Protein AF-A0A5V4YZ71-F1 (afdb_monomer_lite)

Foldseek 3Di:
DDDPVLLVLLPVLLVVLVVLLCVVVVLCPDPVNVVVCVVLCVLAVVLLVVLVVLLNVLSVLLSVLSNLLSVVLCLLVVLPQPDDRQLLRSLSVPLNPPDDPPSVVSLVVSVVSNVVSLVVSLVSLVVSLVVLQVSLQVQLVQLVVQLVVLVVVVVVPVVDDDDDDDPVVVVVVVVVVVVSVVRNVSSVSSSVSSNCSSNVSSVSSVVSSVSSVVSSVSSVVSSLVSLVVVLVVVVVVCVVPPDVPVNVVVVVSSVVVVVVVVVVVVVVVVVVVVVVVVVVVVVVVSVVVVVVVVVVVVVVVVVVVVVVVVVVVVVVVVVVVVVVVVVVVVVVVVVVVVVVVVVVVVVVVVVVVVVVVVVVVVVVVVVVVVVVD

Radius of gyration: 45.61 Å; chains: 1; bounding box: 82×39×176 Å

Structure (mmCIF, N/CA/C/O backbone):
data_AF-A0A5V4YZ71-F1
#
_entry.id   AF-A0A5V4YZ71-F1
#
loop_
_atom_site.group_PDB
_atom_site.id
_atom_site.type_symbol
_atom_site.label_atom_id
_atom_site.label_alt_id
_atom_site.label_comp_id
_atom_site.label_asym_id
_atom_site.label_entity_id
_atom_site.label_seq_id
_atom_site.pdbx_PDB_ins_code
_atom_site.Cartn_x
_atom_site.Cartn_y
_atom_site.Cartn_z
_atom_site.occupancy
_atom_site.B_iso_or_equiv
_atom_site.auth_seq_id
_atom_site.auth_comp_id
_atom_site.auth_asym_id
_atom_site.auth_atom_id
_atom_site.pdbx_PDB_model_num
ATOM 1 N N . MET A 1 1 ? -28.187 9.056 27.698 1.00 33.62 1 MET A N 1
ATOM 2 C CA . MET A 1 1 ? -28.704 9.532 26.392 1.00 33.62 1 MET A CA 1
ATOM 3 C C . MET A 1 1 ? -27.516 9.938 25.525 1.00 33.62 1 MET A C 1
ATOM 5 O O . MET A 1 1 ? -26.887 10.951 25.795 1.00 33.62 1 MET A O 1
ATOM 9 N N . ILE A 1 2 ? -27.112 9.098 24.568 1.00 42.34 2 ILE A N 1
ATOM 10 C CA . ILE A 1 2 ? -25.899 9.341 23.769 1.00 42.34 2 ILE A CA 1
ATOM 11 C C . ILE A 1 2 ? -26.164 10.487 22.785 1.00 42.34 2 ILE A C 1
ATOM 13 O O . ILE A 1 2 ? -27.081 10.408 21.970 1.00 42.34 2 ILE A O 1
ATOM 17 N N . SER A 1 3 ? -25.356 11.548 22.881 1.00 49.75 3 SER A N 1
ATOM 18 C CA . SER A 1 3 ? -25.439 12.742 22.032 1.00 49.75 3 SER A CA 1
ATOM 19 C C . SER A 1 3 ? -25.442 12.378 20.540 1.00 49.75 3 SER A C 1
ATOM 21 O O . SER A 1 3 ? -24.665 11.529 20.099 1.00 49.75 3 SER A O 1
ATOM 23 N N . ILE A 1 4 ? -26.285 13.053 19.751 1.00 51.22 4 ILE A N 1
ATOM 24 C CA . ILE A 1 4 ? -26.421 12.926 18.283 1.00 51.22 4 ILE A CA 1
ATOM 25 C C . ILE A 1 4 ? -25.054 12.943 17.572 1.00 51.22 4 ILE A C 1
ATOM 27 O O . ILE A 1 4 ? -24.835 12.204 16.610 1.00 51.22 4 ILE A O 1
ATOM 31 N N . LYS A 1 5 ? -24.091 13.695 18.123 1.00 51.25 5 LYS A N 1
ATOM 32 C CA . LYS A 1 5 ? -22.700 13.785 17.654 1.00 51.25 5 LYS A CA 1
ATOM 33 C C . LYS A 1 5 ? -21.992 12.422 17.608 1.00 51.25 5 LYS A C 1
ATOM 35 O O . LYS A 1 5 ? -21.207 12.150 16.701 1.00 51.25 5 LYS A O 1
ATOM 40 N N . ASN A 1 6 ? -22.314 11.531 18.548 1.00 58.66 6 ASN A N 1
ATOM 41 C CA . ASN A 1 6 ? -21.704 10.212 18.650 1.00 58.66 6 ASN A CA 1
ATOM 42 C C . ASN A 1 6 ? -22.242 9.255 17.573 1.00 58.66 6 ASN A C 1
ATOM 44 O O . ASN A 1 6 ? -21.453 8.501 17.009 1.00 58.66 6 ASN A O 1
ATOM 48 N N . LYS A 1 7 ? -23.542 9.305 17.239 1.00 60.56 7 LYS A N 1
ATOM 49 C CA . LYS A 1 7 ? -24.128 8.506 16.142 1.00 60.56 7 LYS A CA 1
ATOM 50 C C . LYS A 1 7 ? -23.598 8.943 14.775 1.00 60.56 7 LYS A C 1
ATOM 52 O O . LYS A 1 7 ? -23.301 8.095 13.941 1.00 60.56 7 LYS A O 1
ATOM 57 N N . PHE A 1 8 ? -23.399 10.247 14.582 1.00 60.31 8 PHE A N 1
ATOM 58 C CA . PHE A 1 8 ? -22.854 10.801 13.341 1.00 60.31 8 PHE A CA 1
ATOM 59 C C . PHE A 1 8 ? -21.409 10.324 13.083 1.00 60.31 8 PHE A C 1
ATOM 61 O O . PHE A 1 8 ? -21.074 9.882 11.987 1.00 60.31 8 PHE A O 1
ATOM 68 N N . SER A 1 9 ? -20.570 10.295 14.126 1.00 62.22 9 SER A N 1
ATOM 69 C CA . SER A 1 9 ? -19.189 9.795 14.040 1.00 62.22 9 SER A CA 1
ATOM 70 C C . SER A 1 9 ? -19.086 8.291 13.714 1.00 62.22 9 SER A C 1
ATOM 72 O O . SER A 1 9 ? -18.129 7.893 13.052 1.00 62.22 9 SER A O 1
ATOM 74 N N . ILE A 1 10 ? -20.071 7.464 14.107 1.00 68.44 10 ILE A N 1
ATOM 75 C CA . ILE A 1 10 ? -20.109 6.020 13.772 1.00 68.44 10 ILE A CA 1
ATOM 76 C C . ILE A 1 10 ? -20.216 5.802 12.260 1.00 68.44 10 ILE A C 1
ATOM 78 O O . ILE A 1 10 ? -19.618 4.865 11.738 1.00 68.44 10 ILE A O 1
ATOM 82 N N . LEU A 1 11 ? -20.968 6.659 11.563 1.00 70.31 11 LEU A N 1
ATOM 83 C CA . LEU A 1 11 ? -21.233 6.510 10.133 1.00 70.31 11 LEU A CA 1
ATOM 84 C C . LEU A 1 11 ? -20.189 7.230 9.262 1.00 70.31 11 LEU A C 1
ATOM 86 O O . LEU A 1 11 ? -19.851 6.746 8.188 1.00 70.31 11 LEU A O 1
ATOM 90 N N . ILE A 1 12 ? -19.641 8.360 9.722 1.00 79.50 12 ILE A N 1
ATOM 91 C CA . ILE A 1 12 ? -18.704 9.172 8.924 1.00 79.50 12 ILE A CA 1
ATOM 92 C C . ILE A 1 12 ? -17.371 8.465 8.680 1.00 79.50 12 ILE A C 1
ATOM 94 O O . ILE A 1 12 ? -16.878 8.479 7.558 1.00 79.50 12 ILE A O 1
ATOM 98 N N . ILE A 1 13 ? -16.766 7.866 9.708 1.00 78.75 13 ILE A N 1
ATOM 99 C CA . ILE A 1 13 ? -15.423 7.272 9.598 1.00 78.75 13 ILE A CA 1
ATOM 100 C C . ILE A 1 13 ? -15.365 6.132 8.558 1.00 78.75 13 ILE A C 1
ATOM 102 O O . ILE A 1 13 ? -14.438 6.145 7.745 1.00 78.75 13 ILE A O 1
ATOM 106 N N . PRO A 1 14 ? -16.322 5.178 8.494 1.00 81.69 14 PRO A N 1
ATOM 107 C CA . PRO A 1 14 ? -16.314 4.165 7.437 1.00 81.69 14 PRO A CA 1
ATOM 108 C C . PRO A 1 14 ? -16.549 4.758 6.043 1.00 81.69 14 PRO A C 1
ATOM 110 O O . PRO A 1 14 ? -15.906 4.313 5.096 1.00 81.69 14 PRO A O 1
ATOM 113 N N . ILE A 1 15 ? -17.399 5.784 5.907 1.00 84.25 15 ILE A N 1
ATOM 114 C CA . ILE A 1 15 ? -17.610 6.478 4.624 1.00 84.25 15 ILE A CA 1
ATOM 115 C C . ILE A 1 15 ? -16.318 7.170 4.178 1.00 84.25 15 ILE A C 1
ATOM 117 O O . ILE A 1 15 ? -15.890 7.000 3.042 1.00 84.25 15 ILE A O 1
ATOM 121 N N . LEU A 1 16 ? -15.653 7.895 5.079 1.00 84.62 16 LEU A N 1
ATOM 122 C CA . LEU A 1 16 ? -14.387 8.562 4.791 1.00 84.62 16 LEU A CA 1
ATOM 123 C C . LEU A 1 16 ? -13.300 7.550 4.404 1.00 84.62 16 LEU A C 1
ATOM 125 O O . LEU A 1 16 ? -12.576 7.764 3.437 1.00 84.62 16 LEU A O 1
ATOM 129 N N . SER A 1 17 ? -13.220 6.414 5.105 1.00 82.31 17 SER A N 1
ATOM 130 C CA . SER A 1 17 ? -12.295 5.335 4.746 1.00 82.31 17 SER A CA 1
ATOM 131 C C . SER A 1 17 ? -12.590 4.742 3.369 1.00 82.31 17 SER A C 1
ATOM 133 O O . SER A 1 17 ? -11.649 4.430 2.642 1.00 82.31 17 SER A O 1
ATOM 135 N N . LEU A 1 18 ? -13.867 4.574 3.009 1.00 87.56 18 LEU A N 1
ATOM 136 C CA . LEU A 1 18 ? -14.274 4.097 1.687 1.00 87.56 18 LEU A CA 1
ATOM 137 C C . LEU A 1 18 ? -13.855 5.092 0.600 1.00 87.56 18 LEU A C 1
ATOM 139 O O . LEU A 1 18 ? -13.288 4.690 -0.412 1.00 87.56 18 LEU A O 1
ATOM 143 N N . VAL A 1 19 ? -14.087 6.387 0.830 1.00 87.81 19 VAL A N 1
ATOM 144 C CA . VAL A 1 19 ? -13.678 7.455 -0.091 1.00 87.81 19 VAL A CA 1
ATOM 145 C C . VAL A 1 19 ? -12.168 7.412 -0.302 1.00 87.81 19 VAL A C 1
ATOM 147 O O . VAL A 1 19 ? -11.730 7.364 -1.446 1.00 87.81 19 VAL A O 1
ATOM 150 N N . VAL A 1 20 ? -11.375 7.332 0.773 1.00 86.88 20 VAL A N 1
ATOM 151 C CA . VAL A 1 20 ? -9.907 7.244 0.679 1.00 86.88 20 VAL A CA 1
ATOM 152 C C . VAL A 1 20 ? -9.454 5.983 -0.070 1.00 86.88 20 VAL A C 1
ATOM 154 O O . VAL A 1 20 ? -8.518 6.052 -0.862 1.00 86.88 20 VAL A O 1
ATOM 157 N N . ALA A 1 21 ? -10.112 4.838 0.143 1.00 85.75 21 ALA A N 1
ATOM 158 C CA . ALA A 1 21 ? -9.824 3.597 -0.585 1.00 85.75 21 ALA A CA 1
ATOM 159 C C . ALA A 1 21 ? -10.143 3.683 -2.087 1.00 85.75 21 ALA A C 1
ATOM 161 O O . ALA A 1 21 ? -9.492 3.029 -2.899 1.00 85.75 21 ALA A O 1
ATOM 162 N N . LEU A 1 22 ? -11.137 4.491 -2.462 1.00 88.88 22 LEU A N 1
ATOM 163 C CA . LEU A 1 22 ? -11.585 4.657 -3.843 1.00 88.88 22 LEU A CA 1
ATOM 164 C C . LEU A 1 22 ? -10.879 5.790 -4.592 1.00 88.88 22 LEU A C 1
ATOM 166 O O . LEU A 1 22 ? -11.107 5.918 -5.794 1.00 88.88 22 LEU A O 1
ATOM 170 N N . ILE A 1 23 ? -9.999 6.568 -3.947 1.00 88.12 23 ILE A N 1
ATOM 171 C CA . ILE A 1 23 ? -9.243 7.648 -4.604 1.00 88.12 23 ILE A CA 1
ATOM 172 C C . ILE A 1 23 ? -8.581 7.164 -5.911 1.00 88.12 23 ILE A C 1
ATOM 174 O O . ILE A 1 23 ? -8.825 7.785 -6.948 1.00 88.12 23 ILE A O 1
ATOM 178 N N . PRO A 1 24 ? -7.821 6.046 -5.945 1.00 84.88 24 PRO A N 1
ATOM 179 C CA . PRO A 1 24 ? -7.191 5.587 -7.187 1.00 84.88 24 PRO A CA 1
ATOM 180 C C . PRO A 1 24 ? -8.203 5.227 -8.282 1.00 84.88 24 PRO A C 1
ATOM 182 O O . PRO A 1 24 ? -7.972 5.506 -9.457 1.00 84.88 24 PRO A O 1
ATOM 185 N N . ALA A 1 25 ? -9.346 4.648 -7.902 1.00 83.44 25 ALA A N 1
ATOM 186 C CA . ALA A 1 25 ? -10.415 4.318 -8.839 1.00 83.44 25 ALA A CA 1
ATOM 187 C C . ALA A 1 25 ? -11.080 5.585 -9.400 1.00 83.44 25 ALA A C 1
ATOM 189 O O . ALA A 1 25 ? -11.307 5.667 -10.604 1.00 83.44 25 ALA A O 1
ATOM 190 N N . MET A 1 26 ? -11.321 6.601 -8.563 1.00 84.06 26 MET A N 1
ATOM 191 C CA . MET A 1 26 ? -11.873 7.897 -8.982 1.00 84.06 26 MET A CA 1
ATOM 192 C C . MET A 1 26 ? -10.987 8.596 -10.017 1.00 84.06 26 MET A C 1
ATOM 194 O O . MET A 1 26 ? -11.493 9.107 -11.015 1.00 84.06 26 MET A O 1
ATOM 198 N N . PHE A 1 27 ? -9.664 8.561 -9.833 1.00 83.25 27 PHE A N 1
ATOM 199 C CA . PHE A 1 27 ? -8.714 9.100 -10.810 1.00 83.25 27 PHE A CA 1
ATOM 200 C C . PHE A 1 27 ? -8.787 8.395 -12.173 1.00 83.25 27 PHE A C 1
ATOM 202 O O . PHE A 1 27 ? -8.568 9.029 -13.205 1.00 83.25 27 PHE A O 1
ATOM 209 N N . LEU A 1 28 ? -9.155 7.112 -12.192 1.00 80.62 28 LEU A N 1
ATOM 210 C CA . LEU A 1 28 ? -9.287 6.307 -13.408 1.00 80.62 28 LEU A CA 1
ATOM 211 C C . LEU A 1 28 ? -10.565 6.627 -14.208 1.00 80.62 28 LEU A C 1
ATOM 213 O O . LEU A 1 28 ? -10.592 6.432 -15.425 1.00 80.62 28 LEU A O 1
ATOM 217 N N . PHE A 1 29 ? -11.602 7.149 -13.542 1.00 80.88 29 PHE A N 1
ATOM 218 C CA . PHE A 1 29 ? -12.844 7.604 -14.179 1.00 80.88 29 PHE A CA 1
ATOM 219 C C . PHE A 1 29 ? -12.711 8.969 -14.869 1.00 80.88 29 PHE A C 1
ATOM 221 O O . PHE A 1 29 ? -13.518 9.282 -15.744 1.00 80.88 29 PHE A O 1
ATOM 228 N N . SER A 1 30 ? -11.698 9.774 -14.529 1.00 84.56 30 SER A N 1
ATOM 229 C CA . SER A 1 30 ? -11.478 11.072 -15.174 1.00 84.56 30 SER A CA 1
ATOM 230 C C . SER A 1 30 ? -10.916 10.894 -16.598 1.00 84.56 30 SER A C 1
ATOM 232 O O . SER A 1 30 ? -9.812 10.359 -16.751 1.00 84.56 30 SER A O 1
ATOM 234 N N . PRO A 1 31 ? -11.615 11.353 -17.657 1.00 79.06 31 PRO A N 1
ATOM 235 C CA . PRO A 1 31 ? -11.216 11.116 -19.049 1.00 79.06 31 PRO A CA 1
ATOM 236 C C . PRO A 1 31 ? -9.859 11.741 -19.405 1.00 79.06 31 PRO A C 1
ATOM 238 O O . PRO A 1 31 ? -9.119 11.171 -20.204 1.00 79.06 31 PRO A O 1
ATOM 241 N N . TYR A 1 32 ? -9.496 12.858 -18.768 1.00 80.12 32 TYR A N 1
ATOM 242 C CA . TYR A 1 32 ? -8.218 13.541 -18.990 1.00 80.12 32 TYR A CA 1
ATOM 243 C C . TYR A 1 32 ? -7.025 12.786 -18.389 1.00 80.12 32 TYR A C 1
ATOM 245 O O . TYR A 1 32 ? -5.960 12.725 -18.999 1.00 80.12 32 TYR A O 1
ATOM 253 N N . LEU A 1 33 ? -7.192 12.181 -17.206 1.00 79.94 33 LEU A N 1
ATOM 254 C CA . LEU A 1 33 ? -6.103 11.481 -16.515 1.00 79.94 33 LEU A CA 1
ATOM 255 C C . LEU A 1 33 ? -5.979 10.020 -16.940 1.00 79.94 33 LEU A C 1
ATOM 257 O O . LEU A 1 33 ? -4.887 9.455 -16.875 1.00 79.94 33 LEU A O 1
ATOM 261 N N . ARG A 1 34 ? -7.064 9.414 -17.433 1.00 81.31 34 ARG A N 1
ATOM 262 C CA . ARG A 1 34 ? -7.089 8.014 -17.861 1.00 81.31 34 ARG A CA 1
ATOM 263 C C . ARG A 1 34 ? -5.982 7.695 -18.868 1.00 81.31 34 ARG A C 1
ATOM 265 O O . ARG A 1 34 ? -5.271 6.709 -18.690 1.00 81.31 34 ARG A O 1
ATOM 272 N N . GLY A 1 35 ? -5.805 8.530 -19.894 1.00 81.44 35 GLY A N 1
ATOM 273 C CA . GLY A 1 35 ? -4.785 8.313 -20.928 1.00 81.44 35 GLY A CA 1
ATOM 274 C C . GLY A 1 35 ? -3.362 8.279 -20.364 1.00 81.44 35 GLY A C 1
ATOM 275 O O . GLY A 1 35 ? -2.590 7.376 -20.690 1.00 81.44 35 GLY A O 1
ATOM 276 N N . TYR A 1 36 ? -3.050 9.212 -19.462 1.00 82.69 36 TYR A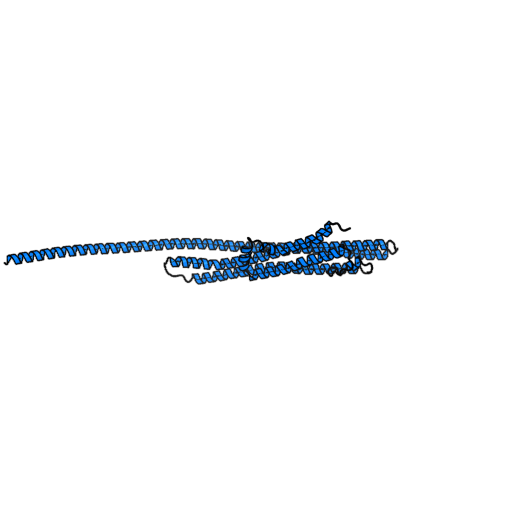 N 1
ATOM 277 C CA . TYR A 1 36 ? -1.756 9.282 -18.785 1.00 82.69 36 TYR A CA 1
ATOM 278 C C . TYR A 1 36 ? -1.540 8.090 -17.841 1.00 82.69 36 TYR A C 1
ATOM 280 O O . TYR A 1 36 ? -0.512 7.427 -17.901 1.00 82.69 36 TYR A O 1
ATOM 288 N N . ILE A 1 37 ? -2.536 7.736 -17.023 1.00 83.31 37 ILE A N 1
ATOM 289 C CA . ILE A 1 37 ? -2.431 6.608 -16.083 1.00 83.31 37 ILE A CA 1
ATOM 290 C C . ILE A 1 37 ? -2.178 5.293 -16.830 1.00 83.31 37 ILE A C 1
ATOM 292 O O . ILE A 1 37 ? -1.320 4.518 -16.411 1.00 83.31 37 ILE A O 1
ATOM 296 N N . PHE A 1 38 ? -2.871 5.040 -17.946 1.00 84.50 38 PHE A N 1
ATOM 297 C CA . PHE A 1 38 ? -2.677 3.812 -18.722 1.00 84.50 38 PHE A CA 1
ATOM 298 C C . PHE A 1 38 ? -1.321 3.758 -19.437 1.00 84.50 38 PHE A C 1
ATOM 300 O O . PHE A 1 38 ? -0.710 2.687 -19.481 1.00 84.50 38 PHE A O 1
ATOM 307 N N . SER A 1 39 ? -0.827 4.874 -19.986 1.00 80.94 39 SER A N 1
ATOM 308 C CA . SER A 1 39 ? 0.495 4.906 -20.630 1.00 80.94 39 SER A CA 1
ATOM 309 C C . SER A 1 39 ? 1.616 4.691 -19.609 1.00 80.94 39 SER A C 1
ATOM 311 O O . SER A 1 39 ? 2.505 3.865 -19.824 1.00 80.94 39 SER A O 1
ATOM 313 N N . THR A 1 40 ? 1.507 5.342 -18.453 1.00 81.75 40 THR A N 1
ATOM 314 C CA . THR A 1 40 ? 2.399 5.200 -17.303 1.00 81.75 40 THR A CA 1
ATOM 315 C C . THR A 1 40 ? 2.342 3.790 -16.702 1.00 81.75 40 THR A C 1
ATOM 317 O O . THR A 1 40 ? 3.382 3.175 -16.467 1.00 81.75 40 THR A O 1
ATOM 320 N N . TYR A 1 41 ? 1.150 3.213 -16.525 1.00 86.25 41 TYR A N 1
ATOM 321 C CA . TYR A 1 41 ? 0.978 1.852 -16.008 1.00 86.25 41 TYR A CA 1
ATOM 322 C C . TYR A 1 41 ? 1.671 0.813 -16.897 1.00 86.25 41 TYR A C 1
ATOM 324 O O . TYR A 1 41 ? 2.378 -0.059 -16.388 1.00 86.25 41 TYR A O 1
ATOM 332 N N . ARG A 1 42 ? 1.533 0.946 -18.225 1.00 84.69 42 ARG A N 1
ATOM 333 C CA . ARG A 1 42 ? 2.162 0.047 -19.205 1.00 84.69 42 ARG A CA 1
ATOM 334 C C . ARG A 1 42 ? 3.687 0.104 -19.198 1.00 84.69 42 ARG A C 1
ATOM 336 O O . ARG A 1 42 ? 4.301 -0.876 -19.613 1.00 84.69 42 ARG A O 1
ATOM 343 N N . ALA A 1 43 ? 4.298 1.197 -18.734 1.00 80.38 43 ALA A N 1
ATOM 344 C CA . ALA A 1 43 ? 5.751 1.281 -18.626 1.00 80.38 43 ALA A CA 1
ATOM 345 C C . ALA A 1 43 ? 6.293 0.197 -17.677 1.00 80.38 43 ALA A C 1
ATOM 347 O O . ALA A 1 43 ? 7.207 -0.529 -18.053 1.00 80.38 43 ALA A O 1
ATOM 348 N N . SER A 1 44 ? 5.672 0.030 -16.502 1.00 83.00 44 SER A N 1
ATOM 349 C CA . SER A 1 44 ? 6.100 -0.897 -15.442 1.00 83.00 44 SER A CA 1
ATOM 350 C C . SER A 1 44 ? 4.955 -1.805 -14.969 1.00 83.00 44 SER A C 1
ATOM 352 O O . SER A 1 44 ? 4.591 -1.836 -13.793 1.00 83.00 44 SER A O 1
ATOM 354 N N . ALA A 1 45 ? 4.341 -2.542 -15.901 1.00 87.31 45 ALA A N 1
ATOM 355 C CA . ALA A 1 45 ? 3.098 -3.276 -15.640 1.00 87.31 45 ALA A CA 1
ATOM 356 C C . ALA A 1 45 ? 3.206 -4.277 -14.473 1.00 87.31 45 ALA A C 1
ATOM 358 O O . ALA A 1 45 ? 2.294 -4.368 -13.654 1.00 87.31 45 ALA A O 1
ATOM 359 N N . ILE A 1 46 ? 4.327 -4.997 -14.358 1.00 90.12 46 ILE A N 1
ATOM 360 C CA . ILE A 1 46 ? 4.529 -6.029 -13.326 1.00 90.12 46 ILE A CA 1
ATOM 361 C C . ILE A 1 46 ? 4.558 -5.399 -11.927 1.00 90.12 46 ILE A C 1
ATOM 363 O O . ILE A 1 46 ? 3.780 -5.788 -11.055 1.00 90.12 46 ILE A O 1
ATOM 367 N N . PHE A 1 47 ? 5.403 -4.384 -11.728 1.00 91.12 47 PHE A N 1
ATOM 368 C CA . PHE A 1 47 ? 5.534 -3.691 -10.445 1.00 91.12 47 PHE A CA 1
ATOM 369 C C . PHE A 1 47 ? 4.254 -2.956 -10.063 1.00 91.12 47 PHE A C 1
ATOM 371 O O . PHE A 1 47 ? 3.770 -3.109 -8.944 1.00 91.12 47 PHE A O 1
ATOM 378 N N . ASN A 1 48 ? 3.661 -2.223 -11.006 1.00 91.44 48 ASN A N 1
ATOM 379 C CA . ASN A 1 48 ? 2.448 -1.453 -10.750 1.00 91.44 48 ASN A CA 1
ATOM 380 C C . ASN A 1 48 ? 1.265 -2.364 -10.379 1.00 91.44 48 ASN A C 1
ATOM 382 O O . ASN A 1 48 ? 0.486 -2.023 -9.493 1.00 91.44 48 ASN A O 1
ATOM 386 N N . THR A 1 49 ? 1.152 -3.549 -10.992 1.00 92.25 49 THR A N 1
ATOM 387 C CA . THR A 1 49 ? 0.114 -4.538 -10.639 1.00 92.25 49 THR A CA 1
ATOM 388 C C . THR A 1 49 ? 0.345 -5.144 -9.262 1.00 92.25 49 THR A C 1
ATOM 390 O O . THR A 1 49 ? -0.601 -5.277 -8.483 1.00 92.25 49 THR A O 1
ATOM 393 N N . ALA A 1 50 ? 1.594 -5.488 -8.937 1.00 94.12 50 ALA A N 1
ATOM 394 C CA . ALA A 1 50 ? 1.944 -6.005 -7.618 1.00 94.12 50 ALA A CA 1
ATOM 395 C C . ALA A 1 50 ? 1.621 -4.977 -6.521 1.00 94.12 50 ALA A C 1
ATOM 397 O O . ALA A 1 50 ? 0.936 -5.304 -5.552 1.00 94.12 50 ALA A O 1
ATOM 398 N N . ILE A 1 51 ? 2.026 -3.718 -6.720 1.00 94.12 51 ILE A N 1
ATOM 399 C CA . ILE A 1 51 ? 1.734 -2.606 -5.806 1.00 94.12 51 ILE A CA 1
ATOM 400 C C . ILE A 1 51 ? 0.221 -2.410 -5.652 1.00 94.12 51 ILE A C 1
ATOM 402 O O . ILE A 1 51 ? -0.270 -2.329 -4.528 1.00 94.12 51 ILE A O 1
ATOM 406 N N . LEU A 1 52 ? -0.538 -2.399 -6.754 1.00 93.19 52 LEU A N 1
ATOM 407 C CA . LEU A 1 52 ? -1.993 -2.224 -6.718 1.00 93.19 52 LEU A CA 1
ATOM 408 C C . LEU A 1 52 ? -2.708 -3.373 -5.987 1.00 93.19 52 LEU A C 1
ATOM 410 O O . LEU A 1 52 ? -3.694 -3.147 -5.282 1.00 93.19 52 LEU A O 1
ATOM 414 N N . THR A 1 53 ? -2.204 -4.600 -6.119 1.00 94.56 53 THR A N 1
ATOM 415 C CA . THR A 1 53 ? -2.745 -5.774 -5.420 1.00 94.56 53 THR A CA 1
ATOM 416 C C . THR A 1 53 ? -2.517 -5.660 -3.914 1.00 94.56 53 THR A C 1
ATOM 418 O O . THR A 1 53 ? -3.458 -5.809 -3.134 1.00 94.56 53 THR A O 1
ATOM 421 N N . ILE A 1 54 ? -1.292 -5.317 -3.500 1.00 96.06 54 ILE A N 1
ATOM 422 C CA . ILE A 1 54 ? -0.940 -5.094 -2.089 1.00 96.06 54 ILE A CA 1
ATOM 423 C C . ILE A 1 54 ? -1.775 -3.949 -1.502 1.00 96.06 54 ILE A C 1
ATOM 425 O O . ILE A 1 54 ? -2.336 -4.089 -0.413 1.00 96.06 54 ILE A O 1
ATOM 429 N N . TYR A 1 55 ? -1.913 -2.847 -2.243 1.00 95.75 55 TYR A N 1
ATOM 430 C CA . TYR A 1 55 ? -2.767 -1.722 -1.869 1.00 95.75 55 TYR A CA 1
ATOM 431 C C . TYR A 1 55 ? -4.211 -2.166 -1.629 1.00 95.75 55 TYR A C 1
ATOM 433 O O . TYR A 1 55 ? -4.783 -1.860 -0.586 1.00 95.75 55 TYR A O 1
ATOM 441 N N . SER A 1 56 ? -4.786 -2.926 -2.563 1.00 94.75 56 SER A N 1
ATOM 442 C CA . SER A 1 56 ? -6.178 -3.381 -2.483 1.00 94.75 56 SER A CA 1
ATOM 443 C C . SER A 1 56 ? -6.420 -4.267 -1.259 1.00 94.75 56 SER A C 1
ATOM 445 O O . SER A 1 56 ? -7.428 -4.104 -0.572 1.00 94.75 56 SER A O 1
ATOM 447 N N . ILE A 1 57 ? -5.472 -5.153 -0.933 1.00 95.62 57 ILE A N 1
ATOM 448 C CA . ILE A 1 57 ? -5.527 -5.997 0.269 1.00 95.62 57 ILE A CA 1
ATOM 449 C C . ILE A 1 57 ? -5.487 -5.131 1.534 1.00 95.62 57 ILE A C 1
ATOM 451 O O . ILE A 1 57 ? -6.353 -5.270 2.400 1.00 95.62 57 ILE A O 1
ATOM 455 N N . GLY A 1 58 ? -4.521 -4.213 1.637 1.00 93.44 58 GLY A N 1
ATOM 456 C CA . GLY A 1 58 ? -4.400 -3.316 2.788 1.00 93.44 58 GLY A CA 1
ATOM 457 C C . GLY A 1 58 ? -5.634 -2.426 2.969 1.00 93.44 58 GLY A C 1
ATOM 458 O O . GLY A 1 58 ? -6.151 -2.294 4.082 1.00 93.44 58 GLY A O 1
ATOM 459 N N . ALA A 1 59 ? -6.159 -1.891 1.866 1.00 94.19 59 ALA A N 1
ATOM 460 C CA . ALA A 1 59 ? -7.333 -1.033 1.861 1.00 94.19 59 ALA A CA 1
ATOM 461 C C . ALA A 1 59 ? -8.598 -1.779 2.284 1.00 94.19 59 ALA A C 1
ATOM 463 O O . ALA A 1 59 ? -9.370 -1.280 3.107 1.00 94.19 59 ALA A O 1
ATOM 464 N N . PHE A 1 60 ? -8.776 -3.004 1.788 1.00 94.38 60 PHE A N 1
ATOM 465 C CA . PHE A 1 60 ? -9.874 -3.868 2.197 1.00 94.38 60 PHE A CA 1
ATOM 466 C C . PHE A 1 60 ? -9.814 -4.192 3.694 1.00 94.38 60 PHE A C 1
ATOM 468 O O . PHE A 1 60 ? -10.815 -4.046 4.397 1.00 94.38 60 PHE A O 1
ATOM 475 N N . VAL A 1 61 ? -8.640 -4.578 4.207 1.00 92.12 61 VAL A N 1
ATOM 476 C CA . VAL A 1 61 ? -8.452 -4.879 5.635 1.00 92.12 61 VAL A CA 1
ATOM 477 C C . VAL A 1 61 ? -8.754 -3.657 6.502 1.00 92.12 61 VAL A C 1
ATOM 479 O O . VAL A 1 61 ? -9.432 -3.799 7.523 1.00 92.12 61 VAL A O 1
ATOM 482 N N . SER A 1 62 ? -8.293 -2.467 6.110 1.00 89.44 62 SER A N 1
ATOM 483 C CA . SER A 1 62 ? -8.562 -1.233 6.852 1.00 89.44 62 SER A CA 1
ATOM 484 C C . SER A 1 62 ? -10.050 -0.885 6.877 1.00 89.44 62 SER A C 1
ATOM 486 O O . SER A 1 62 ? -10.626 -0.699 7.953 1.00 89.44 62 SER A O 1
ATOM 488 N N . PHE A 1 63 ? -10.699 -0.888 5.710 1.00 91.81 63 PHE A N 1
ATOM 489 C CA . PHE A 1 63 ? -12.128 -0.610 5.595 1.00 91.81 63 PHE A CA 1
ATOM 490 C C . PHE A 1 63 ? -12.965 -1.601 6.413 1.00 91.81 63 PHE A C 1
ATOM 492 O O . PHE A 1 63 ? -13.799 -1.191 7.223 1.00 91.81 63 PHE A O 1
ATOM 499 N N . TYR A 1 64 ? -12.700 -2.903 6.260 1.00 90.81 64 TYR A N 1
ATOM 500 C CA . TYR A 1 64 ? -13.389 -3.947 7.014 1.00 90.81 64 TYR A CA 1
ATOM 501 C C . TYR A 1 64 ? -13.238 -3.755 8.531 1.00 90.81 64 TYR A C 1
ATOM 503 O O . TYR A 1 64 ? -14.229 -3.822 9.257 1.00 90.81 64 TYR A O 1
ATOM 511 N N . SER A 1 65 ? -12.027 -3.447 9.012 1.00 88.62 65 SER A N 1
ATOM 512 C CA . SER A 1 65 ? -11.771 -3.221 10.442 1.00 88.62 65 SER A CA 1
ATOM 513 C C . SER A 1 65 ? -12.579 -2.037 10.985 1.00 88.62 65 SER A C 1
ATOM 515 O O . SER A 1 65 ? -13.162 -2.130 12.064 1.00 88.62 65 SER A O 1
ATOM 517 N N . ILE A 1 66 ? -12.669 -0.933 10.235 1.00 88.19 66 ILE A N 1
ATOM 518 C CA . ILE A 1 66 ? -13.438 0.254 10.641 1.00 88.19 66 ILE A CA 1
ATOM 519 C C . ILE A 1 66 ? -14.939 -0.057 10.702 1.00 88.19 66 ILE A C 1
ATOM 521 O O . ILE A 1 66 ? -15.607 0.324 11.665 1.00 88.19 66 ILE A O 1
ATOM 525 N N . VAL A 1 67 ? -15.475 -0.774 9.709 1.00 88.38 67 VAL A N 1
ATOM 526 C CA . VAL A 1 67 ? -16.887 -1.190 9.695 1.00 88.38 67 VAL A CA 1
ATOM 527 C C . VAL A 1 67 ? -17.192 -2.133 10.859 1.00 88.38 67 VAL A C 1
ATOM 529 O O . VAL A 1 67 ? -18.213 -1.968 11.528 1.00 88.38 67 VAL A O 1
ATOM 532 N N . GLU A 1 68 ? -16.314 -3.097 11.140 1.00 87.56 68 GLU A N 1
ATOM 533 C CA . GLU A 1 68 ? -16.470 -4.032 12.258 1.00 87.56 68 GLU A CA 1
ATOM 534 C C . GLU A 1 68 ? -16.512 -3.296 13.607 1.00 87.56 68 GLU A C 1
ATOM 536 O O . GLU A 1 68 ? -17.400 -3.546 14.426 1.00 87.56 68 GLU A O 1
ATOM 541 N N . VAL A 1 69 ? -15.623 -2.318 13.804 1.00 85.56 69 VAL A N 1
ATOM 542 C CA . VAL A 1 69 ? -15.618 -1.455 14.992 1.00 85.56 69 VAL A CA 1
ATOM 543 C C . VAL A 1 69 ? -16.889 -0.603 15.083 1.00 85.56 69 VAL A C 1
ATOM 545 O O . VAL A 1 69 ? -17.499 -0.516 16.152 1.00 85.56 69 VAL A O 1
ATOM 548 N N . GLY A 1 70 ? -17.328 -0.007 13.970 1.00 85.19 70 GLY A N 1
ATOM 549 C CA . GLY A 1 70 ? -18.570 0.766 13.909 1.00 85.19 70 GLY A CA 1
ATOM 550 C C . GLY A 1 70 ? -19.792 -0.071 14.294 1.00 85.19 70 GLY A C 1
ATOM 551 O O . GLY A 1 70 ? -20.624 0.375 15.086 1.00 85.19 70 GLY A O 1
ATOM 552 N N . ARG A 1 71 ? -19.863 -1.321 13.814 1.00 83.19 71 ARG A N 1
ATOM 553 C CA . ARG A 1 71 ? -20.913 -2.284 14.183 1.00 83.19 71 ARG A CA 1
ATOM 554 C C . ARG A 1 71 ? -20.868 -2.645 15.663 1.00 83.19 71 ARG A C 1
ATOM 556 O O . ARG A 1 71 ? -21.913 -2.619 16.309 1.00 83.19 71 ARG A O 1
ATOM 563 N N . ALA A 1 72 ? -19.689 -2.952 16.205 1.00 83.69 72 ALA A N 1
ATOM 564 C CA . ALA A 1 72 ? -19.530 -3.274 17.623 1.00 83.69 72 ALA A CA 1
ATOM 565 C C . ALA A 1 72 ? -20.017 -2.122 18.511 1.00 83.69 72 ALA A C 1
ATOM 567 O O . ALA A 1 72 ? -20.826 -2.318 19.417 1.00 83.69 72 ALA A O 1
ATOM 568 N N . ARG A 1 73 ? -19.603 -0.894 18.188 1.00 81.12 73 ARG A N 1
ATOM 569 C CA . ARG A 1 73 ? -20.015 0.304 18.919 1.00 81.12 73 ARG A CA 1
ATOM 570 C C . ARG A 1 73 ? -21.511 0.597 18.779 1.00 81.12 73 ARG A C 1
ATOM 572 O O . ARG A 1 73 ? -22.129 1.050 19.739 1.00 81.12 73 ARG A O 1
ATOM 579 N N . PHE A 1 74 ? -22.105 0.336 17.616 1.00 81.44 74 PHE A N 1
ATOM 580 C CA . PHE A 1 74 ? -23.549 0.468 17.428 1.00 81.44 74 PHE A CA 1
ATOM 581 C C . PHE A 1 74 ? -24.333 -0.523 18.297 1.00 81.44 74 PHE A C 1
ATOM 583 O O . PHE A 1 74 ? -25.313 -0.126 18.916 1.00 81.44 74 PHE A O 1
ATOM 590 N N . ILE A 1 75 ? -23.894 -1.783 18.384 1.00 80.69 75 ILE A N 1
ATOM 591 C CA . ILE A 1 75 ? -24.537 -2.802 19.231 1.00 80.69 75 ILE A CA 1
ATOM 592 C C . ILE A 1 75 ? -24.489 -2.383 20.706 1.00 80.69 75 ILE A C 1
ATOM 594 O O . ILE A 1 75 ? -25.522 -2.405 21.372 1.00 80.69 75 ILE A O 1
ATOM 598 N N . LEU A 1 76 ? -23.329 -1.910 21.181 1.00 76.62 76 LEU A N 1
ATOM 599 C CA . LEU A 1 76 ? -23.186 -1.333 22.523 1.00 76.62 76 LEU A CA 1
ATOM 600 C C . LEU A 1 76 ? -24.117 -0.132 22.722 1.00 76.62 76 LEU A C 1
ATOM 602 O O . LEU A 1 76 ? -24.868 -0.082 23.680 1.00 76.62 76 LEU A O 1
ATOM 606 N N . SER A 1 77 ? -24.118 0.833 21.802 1.00 73.31 77 SER A N 1
ATOM 607 C CA . SER A 1 77 ? -24.913 2.056 21.955 1.00 73.31 77 SER A CA 1
ATOM 608 C C . SER A 1 77 ? -26.425 1.826 21.879 1.00 73.31 77 SER A C 1
ATOM 610 O O . SER A 1 77 ? -27.172 2.660 22.394 1.00 73.31 77 SER A O 1
ATOM 612 N N . SER A 1 78 ? -26.878 0.786 21.179 1.00 72.50 78 SER A N 1
ATOM 613 C CA . SER A 1 78 ? -28.301 0.508 20.957 1.00 72.50 78 SER A CA 1
ATOM 614 C C . SER A 1 78 ? -28.933 -0.310 22.087 1.00 72.50 78 SER A C 1
ATOM 616 O O . SER A 1 78 ? -30.149 -0.463 22.088 1.00 72.50 78 SER A O 1
ATOM 618 N N . GLY A 1 79 ? -28.148 -0.816 23.044 1.00 65.81 79 GLY A N 1
ATOM 619 C CA . GLY A 1 79 ? -28.677 -1.616 24.151 1.00 65.81 79 GLY A CA 1
ATOM 620 C C . GLY A 1 79 ? -29.155 -3.009 23.755 1.00 65.81 79 GLY A C 1
ATOM 621 O O . GLY A 1 79 ? -29.943 -3.619 24.467 1.00 65.81 79 GLY A O 1
ATOM 622 N N . ASP A 1 80 ? -28.709 -3.502 22.601 1.00 65.38 80 ASP A N 1
ATOM 623 C CA . ASP A 1 80 ? -29.188 -4.755 22.029 1.00 65.38 80 ASP A CA 1
ATOM 624 C C . ASP A 1 80 ? -28.328 -5.917 22.539 1.00 65.38 80 ASP A C 1
ATOM 626 O O . ASP A 1 80 ? -27.205 -6.134 22.072 1.00 65.38 80 ASP A O 1
ATOM 630 N N . GLY A 1 81 ? -28.837 -6.624 23.550 1.00 61.44 81 GLY A N 1
ATOM 631 C CA . GLY A 1 81 ? -28.160 -7.753 24.186 1.00 61.44 81 GLY A CA 1
ATOM 632 C C . GLY A 1 81 ? -28.144 -9.034 23.346 1.00 61.44 81 GLY A C 1
ATOM 633 O O . GLY A 1 81 ? -27.295 -9.885 23.575 1.00 61.44 81 GLY A O 1
ATOM 634 N N . ASP A 1 82 ? -29.019 -9.192 22.353 1.00 63.50 82 ASP A N 1
ATOM 635 C CA . ASP A 1 82 ? -29.162 -10.477 21.650 1.00 63.50 82 ASP A CA 1
ATOM 636 C C . ASP A 1 82 ? -28.162 -10.633 20.488 1.00 63.50 82 ASP A C 1
ATOM 638 O O . ASP A 1 82 ? -27.704 -11.728 20.145 1.00 63.50 82 ASP A O 1
ATOM 642 N N . LYS A 1 83 ? -27.713 -9.511 19.914 1.00 71.19 83 LYS A N 1
ATOM 643 C CA . LYS A 1 83 ? -26.783 -9.528 18.778 1.00 71.19 83 LYS A CA 1
ATOM 644 C C . LYS A 1 83 ? -25.407 -10.077 19.147 1.00 71.19 83 LYS A C 1
ATOM 646 O O . LYS A 1 83 ? -24.704 -9.531 19.990 1.00 71.19 83 LYS A O 1
ATOM 651 N N . ASN A 1 84 ? -24.952 -11.097 18.424 1.00 68.19 84 ASN A N 1
ATOM 652 C CA . ASN A 1 84 ? -23.591 -11.602 18.585 1.00 68.19 84 ASN A CA 1
ATOM 653 C C . ASN A 1 84 ? -22.570 -10.636 17.964 1.00 68.19 84 ASN A C 1
ATOM 655 O O . ASN A 1 84 ? -22.692 -10.228 16.805 1.00 68.19 84 ASN A O 1
ATOM 659 N N . CYS A 1 85 ? -21.526 -10.301 18.718 1.00 68.94 85 CYS A N 1
ATOM 660 C CA . CYS A 1 85 ? -20.421 -9.482 18.241 1.00 68.94 85 CYS A CA 1
ATOM 661 C C . CYS A 1 85 ? -19.088 -10.061 18.724 1.00 68.94 85 CYS A C 1
ATOM 663 O O . CYS A 1 85 ? -18.727 -9.985 19.900 1.00 68.94 85 CYS A O 1
ATOM 665 N N . ARG A 1 86 ? -18.341 -10.632 17.772 1.00 69.94 86 ARG A N 1
ATOM 666 C CA . ARG A 1 86 ? -17.075 -11.336 18.013 1.00 69.94 86 ARG A CA 1
ATOM 667 C C . ARG A 1 86 ? -15.975 -10.413 18.549 1.00 69.94 86 ARG A C 1
ATOM 669 O O . ARG A 1 86 ? -15.176 -10.845 19.372 1.00 69.94 86 ARG A O 1
ATOM 676 N N . LEU A 1 87 ? -15.976 -9.142 18.139 1.00 74.06 87 LEU A N 1
ATOM 677 C CA . LEU A 1 87 ? -14.962 -8.160 18.537 1.00 74.06 87 LEU A CA 1
ATOM 678 C C . LEU A 1 87 ? -14.997 -7.839 20.041 1.00 74.06 87 LEU A C 1
ATOM 680 O O . LEU A 1 87 ? -13.958 -7.623 20.650 1.00 74.06 87 LEU A O 1
ATOM 684 N N . ILE A 1 88 ? -16.189 -7.846 20.639 1.00 70.50 88 ILE A N 1
ATOM 685 C CA . ILE A 1 88 ? -16.422 -7.558 22.064 1.00 70.50 88 ILE A CA 1
ATOM 686 C C . ILE A 1 88 ? -16.722 -8.828 22.869 1.00 70.50 88 ILE A C 1
ATOM 688 O O . ILE A 1 88 ? -17.216 -8.727 23.981 1.00 70.50 88 ILE A O 1
ATOM 692 N N . SER A 1 89 ? -16.505 -10.025 22.309 1.00 72.19 89 SER A N 1
ATOM 693 C CA . SER A 1 89 ? -16.811 -11.304 22.972 1.00 72.19 89 SER A CA 1
ATOM 694 C C . SER A 1 89 ? -18.239 -11.388 23.553 1.00 72.19 89 SER A C 1
ATOM 696 O O . SER A 1 89 ? -18.455 -11.968 24.615 1.00 72.19 89 SER A O 1
ATOM 698 N N . ASN A 1 90 ? -19.222 -10.789 22.868 1.00 67.94 90 ASN A N 1
ATOM 699 C CA . ASN A 1 90 ? -20.614 -10.663 23.327 1.00 67.94 90 ASN A CA 1
ATOM 700 C C . ASN A 1 90 ? -20.798 -9.923 24.671 1.00 67.94 90 ASN A C 1
ATOM 702 O O . ASN A 1 90 ? -21.751 -10.189 25.402 1.00 67.94 90 ASN A O 1
ATOM 706 N N . LEU A 1 91 ? -19.923 -8.961 24.996 1.00 67.31 91 LEU A N 1
ATOM 707 C CA . LEU A 1 91 ? -20.033 -8.130 26.203 1.00 67.31 91 LEU A CA 1
ATOM 708 C C . LEU A 1 91 ? -21.388 -7.407 26.318 1.00 67.31 91 LEU A C 1
ATOM 710 O O . LEU A 1 91 ? -21.856 -7.141 27.419 1.00 67.31 91 LEU A O 1
ATOM 714 N N . ASN A 1 92 ? -22.056 -7.135 25.195 1.00 70.62 92 ASN A N 1
ATOM 715 C CA . ASN A 1 92 ? -23.412 -6.587 25.175 1.00 70.62 92 ASN A CA 1
ATOM 716 C C . ASN A 1 92 ? -24.420 -7.447 25.961 1.00 70.62 92 ASN A C 1
ATOM 718 O O . ASN A 1 92 ? -25.296 -6.885 26.610 1.00 70.62 92 ASN A O 1
ATOM 722 N N . LYS A 1 93 ? -24.267 -8.778 25.985 1.00 69.38 93 LYS A N 1
ATOM 723 C CA . LYS A 1 93 ? -25.110 -9.666 26.803 1.00 69.38 93 LYS A CA 1
ATOM 724 C C . LYS A 1 93 ? -24.969 -9.344 28.287 1.00 69.38 93 LYS A C 1
ATOM 726 O O . LYS A 1 93 ? -25.967 -9.222 28.974 1.00 69.38 93 LYS A O 1
ATOM 731 N N . VAL A 1 94 ? -23.762 -9.091 28.775 1.00 66.88 94 VAL A N 1
ATOM 732 C CA . VAL A 1 94 ? -23.508 -8.787 30.196 1.00 66.88 94 VAL A CA 1
ATOM 733 C C . VAL A 1 94 ? -24.120 -7.458 30.627 1.00 66.88 94 VAL A C 1
ATOM 735 O O . VAL A 1 94 ? -24.631 -7.330 31.732 1.00 66.88 94 VAL A O 1
ATOM 738 N N . PHE A 1 95 ? -24.051 -6.452 29.758 1.00 63.12 95 PHE A N 1
ATOM 739 C CA . PHE A 1 95 ? -24.549 -5.115 30.072 1.00 63.12 95 PHE A CA 1
ATOM 740 C C . PHE A 1 95 ? -26.071 -4.994 30.010 1.00 63.12 95 PHE A C 1
ATOM 742 O O . PHE A 1 95 ? -26.636 -4.151 30.708 1.00 63.12 95 PHE A O 1
ATOM 749 N N . TYR A 1 96 ? -26.716 -5.797 29.160 1.00 67.62 96 TYR A N 1
ATOM 750 C CA . TYR A 1 96 ? -28.138 -5.650 28.841 1.00 67.62 96 TYR A CA 1
ATOM 751 C C . TYR A 1 96 ? -29.004 -6.854 29.238 1.00 67.62 96 TYR A C 1
ATOM 753 O O . TYR A 1 96 ? -30.213 -6.688 29.363 1.00 67.62 96 TYR A O 1
ATOM 761 N N . SER A 1 97 ? -28.426 -8.033 29.496 1.00 60.97 97 SER A N 1
ATOM 762 C CA . SER A 1 97 ? -29.117 -9.165 30.132 1.00 60.97 97 SER A CA 1
ATOM 763 C C . SER A 1 97 ? -28.613 -9.324 31.568 1.00 60.97 97 SER A C 1
ATOM 765 O O . SER A 1 97 ? -27.411 -9.386 31.814 1.00 60.97 97 SER A O 1
ATOM 767 N N . ALA A 1 98 ? -29.540 -9.316 32.524 1.00 53.16 98 ALA A N 1
ATOM 768 C CA . ALA A 1 98 ? -29.306 -9.091 33.953 1.00 53.16 98 ALA A CA 1
ATOM 769 C C . ALA A 1 98 ? -28.585 -10.233 34.706 1.00 53.16 98 ALA A C 1
ATOM 771 O O . ALA A 1 98 ? -28.612 -10.269 35.932 1.00 53.16 98 ALA A O 1
ATOM 772 N N . GLU A 1 99 ? -27.950 -11.175 34.009 1.00 53.06 99 GLU A N 1
ATOM 773 C CA . GLU A 1 99 ? -27.703 -12.511 34.556 1.00 53.06 99 GLU A CA 1
ATOM 774 C C . GLU A 1 99 ? -26.280 -13.011 34.278 1.00 53.06 99 GLU A C 1
ATOM 776 O O . GLU A 1 99 ? -26.073 -14.050 33.662 1.00 53.06 99 GLU A O 1
ATOM 781 N N . TYR A 1 100 ? -25.265 -12.262 34.732 1.00 53.28 100 TYR A N 1
ATOM 782 C CA . TYR A 1 100 ? -23.872 -12.729 34.697 1.00 53.28 100 TYR A CA 1
ATOM 783 C C . TYR A 1 100 ? -23.062 -12.285 35.934 1.00 53.28 100 TYR A C 1
ATOM 785 O O . TYR A 1 100 ? -22.618 -11.138 35.997 1.00 53.28 100 TYR A O 1
ATOM 793 N N . PRO A 1 101 ? -22.757 -13.192 36.888 1.00 54.50 101 PRO A N 1
ATOM 794 C CA . PRO A 1 101 ? -22.009 -12.870 38.114 1.00 54.50 101 PRO A CA 1
ATOM 795 C C . PRO A 1 101 ? -20.524 -12.501 37.892 1.00 54.50 101 PRO A C 1
ATOM 797 O O . PRO A 1 101 ? -19.850 -12.079 38.825 1.00 54.50 101 PRO A O 1
ATOM 800 N N . ASN A 1 102 ? -20.004 -12.617 36.661 1.00 61.78 102 ASN A N 1
ATOM 801 C CA . ASN A 1 102 ? -18.580 -12.466 36.322 1.00 61.78 102 ASN A CA 1
ATOM 802 C C . ASN A 1 102 ? -18.280 -11.337 35.313 1.00 61.78 102 ASN A C 1
ATOM 804 O O . ASN A 1 102 ? -17.334 -11.429 34.523 1.00 61.78 102 ASN A O 1
ATOM 808 N N . ALA A 1 103 ? -19.043 -10.242 35.347 1.00 62.44 103 ALA A N 1
ATOM 809 C CA . ALA A 1 103 ? -18.908 -9.125 34.408 1.00 62.44 103 ALA A CA 1
ATOM 810 C C . ALA A 1 103 ? -17.487 -8.539 34.288 1.00 62.44 103 ALA A C 1
ATOM 812 O O . ALA A 1 103 ? -17.052 -8.218 33.185 1.00 62.44 103 ALA A O 1
ATOM 813 N N . GLY A 1 104 ? -16.720 -8.466 35.385 1.00 61.97 104 GLY A N 1
ATOM 814 C CA . GLY A 1 104 ? -15.339 -7.963 35.355 1.00 61.97 104 GLY A CA 1
ATOM 815 C C . GLY A 1 104 ? -14.396 -8.805 34.484 1.00 61.97 104 GLY A C 1
ATOM 816 O O . GLY A 1 104 ? -13.592 -8.259 33.730 1.00 61.97 104 GLY A O 1
ATOM 817 N N . SER A 1 105 ? -14.537 -10.136 34.521 1.00 64.38 105 SER A N 1
ATOM 818 C CA . SER A 1 105 ? -13.750 -11.040 33.665 1.00 64.38 105 SER A CA 1
ATOM 819 C C . SER A 1 105 ? -14.116 -10.897 32.183 1.00 64.38 105 SER A C 1
ATOM 821 O O . SER A 1 105 ? -13.244 -10.944 31.318 1.00 64.38 105 SER A O 1
ATOM 823 N N . LEU A 1 106 ? -15.393 -10.627 31.892 1.00 67.56 106 LEU A N 1
ATOM 824 C CA . LEU A 1 106 ? -15.893 -10.458 30.531 1.00 67.56 106 LEU A CA 1
ATOM 825 C C . LEU A 1 106 ? -15.459 -9.113 29.937 1.00 67.56 106 LEU A C 1
ATOM 827 O O . LEU A 1 106 ? -15.024 -9.084 28.788 1.00 67.56 106 LEU A O 1
ATOM 831 N N . ILE A 1 107 ? -15.465 -8.029 30.723 1.00 68.50 107 ILE A N 1
ATOM 832 C CA . ILE A 1 107 ? -14.916 -6.721 30.317 1.00 68.50 107 ILE A CA 1
ATOM 833 C C . ILE A 1 107 ? -13.428 -6.852 29.966 1.00 68.50 107 ILE A C 1
ATOM 835 O O . ILE A 1 107 ? -13.010 -6.380 28.907 1.00 68.50 107 ILE A O 1
ATOM 839 N N . SER A 1 108 ? -12.648 -7.540 30.808 1.00 67.00 108 SER A N 1
ATOM 840 C CA . SER A 1 108 ? -11.228 -7.801 30.540 1.00 67.00 108 SER A CA 1
ATOM 841 C C . SER A 1 108 ? -11.038 -8.602 29.244 1.00 67.00 108 SER A C 1
ATOM 843 O O . SER A 1 108 ? -10.303 -8.174 28.355 1.00 67.00 108 SER A O 1
ATOM 845 N N . SER A 1 109 ? -11.800 -9.688 29.065 1.00 70.88 109 SER A N 1
ATOM 846 C CA . SER A 1 109 ? -11.732 -10.524 27.857 1.00 70.88 109 SER A CA 1
ATOM 847 C C . SER A 1 109 ? -12.137 -9.786 26.571 1.00 70.88 109 SER A C 1
ATOM 849 O O . SER A 1 109 ? -11.532 -9.982 25.516 1.00 70.88 109 SER A O 1
ATOM 851 N N . ALA A 1 110 ? -13.127 -8.890 26.642 1.00 71.69 110 ALA A N 1
ATOM 852 C CA . ALA A 1 110 ? -13.556 -8.071 25.514 1.00 71.69 110 ALA A CA 1
ATOM 853 C C . ALA A 1 110 ? -12.485 -7.041 25.136 1.00 71.69 110 ALA A C 1
ATOM 855 O O . ALA A 1 110 ? -12.215 -6.833 23.952 1.00 71.69 110 ALA A O 1
ATOM 856 N N . ASN A 1 111 ? -11.846 -6.430 26.136 1.00 68.38 111 ASN A N 1
ATOM 857 C CA . ASN A 1 111 ? -10.754 -5.486 25.934 1.00 68.38 111 ASN A CA 1
ATOM 858 C C . ASN A 1 111 ? -9.520 -6.177 25.331 1.00 68.38 111 ASN A C 1
ATOM 860 O O . ASN A 1 111 ? -8.938 -5.670 24.372 1.00 68.38 111 ASN A O 1
ATOM 864 N N . GLU A 1 112 ? -9.168 -7.364 25.828 1.00 73.19 112 GLU A N 1
ATOM 865 C CA . GLU A 1 112 ? -8.079 -8.183 25.292 1.00 73.19 112 GLU A CA 1
ATOM 866 C C . GLU A 1 112 ? -8.356 -8.628 23.847 1.00 73.19 112 GLU A C 1
ATOM 868 O O . GLU A 1 112 ? -7.506 -8.456 22.971 1.00 73.19 112 GLU A O 1
ATOM 873 N N . SER A 1 113 ? -9.566 -9.117 23.553 1.00 76.44 113 SER A N 1
ATOM 874 C CA . SER A 1 113 ? -9.980 -9.506 22.196 1.00 76.44 113 SER A CA 1
ATOM 875 C C . SER A 1 113 ? -9.931 -8.328 21.213 1.00 76.44 113 SER A C 1
ATOM 877 O O . SER A 1 113 ? -9.371 -8.441 20.111 1.00 76.44 113 SER A O 1
ATOM 879 N N . ALA A 1 114 ? -10.448 -7.163 21.621 1.00 74.50 114 ALA A N 1
ATOM 880 C CA . ALA A 1 114 ? -10.402 -5.941 20.824 1.00 74.50 114 ALA A CA 1
ATOM 881 C C . ALA A 1 114 ? -8.958 -5.463 20.598 1.00 74.50 114 ALA A C 1
ATOM 883 O O . ALA A 1 114 ? -8.608 -5.071 19.482 1.00 74.50 114 ALA A O 1
ATOM 884 N N . PHE A 1 115 ? -8.095 -5.545 21.616 1.00 73.62 115 PHE A N 1
ATOM 885 C CA . PHE A 1 115 ? -6.680 -5.179 21.522 1.00 73.62 115 PHE A CA 1
ATOM 886 C C . PHE A 1 115 ? -5.885 -6.116 20.610 1.00 73.62 115 PHE A C 1
ATOM 888 O O . PHE A 1 115 ? -5.132 -5.651 19.747 1.00 73.62 115 PHE A O 1
ATOM 895 N N . LYS A 1 116 ? -6.087 -7.430 20.745 1.00 74.12 116 LYS A N 1
ATOM 896 C CA . LYS A 1 116 ? -5.478 -8.443 19.877 1.00 74.12 116 LYS A CA 1
ATOM 897 C C . LYS A 1 116 ? -5.880 -8.218 18.423 1.00 74.12 116 LYS A C 1
ATOM 899 O O . LYS A 1 116 ? -5.016 -8.169 17.547 1.00 74.12 116 LYS A O 1
ATOM 904 N N . THR A 1 117 ? -7.171 -7.992 18.177 1.00 75.94 117 THR A N 1
ATOM 905 C CA . THR A 1 117 ? -7.686 -7.720 16.830 1.00 75.94 117 THR A CA 1
ATOM 906 C C . THR A 1 117 ? -7.125 -6.412 16.270 1.00 75.94 117 THR A C 1
ATOM 908 O O . THR A 1 117 ? -6.628 -6.416 15.145 1.00 75.94 117 THR A O 1
ATOM 911 N N . LYS A 1 118 ? -7.115 -5.316 17.050 1.00 80.12 118 LYS A N 1
ATOM 912 C CA . LYS A 1 118 ? -6.481 -4.042 16.658 1.00 80.12 118 LYS A CA 1
ATOM 913 C C . LYS A 1 118 ? -5.038 -4.269 16.230 1.00 80.12 118 LYS A C 1
ATOM 915 O O . LYS A 1 118 ? -4.668 -3.884 15.128 1.00 80.12 118 LYS A O 1
ATOM 920 N N . THR A 1 119 ? -4.237 -4.900 17.085 1.00 74.19 119 THR A N 1
ATOM 921 C CA . THR A 1 119 ? -2.804 -5.108 16.844 1.00 74.19 119 THR A CA 1
ATOM 922 C C . THR A 1 119 ? -2.568 -5.936 15.585 1.00 74.19 119 THR A C 1
ATOM 924 O O . THR A 1 119 ? -1.766 -5.545 14.739 1.00 74.19 119 THR A O 1
ATOM 927 N N . GLN A 1 120 ? -3.315 -7.029 15.407 1.00 79.25 120 GLN A N 1
ATOM 928 C CA . GLN A 1 120 ? -3.210 -7.885 14.226 1.00 79.25 120 GLN A CA 1
ATOM 929 C C . GLN A 1 120 ? -3.576 -7.137 12.935 1.00 79.25 120 GLN A C 1
ATOM 931 O O . GLN A 1 120 ? -2.825 -7.188 11.963 1.00 79.25 120 GLN A O 1
ATOM 936 N N . ARG A 1 121 ? -4.709 -6.422 12.912 1.00 82.69 121 ARG A N 1
ATOM 937 C CA . ARG A 1 121 ? -5.170 -5.685 11.723 1.00 82.69 121 ARG A CA 1
ATOM 938 C C . ARG A 1 121 ? -4.220 -4.553 11.358 1.00 82.69 121 ARG A C 1
ATOM 940 O O . ARG A 1 121 ? -3.892 -4.390 10.188 1.00 82.69 121 ARG A O 1
ATOM 947 N N . LEU A 1 122 ? -3.748 -3.806 12.353 1.00 78.56 122 LEU A N 1
ATOM 948 C CA . LEU A 1 122 ? -2.825 -2.700 12.129 1.00 78.56 122 LEU A CA 1
ATOM 949 C C . LEU A 1 122 ? -1.468 -3.194 11.636 1.00 78.56 122 LEU A C 1
ATOM 951 O O . LEU A 1 122 ? -0.931 -2.608 10.704 1.00 78.56 122 LEU A O 1
ATOM 955 N N . SER A 1 123 ? -0.951 -4.284 12.212 1.00 81.25 123 SER A N 1
ATOM 956 C CA . SER A 1 123 ? 0.283 -4.924 11.747 1.00 81.25 123 SER A CA 1
ATOM 957 C C . SER A 1 123 ? 0.188 -5.297 10.265 1.00 81.25 123 SER A C 1
ATOM 959 O O . SER A 1 123 ? 1.057 -4.915 9.490 1.00 81.25 123 SER A O 1
ATOM 961 N N . LEU A 1 124 ? -0.922 -5.913 9.833 1.00 80.50 124 LEU A N 1
ATOM 962 C CA . LEU A 1 124 ? -1.146 -6.247 8.421 1.00 80.50 124 LEU A CA 1
ATOM 963 C C . LEU A 1 124 ? -1.166 -5.015 7.504 1.00 80.50 124 LEU A C 1
ATOM 965 O O . LEU A 1 124 ? -0.583 -5.058 6.420 1.00 80.50 124 LEU A O 1
ATOM 969 N N . ILE A 1 125 ? -1.813 -3.921 7.922 1.00 84.75 125 ILE A N 1
ATOM 970 C CA . ILE A 1 125 ? -1.843 -2.677 7.134 1.00 84.75 125 ILE A CA 1
ATOM 971 C C . ILE A 1 125 ? -0.429 -2.085 7.023 1.00 84.75 125 ILE A C 1
ATOM 973 O O . ILE A 1 125 ? -0.011 -1.731 5.922 1.00 84.75 125 ILE A O 1
ATOM 977 N N . HIS A 1 126 ? 0.336 -2.055 8.123 1.00 85.69 126 HIS A N 1
ATOM 978 C CA . HIS A 1 126 ? 1.740 -1.613 8.128 1.00 85.69 126 HIS A CA 1
ATOM 979 C C . HIS A 1 126 ? 2.624 -2.482 7.237 1.00 85.69 126 HIS A C 1
ATOM 981 O O . HIS A 1 126 ? 3.433 -1.959 6.475 1.00 85.69 126 HIS A O 1
ATOM 987 N N . THR A 1 127 ? 2.442 -3.803 7.263 1.00 87.69 127 THR A N 1
ATOM 988 C CA . THR A 1 127 ? 3.143 -4.699 6.338 1.00 87.69 127 THR A CA 1
ATOM 989 C C . THR A 1 127 ? 2.815 -4.342 4.890 1.00 87.69 127 THR A C 1
ATOM 991 O O . THR A 1 127 ? 3.734 -4.191 4.096 1.00 87.69 127 THR A O 1
ATOM 994 N N . CYS A 1 128 ? 1.545 -4.101 4.544 1.00 90.81 128 CYS A N 1
ATOM 995 C CA . CYS A 1 128 ? 1.168 -3.693 3.185 1.00 90.81 128 CYS A CA 1
ATOM 996 C C . CYS A 1 128 ? 1.808 -2.354 2.775 1.00 90.81 128 CYS A C 1
ATOM 998 O O . CYS A 1 128 ? 2.293 -2.232 1.650 1.00 90.81 128 CYS A O 1
ATOM 1000 N N . MET A 1 129 ? 1.863 -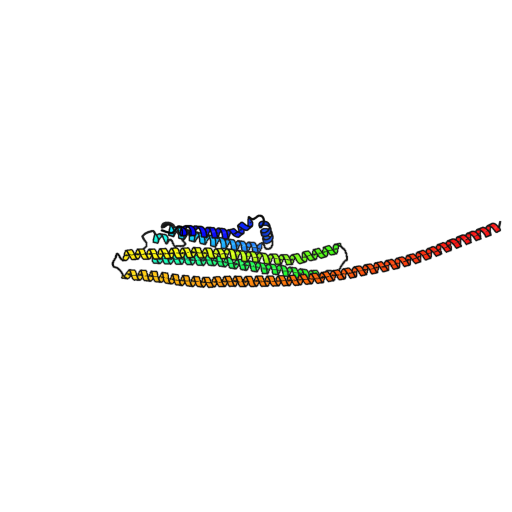1.371 3.681 1.00 89.38 129 MET A N 1
ATOM 1001 C CA . MET A 1 129 ? 2.546 -0.087 3.452 1.00 89.38 129 MET A CA 1
ATOM 1002 C C . MET A 1 129 ? 4.035 -0.283 3.142 1.00 89.38 129 MET A C 1
ATOM 1004 O O . MET A 1 129 ? 4.545 0.219 2.134 1.00 89.38 129 MET A O 1
ATOM 1008 N N . ASN A 1 130 ? 4.724 -1.051 3.987 1.00 86.50 130 ASN A N 1
ATOM 1009 C CA . ASN A 1 130 ? 6.158 -1.292 3.864 1.00 86.50 130 ASN A CA 1
ATOM 1010 C C . ASN A 1 130 ? 6.477 -2.115 2.613 1.00 86.50 130 ASN A C 1
ATOM 1012 O O . ASN A 1 130 ? 7.380 -1.762 1.856 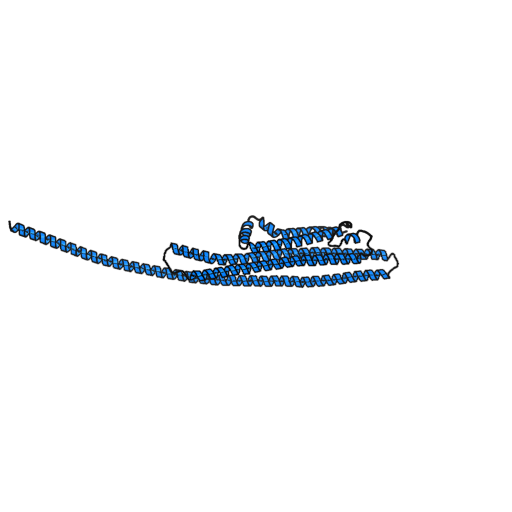1.00 86.50 130 ASN A O 1
ATOM 1016 N N . THR A 1 131 ? 5.703 -3.166 2.336 1.00 89.88 131 THR A N 1
ATOM 1017 C CA . THR A 1 131 ? 5.873 -3.988 1.133 1.00 89.88 131 THR A CA 1
ATOM 1018 C C . THR A 1 131 ? 5.591 -3.187 -0.137 1.00 89.88 131 THR A C 1
ATOM 1020 O O . THR A 1 131 ? 6.346 -3.309 -1.095 1.00 89.88 131 THR A O 1
ATOM 1023 N N . SER A 1 132 ? 4.574 -2.318 -0.150 1.00 91.50 132 SER A N 1
ATOM 1024 C CA . SER A 1 132 ? 4.301 -1.419 -1.282 1.00 91.50 132 SER A CA 1
ATOM 1025 C C . SER A 1 132 ? 5.486 -0.491 -1.573 1.00 91.50 132 SER A C 1
ATOM 1027 O O . SER A 1 132 ? 5.899 -0.342 -2.723 1.00 91.50 132 SER A O 1
ATOM 1029 N N . THR A 1 133 ? 6.075 0.083 -0.523 1.00 90.44 133 THR A N 1
ATOM 1030 C CA . THR A 1 133 ? 7.261 0.947 -0.628 1.00 90.44 133 THR A CA 1
ATOM 1031 C C . THR A 1 133 ? 8.472 0.167 -1.142 1.00 90.44 133 THR A C 1
ATOM 1033 O O . THR A 1 133 ? 9.152 0.602 -2.072 1.00 90.44 133 THR A O 1
ATOM 1036 N N . MET A 1 134 ? 8.714 -1.024 -0.587 1.00 92.06 134 MET A N 1
ATOM 1037 C CA . MET A 1 134 ? 9.807 -1.899 -1.010 1.00 92.06 134 MET A CA 1
ATOM 1038 C C . MET A 1 134 ? 9.653 -2.344 -2.467 1.00 92.06 134 MET A C 1
ATOM 1040 O O . MET A 1 134 ? 10.639 -2.402 -3.196 1.00 92.06 134 MET A O 1
ATOM 1044 N N . MET A 1 135 ? 8.424 -2.599 -2.919 1.00 92.06 135 MET A N 1
ATOM 1045 C CA . MET A 1 135 ? 8.160 -2.969 -4.307 1.00 92.06 135 MET A CA 1
ATOM 1046 C C . MET A 1 135 ? 8.394 -1.799 -5.274 1.00 92.06 135 MET A C 1
ATOM 1048 O O . MET A 1 135 ? 8.896 -2.014 -6.376 1.00 92.06 135 MET A O 1
ATOM 1052 N N . GLY A 1 136 ? 8.114 -0.561 -4.848 1.00 91.75 136 GLY A N 1
ATOM 1053 C CA . GLY A 1 136 ? 8.485 0.645 -5.596 1.00 91.75 136 GLY A CA 1
ATOM 1054 C C . GLY A 1 136 ? 10.001 0.790 -5.753 1.00 91.75 136 GLY A C 1
ATOM 1055 O O . GLY A 1 136 ? 10.490 0.993 -6.864 1.00 91.75 136 GLY A O 1
ATOM 1056 N N . LEU A 1 137 ? 10.753 0.582 -4.666 1.00 91.81 137 LEU A N 1
ATOM 1057 C CA . LEU A 1 137 ? 12.220 0.565 -4.689 1.00 91.81 137 LEU A CA 1
ATOM 1058 C C . LEU A 1 137 ? 12.780 -0.545 -5.597 1.00 91.81 137 LEU A C 1
ATOM 1060 O O . LEU A 1 137 ? 13.733 -0.311 -6.339 1.00 91.81 137 LEU A O 1
ATOM 1064 N N . LEU A 1 138 ? 12.187 -1.743 -5.566 1.00 91.25 138 LEU A N 1
ATOM 1065 C CA . LEU A 1 138 ? 12.586 -2.860 -6.431 1.00 91.25 138 LEU A CA 1
ATOM 1066 C C . LEU A 1 138 ? 12.375 -2.507 -7.910 1.00 91.25 138 LEU A C 1
ATOM 1068 O O . LEU A 1 138 ? 13.230 -2.801 -8.745 1.00 91.25 138 LEU A O 1
ATOM 1072 N N . GLY A 1 139 ? 11.292 -1.792 -8.224 1.00 89.75 139 GLY A N 1
ATOM 1073 C CA . GLY A 1 139 ? 11.061 -1.228 -9.552 1.00 89.75 139 GLY A CA 1
ATOM 1074 C C . GLY A 1 139 ? 12.135 -0.220 -9.973 1.00 89.75 139 GLY A C 1
ATOM 1075 O O . GLY A 1 139 ? 12.566 -0.238 -11.126 1.00 89.75 139 GLY A O 1
ATOM 1076 N N . THR A 1 140 ? 12.630 0.609 -9.048 1.00 90.81 140 THR A N 1
ATOM 1077 C CA . THR A 1 140 ? 13.761 1.516 -9.305 1.00 90.81 140 THR A CA 1
ATOM 1078 C C . THR A 1 140 ? 15.046 0.752 -9.617 1.00 90.81 140 THR A C 1
ATOM 1080 O O . THR A 1 140 ? 15.693 1.039 -10.622 1.00 90.81 140 THR A O 1
ATOM 1083 N N . PHE A 1 141 ? 15.385 -0.262 -8.818 1.00 92.44 141 PHE A N 1
ATOM 1084 C CA . PHE A 1 141 ? 16.551 -1.117 -9.066 1.00 92.44 141 PHE A CA 1
ATOM 1085 C C . PHE A 1 141 ? 16.474 -1.820 -10.429 1.00 92.44 141 PHE A C 1
ATOM 1087 O O . PHE A 1 141 ? 17.447 -1.850 -11.189 1.00 92.44 141 PHE A O 1
ATOM 1094 N N . PHE A 1 142 ? 15.292 -2.336 -10.767 1.00 90.25 142 PHE A N 1
ATOM 1095 C CA . PHE A 1 142 ? 15.045 -2.960 -12.059 1.00 90.25 142 PHE A CA 1
ATOM 1096 C C . PHE A 1 142 ? 15.193 -1.964 -13.217 1.00 90.25 142 PHE A C 1
ATOM 1098 O O . PHE A 1 142 ? 15.883 -2.255 -14.191 1.00 90.25 142 PHE A O 1
ATOM 1105 N N . GLY A 1 143 ? 14.593 -0.775 -13.116 1.00 89.31 143 GLY A N 1
ATOM 1106 C CA . GLY A 1 143 ? 14.695 0.244 -14.162 1.00 89.31 143 GLY A CA 1
ATOM 1107 C C . GLY A 1 143 ? 16.129 0.736 -14.372 1.00 89.31 143 GLY A C 1
ATOM 1108 O O . GLY A 1 143 ? 16.562 0.847 -15.516 1.00 89.31 143 GLY A O 1
ATOM 1109 N N . LEU A 1 144 ? 16.901 0.918 -13.294 1.00 91.19 144 LEU A N 1
ATOM 1110 C CA . LEU A 1 144 ? 18.334 1.225 -13.382 1.00 91.19 144 LEU A CA 1
ATOM 1111 C C . LEU A 1 144 ? 19.118 0.103 -14.070 1.00 91.19 144 LEU A C 1
ATOM 1113 O O . LEU A 1 144 ? 19.959 0.383 -14.918 1.00 91.19 144 LEU A O 1
ATOM 1117 N N . SER A 1 145 ? 18.806 -1.159 -13.770 1.00 88.88 145 SER A N 1
ATOM 1118 C CA . SER A 1 145 ? 19.443 -2.310 -14.419 1.00 88.88 145 SER A CA 1
ATOM 1119 C C . SER A 1 145 ? 19.158 -2.348 -15.927 1.00 88.88 145 SER A C 1
ATOM 1121 O O . SER A 1 145 ? 20.063 -2.608 -16.718 1.00 88.88 145 SER A O 1
ATOM 1123 N N . VAL A 1 146 ? 17.932 -2.015 -16.352 1.00 87.44 146 VAL A N 1
ATOM 1124 C CA . VAL A 1 146 ? 17.578 -1.867 -17.777 1.00 87.44 146 VAL A CA 1
ATOM 1125 C C . VAL A 1 146 ? 18.364 -0.727 -18.429 1.00 87.44 146 VAL A C 1
ATOM 1127 O O . VAL A 1 146 ? 18.852 -0.882 -19.551 1.00 87.44 146 VAL A O 1
ATOM 1130 N N . THR A 1 147 ? 18.517 0.402 -17.736 1.00 89.12 147 THR A N 1
ATOM 1131 C CA . THR A 1 147 ? 19.313 1.540 -18.215 1.00 89.12 147 THR A CA 1
ATOM 1132 C C . THR A 1 147 ? 20.778 1.148 -18.408 1.00 89.12 147 THR A C 1
ATOM 1134 O O . THR A 1 147 ? 21.319 1.369 -19.488 1.00 89.12 147 THR A O 1
ATOM 1137 N N . VAL A 1 148 ? 21.400 0.505 -17.415 1.00 88.69 148 VAL A N 1
ATOM 1138 C CA . VAL A 1 148 ? 22.803 0.059 -17.479 1.00 88.69 148 VAL A CA 1
ATOM 1139 C C . VAL A 1 148 ? 23.009 -0.957 -18.601 1.00 88.69 148 VAL A C 1
ATOM 1141 O O . VAL A 1 148 ? 23.914 -0.790 -19.414 1.00 88.69 148 VAL A O 1
ATOM 1144 N N . ALA A 1 149 ? 22.136 -1.964 -18.706 1.00 85.94 149 ALA A N 1
ATOM 1145 C CA . ALA A 1 149 ? 22.206 -2.952 -19.781 1.00 85.94 149 ALA A CA 1
ATOM 1146 C C . ALA A 1 149 ? 22.103 -2.298 -21.167 1.00 85.94 149 ALA A C 1
ATOM 1148 O O . ALA A 1 149 ? 22.811 -2.683 -22.095 1.00 85.94 149 ALA A O 1
ATOM 1149 N N . SER A 1 150 ? 21.253 -1.275 -21.300 1.00 84.88 150 SER A N 1
ATOM 1150 C CA . SER A 1 150 ? 21.120 -0.528 -22.550 1.00 84.88 150 SER A CA 1
ATOM 1151 C C . SER A 1 150 ? 22.404 0.227 -22.887 1.00 84.88 150 SER A C 1
ATOM 1153 O O . SER A 1 150 ? 22.851 0.142 -24.024 1.00 84.88 150 SER A O 1
ATOM 1155 N N . VAL A 1 151 ? 23.026 0.903 -21.914 1.00 84.19 151 VAL A N 1
ATOM 1156 C CA . VAL A 1 151 ? 24.289 1.641 -22.105 1.00 84.19 151 VAL A CA 1
ATOM 1157 C C . VAL A 1 151 ? 25.426 0.716 -22.546 1.00 84.19 151 VAL A C 1
ATOM 1159 O O . VAL A 1 151 ? 26.148 1.068 -23.473 1.00 84.19 151 VAL A O 1
ATOM 1162 N N . VAL A 1 152 ? 25.550 -0.483 -21.968 1.00 83.31 152 VAL A N 1
ATOM 1163 C CA . VAL A 1 152 ? 26.555 -1.477 -22.400 1.00 83.31 152 VAL A CA 1
ATOM 1164 C C . VAL A 1 152 ? 26.373 -1.840 -23.878 1.00 83.31 152 VAL A C 1
ATOM 1166 O O . VAL A 1 152 ? 27.328 -1.789 -24.646 1.00 83.31 152 VAL A O 1
ATOM 1169 N N . VAL A 1 153 ? 25.131 -2.087 -24.314 1.00 81.12 153 VAL A N 1
ATOM 1170 C CA . VAL A 1 153 ? 24.822 -2.367 -25.730 1.00 81.12 153 VAL A CA 1
ATOM 1171 C C . VAL A 1 153 ? 25.161 -1.181 -26.645 1.00 81.12 153 VAL A C 1
ATOM 1173 O O . VAL A 1 153 ? 25.502 -1.393 -27.810 1.00 81.12 153 VAL A O 1
ATOM 1176 N N . LEU A 1 154 ? 25.060 0.062 -26.159 1.00 77.25 154 LEU A N 1
ATOM 1177 C CA . LEU A 1 154 ? 25.470 1.241 -26.933 1.00 77.25 154 LEU A CA 1
ATOM 1178 C C . LEU A 1 154 ? 26.983 1.305 -27.106 1.00 77.25 154 LEU A C 1
ATOM 1180 O O . LEU A 1 154 ? 27.449 1.568 -28.213 1.00 77.25 154 LEU A O 1
ATOM 1184 N N . LEU A 1 155 ? 27.733 1.040 -26.034 1.00 72.31 155 LEU A N 1
ATOM 1185 C CA . LEU A 1 155 ? 29.193 1.026 -26.062 1.00 72.31 155 LEU A CA 1
ATOM 1186 C C . LEU A 1 155 ? 29.706 -0.046 -27.032 1.00 72.31 155 LEU A C 1
ATOM 1188 O O . LEU A 1 155 ? 30.512 0.273 -27.904 1.00 72.31 155 LEU A O 1
ATOM 1192 N N . ASP A 1 156 ? 29.143 -1.257 -26.986 1.00 71.19 156 ASP A N 1
ATOM 1193 C CA . ASP A 1 156 ? 29.505 -2.349 -27.900 1.00 71.19 156 ASP A CA 1
ATOM 1194 C C . ASP A 1 156 ? 29.228 -2.006 -29.376 1.00 71.19 156 ASP A C 1
ATOM 1196 O O . ASP A 1 156 ? 29.996 -2.372 -30.267 1.00 71.19 156 ASP A O 1
ATOM 1200 N N . LYS A 1 157 ? 28.141 -1.274 -29.660 1.00 64.69 157 LYS A N 1
ATOM 1201 C CA . LYS A 1 157 ? 27.762 -0.880 -31.029 1.00 64.69 157 LYS A CA 1
ATOM 1202 C C . LYS A 1 157 ? 28.527 0.332 -31.553 1.00 64.69 157 LYS A C 1
ATOM 1204 O O . LYS A 1 157 ? 28.712 0.444 -32.761 1.00 64.69 157 LYS A O 1
ATOM 1209 N N . SER A 1 158 ? 28.987 1.218 -30.673 1.00 56.84 158 SER A N 1
ATOM 1210 C CA . SER A 1 158 ? 29.775 2.400 -31.048 1.00 56.84 158 SER A CA 1
ATOM 1211 C C . SER A 1 158 ? 31.169 2.062 -31.604 1.00 56.84 158 SER A C 1
ATOM 1213 O O . SER A 1 158 ? 31.782 2.902 -32.257 1.00 56.84 158 SER A O 1
ATOM 1215 N N . GLY A 1 159 ? 31.639 0.819 -31.427 1.00 51.72 159 GLY A N 1
ATOM 1216 C CA . GLY A 1 159 ? 32.881 0.308 -32.019 1.00 51.72 159 GLY A CA 1
ATOM 1217 C C . GLY A 1 159 ? 32.802 -0.069 -33.508 1.00 51.72 159 GLY A C 1
ATOM 1218 O O . GLY A 1 159 ? 33.840 -0.326 -34.114 1.00 51.72 159 GLY A O 1
ATOM 1219 N N . LEU A 1 160 ? 31.610 -0.090 -34.125 1.00 49.44 160 LEU A N 1
ATOM 1220 C CA . LEU A 1 160 ? 31.412 -0.417 -35.546 1.00 49.44 160 LEU A CA 1
ATOM 1221 C C . LEU A 1 160 ? 30.758 0.766 -36.283 1.00 49.44 160 LEU A C 1
ATOM 1223 O O . LEU A 1 160 ? 29.537 0.889 -36.327 1.00 49.44 160 LEU A O 1
ATOM 1227 N N . GLY A 1 161 ? 31.565 1.645 -36.881 1.00 46.38 161 GLY A N 1
ATOM 1228 C CA . GLY A 1 161 ? 31.046 2.819 -37.594 1.00 46.38 161 GLY A CA 1
ATOM 1229 C C . GLY A 1 161 ? 32.048 3.504 -38.518 1.00 46.38 161 GLY A C 1
ATOM 1230 O O . GLY A 1 161 ? 32.098 4.728 -38.566 1.00 46.38 161 GLY A O 1
ATOM 1231 N N . GLY A 1 162 ? 32.871 2.728 -39.226 1.00 49.34 162 GLY A N 1
ATOM 1232 C CA . GLY A 1 162 ? 33.605 3.214 -40.391 1.00 49.34 162 GLY A CA 1
ATOM 1233 C C . GLY A 1 162 ? 32.759 3.046 -41.654 1.00 49.34 162 GLY A C 1
ATOM 1234 O O . GLY A 1 162 ? 32.480 1.916 -42.043 1.00 49.34 162 GLY A O 1
ATOM 1235 N N . GLY A 1 163 ? 32.386 4.157 -42.295 1.00 46.00 163 GLY A N 1
ATOM 1236 C CA . GLY A 1 163 ? 31.877 4.180 -43.670 1.00 46.00 163 GLY A CA 1
ATOM 1237 C C . GLY A 1 163 ? 30.809 5.246 -43.933 1.00 46.00 163 GLY A C 1
ATOM 1238 O O . GLY A 1 163 ? 29.732 5.178 -43.358 1.00 46.00 163 GLY A O 1
ATOM 1239 N N . GLY A 1 164 ? 31.062 6.159 -44.880 1.00 45.56 164 GLY A N 1
ATOM 1240 C CA . GLY A 1 164 ? 30.276 5.994 -46.108 1.00 45.56 164 GLY A CA 1
ATOM 1241 C C . GLY A 1 164 ? 29.614 7.163 -46.834 1.00 45.56 164 GLY A C 1
ATOM 1242 O O . GLY A 1 164 ? 29.270 6.944 -47.981 1.00 45.56 164 GLY A O 1
ATOM 1243 N N . GLY A 1 165 ? 29.484 8.376 -46.292 1.00 50.69 165 GLY A N 1
ATOM 1244 C CA . GLY A 1 165 ? 29.146 9.579 -47.077 1.00 50.69 165 GLY A CA 1
ATOM 1245 C C . GLY A 1 165 ? 27.895 9.557 -47.982 1.00 50.69 165 GLY A C 1
ATOM 1246 O O . GLY A 1 165 ? 28.010 9.930 -49.147 1.00 50.69 165 GLY A O 1
ATOM 1247 N N . ASN A 1 166 ? 26.697 9.262 -47.460 1.00 52.72 166 ASN A N 1
ATOM 1248 C CA . ASN A 1 166 ? 25.423 9.574 -48.140 1.00 52.72 166 ASN A CA 1
ATOM 1249 C C . ASN A 1 166 ? 24.425 10.334 -47.239 1.00 52.72 166 ASN A C 1
ATOM 1251 O O . ASN A 1 166 ? 24.320 10.080 -46.043 1.00 52.72 166 ASN A O 1
ATOM 1255 N N . SER A 1 167 ? 23.602 11.228 -47.802 1.00 54.78 167 SER A N 1
ATOM 1256 C CA . SER A 1 167 ? 22.541 11.960 -47.071 1.00 54.78 167 SER A CA 1
ATOM 1257 C C . SER A 1 167 ? 21.521 11.030 -46.387 1.00 54.78 167 SER A C 1
ATOM 1259 O O . SER A 1 167 ? 20.935 11.396 -45.369 1.00 54.78 167 SER A O 1
ATOM 1261 N N . SER A 1 168 ? 21.337 9.821 -46.935 1.00 57.84 168 SER A N 1
ATOM 1262 C CA . SER A 1 168 ? 20.537 8.735 -46.345 1.00 57.84 168 SER A CA 1
ATOM 1263 C C . SER A 1 168 ? 21.179 8.165 -45.073 1.00 57.84 168 SER A C 1
ATOM 1265 O O . SER A 1 168 ? 20.476 7.876 -44.111 1.00 57.84 168 SER A O 1
ATOM 1267 N N . GLU A 1 169 ? 22.511 8.085 -45.015 1.00 63.50 169 GLU A N 1
ATOM 1268 C CA . GLU A 1 169 ? 23.243 7.543 -43.863 1.00 63.50 169 GLU A CA 1
ATOM 1269 C C . GLU A 1 169 ? 23.220 8.491 -42.661 1.00 63.50 169 GLU A C 1
ATOM 1271 O O . GLU A 1 169 ? 23.224 8.035 -41.525 1.00 63.50 169 GLU A O 1
ATOM 1276 N N . ILE A 1 170 ? 23.139 9.811 -42.868 1.00 61.41 170 ILE A N 1
ATOM 1277 C CA . ILE A 1 170 ? 23.017 10.772 -41.755 1.00 61.41 170 ILE A CA 1
ATOM 1278 C C . ILE A 1 170 ? 21.667 10.603 -41.044 1.00 61.41 170 ILE A C 1
ATOM 1280 O O . ILE A 1 170 ? 21.609 10.658 -39.814 1.00 61.41 170 ILE A O 1
ATOM 1284 N N . LEU A 1 171 ? 20.585 10.370 -41.797 1.00 68.50 171 LEU A N 1
ATOM 1285 C CA . LEU A 1 171 ? 19.278 10.048 -41.218 1.00 68.50 171 LEU A CA 1
ATOM 1286 C C . LEU A 1 171 ? 19.318 8.704 -40.487 1.00 68.50 171 LEU A C 1
ATOM 1288 O O . LEU A 1 171 ? 18.812 8.625 -39.369 1.00 68.50 171 LEU A O 1
ATOM 1292 N N . ASP A 1 172 ? 19.977 7.690 -41.049 1.00 69.38 172 ASP A N 1
ATOM 1293 C CA . ASP A 1 172 ? 20.136 6.387 -40.393 1.00 69.38 172 ASP A CA 1
ATOM 1294 C C . ASP A 1 172 ? 20.968 6.474 -39.108 1.00 69.38 172 ASP A C 1
ATOM 1296 O O . ASP A 1 172 ? 20.594 5.884 -38.094 1.00 69.38 172 ASP A O 1
ATOM 1300 N N . VAL A 1 173 ? 22.035 7.279 -39.093 1.00 67.62 173 VAL A N 1
ATOM 1301 C CA . VAL A 1 173 ? 22.842 7.564 -37.896 1.00 67.62 173 VAL A CA 1
ATOM 1302 C C . VAL A 1 173 ? 22.007 8.283 -36.834 1.00 67.62 173 VAL A C 1
ATOM 1304 O O . VAL A 1 173 ? 22.016 7.872 -35.673 1.00 67.62 173 VAL A O 1
ATOM 1307 N N . ILE A 1 174 ? 21.226 9.305 -37.205 1.00 68.88 174 ILE A N 1
ATOM 1308 C CA . ILE A 1 174 ? 20.328 10.010 -36.272 1.00 68.88 174 ILE A CA 1
ATOM 1309 C C . ILE A 1 174 ? 19.258 9.059 -35.719 1.00 68.88 174 ILE A C 1
ATOM 1311 O O . ILE A 1 174 ? 19.010 9.049 -34.512 1.00 68.88 174 ILE A O 1
ATOM 1315 N N . VAL A 1 175 ? 18.645 8.224 -36.561 1.00 75.81 175 VAL A N 1
ATOM 1316 C CA . VAL A 1 175 ? 17.659 7.217 -36.138 1.00 75.81 175 VAL A CA 1
ATOM 1317 C C . VAL A 1 175 ? 18.294 6.192 -35.196 1.00 75.81 175 VAL A C 1
ATOM 1319 O O . VAL A 1 175 ? 17.665 5.806 -34.205 1.00 75.81 175 VAL A O 1
ATOM 1322 N N . ASN A 1 176 ? 19.543 5.790 -35.443 1.00 71.62 176 ASN A N 1
ATOM 1323 C CA . ASN A 1 176 ? 20.279 4.891 -34.559 1.00 71.62 176 ASN A CA 1
ATOM 1324 C C . ASN A 1 176 ? 20.588 5.537 -33.207 1.00 71.62 176 ASN A C 1
ATOM 1326 O O . ASN A 1 176 ? 20.393 4.887 -32.182 1.00 71.62 176 ASN A O 1
ATOM 1330 N N . ILE A 1 177 ? 20.999 6.808 -33.172 1.00 74.19 177 ILE A N 1
ATOM 1331 C CA . ILE A 1 177 ? 21.228 7.558 -31.926 1.00 74.19 177 ILE A CA 1
ATOM 1332 C C . ILE A 1 177 ? 19.916 7.716 -31.145 1.00 74.19 177 ILE A C 1
ATOM 1334 O O . ILE A 1 177 ? 19.870 7.452 -29.944 1.00 74.19 177 ILE A O 1
ATOM 1338 N N . MET A 1 178 ? 18.817 8.061 -31.821 1.00 74.44 178 MET A N 1
ATOM 1339 C CA . MET A 1 178 ? 17.497 8.201 -31.195 1.00 74.44 178 MET A CA 1
ATOM 1340 C C . MET A 1 178 ? 16.993 6.874 -30.611 1.00 74.44 178 MET A C 1
ATOM 1342 O O . MET A 1 178 ? 16.519 6.837 -29.473 1.00 74.44 178 MET A O 1
ATOM 1346 N N . LYS A 1 179 ? 17.135 5.760 -31.344 1.00 74.00 179 LYS A N 1
ATOM 1347 C CA . LYS A 1 179 ? 16.836 4.415 -30.819 1.00 74.00 179 LYS A CA 1
ATOM 1348 C C . LYS A 1 179 ? 17.734 4.052 -29.639 1.00 74.00 179 LYS A C 1
ATOM 1350 O O . LYS A 1 179 ? 17.251 3.467 -28.671 1.00 74.00 179 LYS A O 1
ATOM 1355 N N . SER A 1 180 ? 19.008 4.418 -29.722 1.00 73.31 180 SER A N 1
ATOM 1356 C CA . SER A 1 180 ? 20.015 4.143 -28.701 1.00 73.31 180 SER A CA 1
ATOM 1357 C C . SER A 1 180 ? 19.710 4.855 -27.385 1.00 73.31 180 SER A C 1
ATOM 1359 O O . SER A 1 180 ? 19.774 4.239 -26.327 1.00 73.31 180 SER A O 1
ATOM 1361 N N . LEU A 1 181 ? 19.269 6.113 -27.440 1.00 79.94 181 LEU A N 1
ATOM 1362 C CA . LEU A 1 181 ? 18.914 6.896 -26.255 1.00 79.94 181 LEU A CA 1
ATOM 1363 C C . LEU A 1 181 ? 17.525 6.541 -25.690 1.00 79.94 181 LEU A C 1
ATOM 1365 O O . LEU A 1 181 ? 17.269 6.696 -24.495 1.00 79.94 181 LEU A O 1
ATOM 1369 N N . SER A 1 182 ? 16.624 6.018 -26.527 1.00 83.25 182 SER A N 1
ATOM 1370 C CA . SER A 1 182 ? 15.264 5.647 -26.118 1.00 83.25 182 SER A CA 1
ATOM 1371 C C . SER A 1 182 ? 15.231 4.523 -25.072 1.00 83.25 182 SER A C 1
ATOM 1373 O O . SER A 1 182 ? 14.396 4.552 -24.163 1.00 83.25 182 SER A O 1
ATOM 1375 N N . ALA A 1 183 ? 16.141 3.547 -25.154 1.00 82.12 183 ALA A N 1
ATOM 1376 C CA . ALA A 1 183 ? 16.164 2.410 -24.231 1.00 82.12 183 ALA A CA 1
ATOM 1377 C C . ALA A 1 183 ? 16.564 2.798 -22.782 1.00 82.12 183 ALA A C 1
ATOM 1379 O O . ALA A 1 183 ? 15.800 2.473 -21.866 1.00 82.12 183 ALA A O 1
ATOM 1380 N N . PRO A 1 184 ? 17.647 3.569 -22.544 1.00 84.31 184 PRO A N 1
ATOM 1381 C CA . PRO A 1 184 ? 17.950 4.166 -21.238 1.00 84.31 184 PRO A CA 1
ATOM 1382 C C . PRO A 1 184 ? 16.808 5.025 -20.671 1.00 84.31 184 PRO A C 1
ATOM 1384 O O . PRO A 1 184 ? 16.436 4.886 -19.504 1.00 84.31 184 PRO A O 1
ATOM 1387 N N . LEU A 1 185 ? 16.187 5.868 -21.507 1.00 86.50 185 LEU A N 1
ATOM 1388 C CA . LEU A 1 185 ? 15.055 6.710 -21.095 1.00 86.50 185 LEU A CA 1
ATOM 1389 C C . LEU A 1 185 ? 13.836 5.878 -20.672 1.00 86.50 185 LEU A C 1
ATOM 1391 O O . LEU A 1 185 ? 13.119 6.238 -19.735 1.00 86.50 185 LEU A O 1
ATOM 1395 N N . ARG A 1 186 ? 13.613 4.729 -21.319 1.00 86.12 186 ARG A N 1
ATOM 1396 C CA . ARG A 1 186 ? 12.570 3.781 -20.918 1.00 86.12 186 ARG A CA 1
ATOM 1397 C C . ARG A 1 186 ? 12.873 3.150 -19.558 1.00 86.12 186 ARG A C 1
ATOM 1399 O O . ARG A 1 186 ? 11.959 3.071 -18.740 1.00 86.12 186 ARG A O 1
ATOM 1406 N N . GLY A 1 187 ? 14.115 2.728 -19.306 1.00 85.19 187 GLY A N 1
ATOM 1407 C CA . GLY A 1 187 ? 14.541 2.195 -18.003 1.00 85.19 187 GLY A CA 1
ATOM 1408 C C . GLY A 1 187 ? 14.311 3.195 -16.866 1.00 85.19 187 GLY A C 1
ATOM 1409 O O . GLY A 1 187 ? 13.729 2.852 -15.834 1.00 85.19 187 GLY A O 1
ATOM 1410 N N . MET A 1 188 ? 14.634 4.468 -17.109 1.00 89.12 188 MET A N 1
ATOM 1411 C CA . MET A 1 188 ? 14.354 5.566 -16.181 1.00 89.12 188 MET A CA 1
ATOM 1412 C C . MET A 1 188 ? 12.851 5.749 -15.916 1.00 89.12 188 MET A C 1
ATOM 1414 O O . MET A 1 188 ? 12.440 5.847 -14.760 1.00 89.12 188 MET A O 1
ATOM 1418 N N . ASN A 1 189 ? 12.012 5.745 -16.959 1.00 87.69 189 ASN A N 1
ATOM 1419 C CA . ASN A 1 189 ? 10.560 5.873 -16.795 1.00 87.69 189 ASN A CA 1
ATOM 1420 C C . ASN A 1 189 ? 9.973 4.712 -15.965 1.00 87.69 189 ASN A C 1
ATOM 1422 O O . ASN A 1 189 ? 9.152 4.934 -15.079 1.00 87.69 189 ASN A O 1
ATOM 1426 N N . ILE A 1 190 ? 10.436 3.476 -16.188 1.00 87.38 190 ILE A N 1
ATOM 1427 C CA . ILE A 1 190 ? 10.039 2.299 -15.392 1.00 87.38 190 ILE A CA 1
ATOM 1428 C C . ILE A 1 190 ? 10.350 2.511 -13.906 1.00 87.38 190 ILE A C 1
ATOM 1430 O O . ILE A 1 190 ? 9.478 2.297 -13.058 1.00 87.38 190 ILE A O 1
ATOM 1434 N N . ALA A 1 191 ? 11.578 2.945 -13.609 1.00 89.25 191 ALA A N 1
ATOM 1435 C CA . ALA A 1 191 ? 12.059 3.183 -12.253 1.00 89.25 191 ALA A CA 1
ATOM 1436 C C . ALA A 1 191 ? 11.265 4.278 -11.529 1.00 89.25 191 ALA A C 1
ATOM 1438 O O . ALA A 1 191 ? 10.859 4.096 -10.378 1.00 89.25 191 ALA A O 1
ATOM 1439 N N . PHE A 1 192 ? 11.040 5.402 -12.209 1.00 89.38 192 PHE A N 1
ATOM 1440 C CA . PHE A 1 192 ? 10.346 6.563 -11.661 1.00 89.38 192 PHE A CA 1
ATOM 1441 C C . PHE A 1 192 ? 8.882 6.251 -11.343 1.00 89.38 192 PHE A C 1
ATOM 1443 O O . PHE A 1 192 ? 8.398 6.504 -10.239 1.00 89.38 192 PHE A O 1
ATOM 1450 N N . VAL A 1 193 ? 8.183 5.632 -12.294 1.00 90.44 193 VAL A N 1
ATOM 1451 C CA . VAL A 1 193 ? 6.760 5.321 -12.163 1.00 90.44 193 VAL A CA 1
ATOM 1452 C C . VAL A 1 193 ? 6.505 4.306 -11.055 1.00 90.44 193 VAL A C 1
ATOM 1454 O O . VAL A 1 193 ? 5.603 4.514 -10.243 1.00 90.44 193 VAL A O 1
ATOM 1457 N N . ALA A 1 194 ? 7.304 3.238 -10.982 1.00 89.31 194 ALA A N 1
ATOM 1458 C CA . ALA A 1 194 ? 7.157 2.234 -9.930 1.00 89.31 194 ALA A CA 1
ATOM 1459 C C . ALA A 1 194 ? 7.337 2.845 -8.528 1.00 89.31 194 ALA A C 1
ATOM 1461 O O . ALA A 1 194 ? 6.594 2.505 -7.605 1.00 89.31 194 ALA A O 1
ATOM 1462 N N . SER A 1 195 ? 8.270 3.793 -8.380 1.00 92.06 195 SER A N 1
ATOM 1463 C CA . SER A 1 195 ? 8.501 4.503 -7.118 1.00 92.06 195 SER A CA 1
ATOM 1464 C C . SER A 1 195 ? 7.303 5.366 -6.709 1.00 92.06 195 SER A C 1
ATOM 1466 O O . SER A 1 195 ? 6.822 5.251 -5.579 1.00 92.06 195 SER A O 1
ATOM 1468 N N . ILE A 1 196 ? 6.736 6.146 -7.642 1.00 91.94 196 ILE A N 1
ATOM 1469 C CA . ILE A 1 196 ? 5.525 6.945 -7.382 1.00 91.94 196 ILE A CA 1
ATOM 1470 C C . ILE A 1 196 ? 4.368 6.052 -6.932 1.00 91.94 196 ILE A C 1
ATOM 1472 O O . ILE A 1 196 ? 3.722 6.359 -5.931 1.00 91.94 196 ILE A O 1
ATOM 1476 N N . TYR A 1 197 ? 4.117 4.936 -7.623 1.00 91.06 197 TYR A N 1
ATOM 1477 C CA . TYR A 1 197 ? 3.055 4.003 -7.234 1.00 91.06 197 TYR A CA 1
ATOM 1478 C C . TYR A 1 197 ? 3.276 3.452 -5.821 1.00 91.06 197 TYR A C 1
ATOM 1480 O O . TYR A 1 197 ? 2.336 3.416 -5.024 1.00 91.06 197 TYR A O 1
ATOM 1488 N N . GLY A 1 198 ? 4.512 3.064 -5.492 1.00 91.25 198 GLY A N 1
ATOM 1489 C CA . GLY A 1 198 ? 4.867 2.528 -4.178 1.00 91.25 198 GLY A CA 1
ATOM 1490 C C . GLY A 1 198 ? 4.615 3.526 -3.047 1.00 91.25 198 GLY A C 1
ATOM 1491 O O . GLY A 1 198 ? 3.952 3.178 -2.065 1.00 91.25 198 GLY A O 1
ATOM 1492 N N . VAL A 1 199 ? 5.083 4.767 -3.216 1.00 92.19 199 VAL A N 1
ATOM 1493 C CA . VAL A 1 199 ? 4.948 5.853 -2.230 1.00 92.19 199 VAL A CA 1
ATOM 1494 C C . VAL A 1 199 ? 3.497 6.312 -2.092 1.00 92.19 199 VAL A C 1
ATOM 1496 O O . VAL A 1 199 ? 2.993 6.409 -0.975 1.00 92.19 199 VAL A O 1
ATOM 1499 N N . VAL A 1 200 ? 2.789 6.548 -3.201 1.00 92.25 200 VAL A N 1
ATOM 1500 C CA . VAL A 1 200 ? 1.383 6.989 -3.169 1.00 92.25 200 VAL A CA 1
ATOM 1501 C C . VAL A 1 200 ? 0.502 5.944 -2.483 1.00 92.25 200 VAL A C 1
ATOM 1503 O O . VAL A 1 200 ? -0.315 6.292 -1.630 1.00 92.25 200 VAL A O 1
ATOM 1506 N N . SER A 1 201 ? 0.699 4.661 -2.791 1.00 91.44 201 SER A N 1
ATOM 1507 C CA . SER A 1 201 ? 0.005 3.558 -2.117 1.00 91.44 201 SER A CA 1
ATOM 1508 C C . SER A 1 201 ? 0.285 3.541 -0.607 1.00 91.44 201 SER A C 1
ATOM 1510 O O . SER A 1 201 ? -0.652 3.450 0.192 1.00 91.44 201 SER A O 1
ATOM 1512 N N . ALA A 1 202 ? 1.548 3.708 -0.196 1.00 90.94 202 ALA A N 1
ATOM 1513 C CA . ALA A 1 202 ? 1.924 3.757 1.216 1.00 90.94 202 ALA A CA 1
ATOM 1514 C C . ALA A 1 202 ? 1.288 4.950 1.951 1.00 90.94 202 ALA A C 1
ATOM 1516 O O . ALA A 1 202 ? 0.790 4.780 3.063 1.00 90.94 202 ALA A O 1
ATOM 1517 N N . ILE A 1 203 ? 1.229 6.129 1.324 1.00 91.00 203 ILE A N 1
ATOM 1518 C CA . ILE A 1 203 ? 0.570 7.318 1.886 1.00 91.00 203 ILE A CA 1
ATOM 1519 C C . ILE A 1 203 ? -0.931 7.070 2.069 1.00 91.00 203 ILE A C 1
ATOM 1521 O O . ILE A 1 203 ? -1.469 7.327 3.148 1.00 91.00 203 ILE A O 1
ATOM 1525 N N . LEU A 1 204 ? -1.613 6.538 1.050 1.00 91.50 204 LEU A N 1
ATOM 1526 C CA . LEU A 1 204 ? -3.050 6.255 1.120 1.00 91.50 204 LEU A CA 1
ATOM 1527 C C . LEU A 1 204 ? -3.378 5.238 2.226 1.00 91.50 204 LEU A C 1
ATOM 1529 O O . LEU A 1 204 ? -4.298 5.459 3.017 1.00 91.50 204 LEU A O 1
ATOM 1533 N N . LEU A 1 205 ? -2.601 4.156 2.329 1.00 88.06 205 LEU A N 1
ATOM 1534 C CA . LEU A 1 205 ? -2.718 3.187 3.425 1.00 88.06 205 LEU A CA 1
ATOM 1535 C C . LEU A 1 205 ? -2.363 3.805 4.790 1.00 88.06 205 LEU A C 1
ATOM 1537 O O . LEU A 1 205 ? -2.985 3.471 5.801 1.00 88.06 205 LEU A O 1
ATOM 1541 N N . GLY A 1 206 ? -1.419 4.747 4.837 1.00 84.44 206 GLY A N 1
ATOM 1542 C CA . GLY A 1 206 ? -1.069 5.502 6.041 1.00 84.44 206 GLY A CA 1
ATOM 1543 C C . GLY A 1 206 ? -2.235 6.344 6.561 1.00 84.44 206 GLY A C 1
ATOM 1544 O O . GLY A 1 206 ? -2.584 6.262 7.741 1.00 84.44 206 GLY A O 1
ATOM 1545 N N . VAL A 1 207 ? -2.918 7.076 5.677 1.00 85.44 207 VAL A N 1
ATOM 1546 C CA . VAL A 1 207 ? -4.136 7.828 6.028 1.00 85.44 207 VAL A CA 1
ATOM 1547 C C . VAL A 1 207 ? -5.216 6.886 6.565 1.00 85.44 207 VAL A C 1
ATOM 1549 O O . VAL A 1 207 ? -5.813 7.144 7.613 1.00 85.44 207 VAL A O 1
ATOM 1552 N N . GLN A 1 208 ? -5.435 5.748 5.907 1.00 86.31 208 GLN A N 1
ATOM 1553 C CA . GLN A 1 208 ? -6.392 4.747 6.378 1.00 86.31 208 GLN A CA 1
ATOM 1554 C C . GLN A 1 208 ? -5.999 4.132 7.729 1.00 86.31 208 GLN A C 1
ATOM 1556 O O . GLN A 1 208 ? -6.871 3.855 8.552 1.00 86.31 208 GLN A O 1
ATOM 1561 N N . THR A 1 209 ? -4.704 3.962 7.997 1.00 82.69 209 THR A N 1
ATOM 1562 C CA . THR A 1 209 ? -4.196 3.492 9.294 1.00 82.69 209 THR A CA 1
ATOM 1563 C C . THR A 1 209 ? -4.582 4.450 10.416 1.00 82.69 209 THR A C 1
ATOM 1565 O O . THR A 1 209 ? -5.003 4.004 11.485 1.00 82.69 209 THR A O 1
ATOM 1568 N N . ILE A 1 210 ? -4.489 5.762 10.181 1.00 80.81 210 ILE A N 1
ATOM 1569 C CA . ILE A 1 210 ? -4.913 6.785 11.147 1.00 80.81 210 ILE A CA 1
ATOM 1570 C C . ILE A 1 210 ? -6.419 6.665 11.422 1.00 80.81 210 ILE A C 1
ATOM 1572 O O . ILE A 1 210 ? -6.833 6.652 12.584 1.00 80.81 210 ILE A O 1
ATOM 1576 N N . MET A 1 211 ? -7.235 6.499 10.377 1.00 80.12 211 MET A N 1
ATOM 1577 C CA . MET A 1 211 ? -8.687 6.312 10.519 1.00 80.12 211 MET A CA 1
ATOM 1578 C C . MET A 1 211 ? -9.029 5.039 11.303 1.00 80.12 211 MET A C 1
ATOM 1580 O O . MET A 1 211 ? -9.863 5.069 12.209 1.00 80.12 211 MET A O 1
ATOM 1584 N N . CYS A 1 212 ? -8.331 3.938 11.021 1.00 79.38 212 CYS A N 1
ATOM 1585 C CA . CYS A 1 212 ? -8.485 2.667 11.722 1.00 79.38 212 CYS A CA 1
ATOM 1586 C C . CYS A 1 212 ? -8.120 2.790 13.212 1.00 79.38 212 CYS A C 1
ATOM 1588 O O . CYS A 1 212 ? -8.894 2.383 14.081 1.00 79.38 212 CYS A O 1
ATOM 1590 N N . ARG A 1 213 ? -6.992 3.443 13.534 1.00 77.38 213 ARG A N 1
ATOM 1591 C CA . ARG A 1 213 ? -6.598 3.751 14.924 1.00 77.38 213 ARG A CA 1
ATOM 1592 C C . ARG A 1 213 ? -7.664 4.567 15.648 1.00 77.38 213 ARG A C 1
ATOM 1594 O O . ARG A 1 213 ? -8.023 4.223 16.772 1.00 77.38 213 ARG A O 1
ATOM 1601 N N . SER A 1 214 ? -8.176 5.613 15.002 1.00 77.81 214 SER A N 1
ATOM 1602 C CA . SER A 1 214 ? -9.227 6.471 15.555 1.00 77.81 214 SER A CA 1
ATOM 1603 C C . SER A 1 214 ? -10.499 5.676 15.873 1.00 77.81 214 SER A C 1
ATOM 1605 O O . SER A 1 214 ? -11.029 5.776 16.983 1.00 77.81 214 SER A O 1
ATOM 1607 N N . ALA A 1 215 ? -10.932 4.802 14.957 1.00 77.38 215 ALA A N 1
ATOM 1608 C CA . ALA A 1 215 ? -12.085 3.930 15.167 1.00 77.38 215 ALA A CA 1
ATOM 1609 C C . ALA A 1 21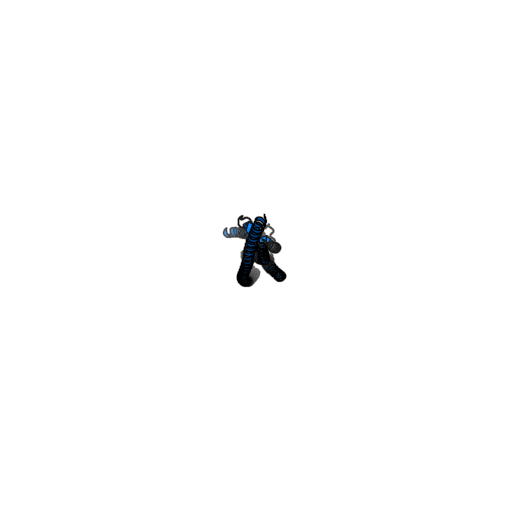5 ? -11.893 3.015 16.388 1.00 77.38 215 ALA A C 1
ATOM 1611 O O . ALA A 1 215 ? -12.740 3.000 17.284 1.00 77.38 215 ALA A O 1
ATOM 1612 N N . TYR A 1 216 ? -10.765 2.302 16.478 1.00 78.00 216 TYR A N 1
ATOM 1613 C CA . TYR A 1 216 ? -10.489 1.441 17.631 1.00 78.00 216 TYR A CA 1
ATOM 1614 C C . TYR A 1 216 ? -10.395 2.221 18.945 1.00 78.00 216 TYR A C 1
ATOM 1616 O O . TYR A 1 216 ? -10.914 1.762 19.958 1.00 78.00 216 TYR A O 1
ATOM 1624 N N . ASN A 1 217 ? -9.772 3.401 18.951 1.00 75.69 217 ASN A N 1
ATOM 1625 C CA . ASN A 1 217 ? -9.709 4.237 20.150 1.00 75.69 217 ASN A CA 1
ATOM 1626 C C . ASN A 1 217 ? -11.118 4.649 20.604 1.00 75.69 217 ASN A C 1
ATOM 1628 O O . ASN A 1 217 ? -11.426 4.554 21.789 1.00 75.69 217 ASN A O 1
ATOM 1632 N N . SER A 1 218 ? -12.007 5.004 19.669 1.00 75.31 218 SER A N 1
ATOM 1633 C CA . SER A 1 218 ? -13.424 5.262 19.966 1.00 75.31 218 SER A CA 1
ATOM 1634 C C . SER A 1 218 ? -14.123 4.053 20.605 1.00 75.31 218 SER A C 1
ATOM 1636 O O . SER A 1 218 ? -14.905 4.229 21.541 1.00 75.31 218 SER A O 1
ATOM 1638 N N . LEU A 1 219 ? -13.822 2.830 20.157 1.00 77.19 219 LEU A N 1
ATOM 1639 C CA . LEU A 1 219 ? -14.345 1.608 20.775 1.00 77.19 219 LEU A CA 1
ATOM 1640 C C . LEU A 1 219 ? -13.820 1.407 22.198 1.00 77.19 219 LEU A C 1
ATOM 1642 O O . LEU A 1 219 ? -14.619 1.133 23.087 1.00 77.19 219 LEU A O 1
ATOM 1646 N N . PHE A 1 220 ? -12.516 1.577 22.435 1.00 72.69 220 PHE A N 1
ATOM 1647 C CA . PHE A 1 220 ? -11.945 1.463 23.782 1.00 72.69 220 PHE A CA 1
ATOM 1648 C C . PHE A 1 220 ? -12.532 2.493 24.743 1.00 72.69 220 PHE A C 1
ATOM 1650 O O . PHE A 1 220 ? -12.848 2.152 25.880 1.00 72.69 220 PHE A O 1
ATOM 1657 N N . TYR A 1 221 ? -12.760 3.726 24.282 1.00 73.06 221 TYR A N 1
ATOM 1658 C CA . TYR A 1 221 ? -13.470 4.726 25.075 1.00 73.06 221 TYR A CA 1
ATOM 1659 C C . TYR A 1 221 ? -14.897 4.284 25.413 1.00 73.06 221 TYR A C 1
ATOM 1661 O O . TYR A 1 221 ? -15.313 4.435 26.557 1.00 73.06 221 TYR A O 1
ATOM 1669 N N . CYS A 1 222 ? -15.623 3.698 24.456 1.00 76.31 222 CYS A N 1
ATOM 1670 C CA . CYS A 1 222 ? -16.967 3.168 24.691 1.00 76.31 222 CYS A CA 1
ATOM 1671 C C . CYS A 1 222 ? -16.967 2.008 25.701 1.00 76.31 222 CYS A C 1
ATOM 1673 O O . CYS A 1 222 ? -17.809 1.980 26.593 1.00 76.31 222 CYS A O 1
ATOM 1675 N N . LEU A 1 223 ? -16.017 1.074 25.584 1.00 72.94 223 LEU A N 1
ATOM 1676 C CA . LEU A 1 223 ? -15.858 -0.041 26.522 1.00 72.94 223 LEU A CA 1
ATOM 1677 C C . LEU A 1 223 ? -15.543 0.458 27.935 1.00 72.94 223 LEU A C 1
ATOM 1679 O O . LEU A 1 223 ? -16.138 -0.018 28.899 1.00 72.94 223 LEU A O 1
ATOM 1683 N N . ARG A 1 224 ? -14.647 1.445 28.051 1.00 71.94 224 ARG A N 1
ATOM 1684 C CA . ARG A 1 224 ? -14.290 2.074 29.324 1.00 71.94 224 ARG A CA 1
ATOM 1685 C C . ARG A 1 224 ? -15.489 2.765 29.966 1.00 71.94 224 ARG A C 1
ATOM 1687 O O . ARG A 1 224 ? -15.761 2.521 31.136 1.00 71.94 224 ARG A O 1
ATOM 1694 N N . GLU A 1 225 ? -16.213 3.584 29.209 1.00 74.94 225 GLU A N 1
ATOM 1695 C CA . GLU A 1 225 ? -17.396 4.292 29.712 1.00 74.94 225 GLU A CA 1
ATOM 1696 C C . GLU A 1 225 ? -18.425 3.309 30.274 1.00 74.94 225 GLU A C 1
ATOM 1698 O O . GLU A 1 225 ? -18.862 3.433 31.415 1.00 74.94 225 GLU A O 1
ATOM 1703 N N . MET A 1 226 ? -18.725 2.257 29.509 1.00 73.44 226 MET A N 1
ATOM 1704 C CA . MET A 1 226 ? -19.631 1.208 29.955 1.00 73.44 226 MET A CA 1
ATOM 1705 C C . MET A 1 226 ? -19.095 0.494 31.201 1.00 73.44 226 MET A C 1
ATOM 1707 O O . MET A 1 226 ? -19.839 0.316 32.158 1.00 73.44 226 MET A O 1
ATOM 1711 N N . SER A 1 227 ? -17.807 0.140 31.257 1.00 70.19 227 SER A N 1
ATOM 1712 C CA . SER A 1 227 ? -17.232 -0.495 32.453 1.00 70.19 227 SER A CA 1
ATOM 1713 C C . SER A 1 227 ? -17.386 0.356 33.720 1.00 70.19 227 SER A C 1
ATOM 1715 O O . SER A 1 227 ? -17.718 -0.185 34.772 1.00 70.19 227 SER A O 1
ATOM 1717 N N . ILE A 1 228 ? -17.233 1.680 33.615 1.00 68.94 228 ILE A N 1
ATOM 1718 C CA . ILE A 1 228 ? -17.431 2.612 34.731 1.00 68.94 228 ILE A CA 1
ATOM 1719 C C . ILE A 1 228 ? -18.906 2.648 35.139 1.00 68.94 228 ILE A C 1
ATOM 1721 O O . ILE A 1 228 ? -19.215 2.571 36.326 1.00 68.94 228 ILE A O 1
ATOM 1725 N N . GLU A 1 229 ? -19.826 2.710 34.175 1.00 72.62 229 GLU A N 1
ATOM 1726 C CA . GLU A 1 229 ? -21.264 2.738 34.457 1.00 72.62 229 GLU A CA 1
ATOM 1727 C C . GLU A 1 229 ? -21.763 1.432 35.099 1.00 72.62 229 GLU A C 1
ATOM 1729 O O . GLU A 1 229 ? -22.589 1.465 36.013 1.00 72.62 229 GLU A O 1
ATOM 1734 N N . TYR A 1 230 ? -21.203 0.284 34.703 1.00 71.25 230 TYR A N 1
ATOM 1735 C CA . TYR A 1 230 ? -21.453 -0.995 35.371 1.00 71.25 230 TYR A CA 1
ATOM 1736 C C . TYR A 1 230 ? -20.980 -0.982 36.825 1.00 71.25 230 TYR A C 1
ATOM 1738 O O . TYR A 1 230 ? -21.720 -1.405 37.713 1.00 71.25 230 TYR A O 1
ATOM 1746 N N . LEU A 1 231 ? -19.764 -0.490 37.084 1.00 68.25 231 LEU A N 1
ATOM 1747 C CA . LEU A 1 231 ? -19.230 -0.393 38.444 1.00 68.25 231 LEU A CA 1
ATOM 1748 C C . LEU A 1 231 ? -20.087 0.536 39.311 1.00 68.25 231 LEU A C 1
ATOM 1750 O O . LEU A 1 231 ? -20.431 0.157 40.425 1.00 68.25 231 LEU A O 1
ATOM 1754 N N . LYS A 1 232 ? -20.504 1.691 38.777 1.00 67.25 232 LYS A N 1
ATOM 1755 C CA . LYS A 1 232 ? -21.370 2.642 39.485 1.00 67.25 232 LYS A CA 1
ATOM 1756 C C . LYS A 1 232 ? -22.733 2.037 39.849 1.00 67.25 232 LYS A C 1
ATOM 1758 O O . LYS A 1 232 ? -23.167 2.181 40.985 1.00 67.25 232 LYS A O 1
ATOM 1763 N N . ARG A 1 233 ? -23.385 1.318 38.922 1.00 66.88 233 ARG A N 1
ATOM 1764 C CA . ARG A 1 233 ? -24.656 0.619 39.210 1.00 66.88 233 ARG A CA 1
ATOM 1765 C C . ARG A 1 233 ? -24.519 -0.448 40.288 1.00 66.88 233 ARG A C 1
ATOM 1767 O O . ARG A 1 233 ? -25.430 -0.613 41.091 1.00 66.88 233 ARG A O 1
ATOM 1774 N N . ASN A 1 234 ? -23.420 -1.200 40.277 1.00 63.41 234 ASN A N 1
ATOM 1775 C CA . ASN A 1 234 ? -23.196 -2.222 41.296 1.00 63.41 234 ASN A CA 1
ATOM 1776 C C . ASN A 1 234 ? -22.897 -1.597 42.666 1.00 63.41 234 ASN A C 1
ATOM 1778 O O . ASN A 1 234 ? -23.345 -2.140 43.665 1.00 63.41 234 ASN A O 1
ATOM 1782 N N . ASP A 1 235 ? -22.206 -0.457 42.725 1.00 57.94 235 ASP A N 1
ATOM 1783 C CA . ASP A 1 235 ? -21.944 0.267 43.978 1.00 57.94 235 ASP A CA 1
ATOM 1784 C C . ASP A 1 235 ? -23.243 0.796 44.623 1.00 57.94 235 ASP A C 1
ATOM 1786 O O . ASP A 1 235 ? -23.496 0.536 45.798 1.00 57.94 235 ASP A O 1
ATOM 1790 N N . GLU A 1 236 ? -24.139 1.409 43.832 1.00 54.78 236 GLU A N 1
ATOM 1791 C CA . GLU A 1 236 ? -25.473 1.848 44.292 1.00 54.78 236 GLU A CA 1
ATOM 1792 C C . GLU A 1 236 ? -26.347 0.685 44.806 1.00 54.78 236 GLU A C 1
ATOM 1794 O O . GLU A 1 236 ? -27.117 0.861 45.749 1.00 54.78 236 GLU A O 1
ATOM 1799 N N . GLN A 1 237 ? -26.224 -0.519 44.232 1.00 51.50 237 GLN A N 1
ATOM 1800 C CA . GLN A 1 237 ? -26.932 -1.704 44.739 1.00 51.50 237 GLN A CA 1
ATOM 1801 C C . GLN A 1 237 ? -26.328 -2.278 46.029 1.00 51.50 237 GLN A C 1
ATOM 1803 O O . GLN A 1 237 ? -27.038 -2.945 46.784 1.00 51.50 237 GLN A O 1
ATOM 1808 N N . ILE A 1 238 ? -25.042 -2.038 46.300 1.00 49.25 238 ILE A N 1
ATOM 1809 C CA . ILE A 1 238 ? -24.358 -2.557 47.492 1.00 49.25 238 ILE A CA 1
ATOM 1810 C C . ILE A 1 238 ? -24.511 -1.612 48.693 1.00 49.25 238 ILE A C 1
ATOM 1812 O O . ILE A 1 238 ? -24.564 -2.095 49.821 1.00 49.25 238 ILE A O 1
ATOM 1816 N N . ASP A 1 239 ? -24.671 -0.300 48.497 1.00 47.28 239 ASP A N 1
ATOM 1817 C CA . ASP A 1 239 ? -24.923 0.637 49.612 1.00 47.28 239 ASP A CA 1
ATOM 1818 C C . ASP A 1 239 ? -26.287 0.384 50.301 1.00 47.28 239 ASP A C 1
ATOM 1820 O O . ASP A 1 239 ? -26.489 0.702 51.471 1.00 47.28 239 ASP A O 1
ATOM 1824 N N . LEU A 1 240 ? -27.204 -0.310 49.613 1.00 51.59 240 LEU A N 1
ATOM 1825 C CA . LEU A 1 240 ? -28.461 -0.823 50.174 1.00 51.59 240 LEU A CA 1
ATOM 1826 C C . LEU A 1 240 ? -28.286 -2.099 51.023 1.00 51.59 240 LEU A C 1
ATOM 1828 O O . LEU A 1 240 ? -29.204 -2.484 51.746 1.00 51.59 240 LEU A O 1
ATOM 1832 N N . ASN A 1 241 ? -27.135 -2.776 50.949 1.00 50.06 241 ASN A N 1
ATOM 1833 C CA . ASN A 1 241 ? -26.914 -4.094 51.541 1.00 50.06 241 ASN A CA 1
ATOM 1834 C C . ASN A 1 241 ? -25.575 -4.106 52.303 1.00 50.06 241 ASN A C 1
ATOM 1836 O O . ASN A 1 241 ? -24.530 -4.349 51.710 1.00 50.06 241 ASN A O 1
ATOM 1840 N N . ASN A 1 242 ? -25.610 -3.812 53.613 1.00 48.22 242 ASN A N 1
ATOM 1841 C CA . ASN A 1 242 ? -24.485 -3.636 54.561 1.00 48.22 242 ASN A CA 1
ATOM 1842 C C . ASN A 1 242 ? -23.316 -4.655 54.447 1.00 48.22 242 ASN A C 1
ATOM 1844 O O . ASN A 1 242 ? -23.107 -5.482 55.332 1.00 48.22 242 ASN A O 1
ATOM 1848 N N . ASN A 1 243 ? -22.501 -4.590 53.390 1.00 52.38 243 ASN A N 1
ATOM 1849 C CA . ASN A 1 243 ? -21.389 -5.514 53.151 1.00 52.38 243 ASN A CA 1
ATOM 1850 C C . ASN A 1 243 ? -20.187 -4.798 52.495 1.00 52.38 243 ASN A C 1
ATOM 1852 O O . ASN A 1 243 ? -19.702 -5.161 51.423 1.00 52.38 243 ASN A O 1
ATOM 1856 N N . LYS A 1 244 ? -19.670 -3.769 53.184 1.00 50.09 244 LYS A N 1
ATOM 1857 C CA . LYS A 1 244 ? -18.582 -2.869 52.732 1.00 50.09 244 LYS A CA 1
ATOM 1858 C C . LYS A 1 244 ? -17.252 -3.559 52.365 1.00 50.09 244 LYS A C 1
ATOM 1860 O O . LYS A 1 244 ? -16.443 -2.981 51.642 1.00 50.09 244 LYS A O 1
ATOM 1865 N N . VAL A 1 245 ? -17.006 -4.788 52.831 1.00 50.62 245 VAL A N 1
ATOM 1866 C CA . VAL A 1 245 ? -15.720 -5.498 52.646 1.00 50.62 245 VAL A CA 1
ATOM 1867 C C . VAL A 1 245 ? -15.543 -6.050 51.221 1.00 50.62 245 VAL A C 1
ATOM 1869 O O . VAL A 1 245 ? -14.424 -6.083 50.707 1.00 50.62 245 VAL A O 1
ATOM 1872 N N . ASN A 1 246 ? -16.625 -6.430 50.530 1.00 52.16 246 ASN A N 1
ATOM 1873 C CA . ASN A 1 246 ? -16.539 -6.903 49.139 1.00 52.16 246 ASN A CA 1
ATOM 1874 C C . ASN A 1 246 ? -16.472 -5.748 48.125 1.00 52.16 246 ASN A C 1
ATOM 1876 O O . ASN A 1 246 ? -15.797 -5.880 47.101 1.00 52.16 246 ASN A O 1
ATOM 1880 N N . THR A 1 247 ? -17.085 -4.605 48.440 1.00 44.28 247 THR A N 1
ATOM 1881 C CA . THR A 1 247 ? -17.110 -3.391 47.609 1.00 44.28 247 THR A CA 1
ATOM 1882 C C . THR A 1 247 ? -15.712 -2.832 47.375 1.00 44.28 247 THR A C 1
ATOM 1884 O O . THR A 1 247 ? -15.296 -2.658 46.231 1.00 44.28 247 THR A O 1
ATOM 1887 N N . GLY A 1 248 ? -14.919 -2.672 48.442 1.00 42.62 248 GLY A N 1
ATOM 1888 C CA . GLY A 1 248 ? -13.537 -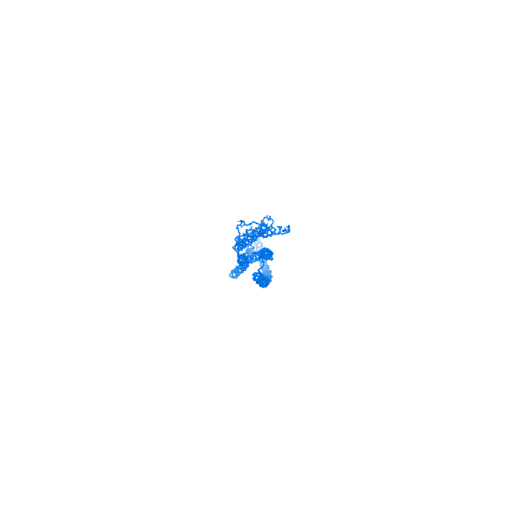2.191 48.334 1.00 42.62 248 GLY A CA 1
ATOM 1889 C C . GLY A 1 248 ? -12.652 -3.096 47.470 1.00 42.62 248 GLY A C 1
ATOM 1890 O O . GLY A 1 248 ? -11.790 -2.610 46.742 1.00 42.62 248 GLY A O 1
ATOM 1891 N N . ARG A 1 249 ? -12.907 -4.412 47.468 1.00 49.25 249 ARG A N 1
ATOM 1892 C CA . ARG A 1 249 ? -12.143 -5.384 46.671 1.00 49.25 249 ARG A CA 1
ATOM 1893 C C . ARG A 1 249 ? -12.524 -5.369 45.186 1.00 49.25 249 ARG A C 1
ATOM 1895 O O . ARG A 1 249 ? -11.652 -5.567 44.341 1.00 49.25 249 ARG A O 1
ATOM 1902 N N . ILE A 1 250 ? -13.796 -5.135 44.859 1.00 52.34 250 ILE A N 1
ATOM 1903 C CA . ILE A 1 250 ? -14.274 -5.000 43.471 1.00 52.34 250 ILE A CA 1
ATOM 1904 C C . ILE A 1 250 ? -13.814 -3.661 42.884 1.00 52.34 250 ILE A C 1
ATOM 1906 O O . ILE A 1 250 ? -13.282 -3.642 41.775 1.00 52.34 250 ILE A O 1
ATOM 1910 N N . ILE A 1 251 ? -13.918 -2.572 43.653 1.00 50.94 251 ILE A N 1
ATOM 1911 C CA . ILE A 1 251 ? -13.424 -1.244 43.266 1.00 50.94 251 ILE A CA 1
ATOM 1912 C C . ILE A 1 251 ? -11.904 -1.272 43.076 1.00 50.94 251 ILE A C 1
ATOM 1914 O O . ILE A 1 251 ? -11.423 -0.826 42.042 1.00 50.94 251 ILE A O 1
ATOM 1918 N N . ALA A 1 252 ? -11.138 -1.874 43.993 1.00 47.44 252 ALA A N 1
ATOM 1919 C CA . ALA A 1 252 ? -9.686 -1.995 43.845 1.00 47.44 252 ALA A CA 1
ATOM 1920 C C . ALA A 1 252 ? -9.279 -2.826 42.614 1.00 47.44 252 ALA A C 1
ATOM 1922 O O . ALA A 1 252 ? -8.323 -2.475 41.926 1.00 47.44 252 ALA A O 1
ATOM 1923 N N . LYS A 1 253 ? -10.018 -3.897 42.285 1.00 52.59 253 LYS A N 1
ATOM 1924 C CA . LYS A 1 253 ? -9.795 -4.665 41.045 1.00 52.59 253 LYS A CA 1
ATOM 1925 C C . LYS A 1 253 ? -10.159 -3.865 39.791 1.00 52.59 253 LYS A C 1
ATOM 1927 O O . LYS A 1 253 ? -9.419 -3.926 38.813 1.00 52.59 253 LYS A O 1
ATOM 1932 N N . GLY A 1 254 ? -11.252 -3.103 39.822 1.00 50.72 254 GLY A N 1
ATOM 1933 C CA . GLY A 1 254 ? -11.652 -2.202 38.739 1.00 50.72 254 GLY A CA 1
ATOM 1934 C C . GLY A 1 254 ? -10.617 -1.102 38.502 1.00 50.72 254 GLY A C 1
ATOM 1935 O O . GLY A 1 254 ? -10.144 -0.951 37.379 1.00 50.72 254 GLY A O 1
ATOM 1936 N N . ILE A 1 255 ? -10.193 -0.416 39.569 1.00 49.25 255 ILE A N 1
ATOM 1937 C CA . ILE A 1 255 ? -9.139 0.607 39.553 1.00 49.25 255 ILE A CA 1
ATOM 1938 C C . ILE A 1 255 ? -7.827 0.022 39.039 1.00 49.25 255 ILE A C 1
ATOM 1940 O O . ILE A 1 255 ? -7.237 0.623 38.152 1.00 49.25 255 ILE A O 1
ATOM 1944 N N . ASN A 1 256 ? -7.396 -1.154 39.507 1.00 50.44 256 ASN A N 1
ATOM 1945 C CA . ASN A 1 256 ? -6.181 -1.792 38.991 1.00 50.44 256 ASN A CA 1
ATOM 1946 C C . ASN A 1 256 ? -6.297 -2.149 37.504 1.00 50.44 256 ASN A C 1
ATOM 1948 O O . ASN A 1 256 ? -5.344 -1.933 36.763 1.00 50.44 256 ASN A O 1
ATOM 1952 N N . SER A 1 257 ? -7.464 -2.612 37.038 1.00 55.41 257 SER A N 1
ATOM 1953 C CA . SER A 1 257 ? -7.669 -2.874 35.606 1.00 55.41 257 SER A CA 1
ATOM 1954 C C . SER A 1 257 ? -7.640 -1.590 34.771 1.00 55.41 257 SER A C 1
ATOM 1956 O O . SER A 1 257 ? -7.067 -1.576 33.686 1.00 55.41 257 SER A O 1
ATOM 1958 N N . ILE A 1 258 ? -8.194 -0.489 35.292 1.00 53.34 258 ILE A N 1
ATOM 1959 C CA . ILE A 1 258 ? -8.164 0.828 34.645 1.00 53.34 258 ILE A CA 1
ATOM 1960 C C . ILE A 1 258 ? -6.735 1.380 34.649 1.00 53.34 258 ILE A C 1
ATOM 1962 O O . ILE A 1 258 ? -6.299 1.934 33.644 1.00 53.34 258 ILE A O 1
ATOM 1966 N N . LEU A 1 259 ? -5.991 1.200 35.742 1.00 49.94 259 LEU A N 1
ATOM 1967 C CA . LEU A 1 259 ? -4.599 1.622 35.871 1.00 49.94 259 LEU A CA 1
ATOM 1968 C C . LEU A 1 259 ? -3.713 0.878 34.865 1.00 49.94 259 LEU A C 1
ATOM 1970 O O . LEU A 1 259 ? -2.971 1.516 34.122 1.00 49.94 259 LEU A O 1
ATOM 1974 N N . GLU A 1 260 ? -3.853 -0.447 34.756 1.00 57.44 260 GLU A N 1
ATOM 1975 C CA . GLU A 1 260 ? -3.184 -1.235 33.714 1.00 57.44 260 GLU A CA 1
ATOM 1976 C C . GLU A 1 260 ? -3.601 -0.801 32.307 1.00 57.44 260 GLU A C 1
ATOM 1978 O O . GLU A 1 260 ? -2.770 -0.747 31.402 1.00 57.44 260 GLU A O 1
ATOM 1983 N N . GLN A 1 261 ? -4.873 -0.458 32.102 1.00 57.84 261 GLN A N 1
ATOM 1984 C CA . GLN A 1 261 ? -5.368 0.004 30.809 1.00 57.84 261 GLN A CA 1
ATOM 1985 C C . GLN A 1 261 ? -4.785 1.375 30.435 1.00 57.84 261 GLN A C 1
ATOM 1987 O O . GLN A 1 261 ? -4.442 1.578 29.273 1.00 57.84 261 GLN A O 1
ATOM 1992 N N . VAL A 1 262 ? -4.624 2.293 31.396 1.00 53.38 262 VAL A N 1
ATOM 1993 C CA . VAL A 1 262 ? -3.973 3.604 31.214 1.00 53.38 262 VAL A CA 1
ATOM 1994 C C . VAL A 1 262 ? -2.480 3.438 30.950 1.00 53.38 262 VAL A C 1
ATOM 1996 O O . VAL A 1 262 ? -1.969 4.052 30.016 1.00 53.38 262 VAL A O 1
ATOM 1999 N N . ILE A 1 263 ? -1.795 2.569 31.698 1.00 56.78 263 ILE A N 1
ATOM 2000 C CA . ILE A 1 263 ? -0.380 2.242 31.471 1.00 56.78 263 ILE A CA 1
ATOM 2001 C C . ILE A 1 263 ? -0.199 1.641 30.072 1.00 56.78 263 ILE A C 1
ATOM 2003 O O . ILE A 1 263 ? 0.670 2.075 29.320 1.00 56.78 263 ILE A O 1
ATOM 2007 N N . ASN A 1 264 ? -1.064 0.708 29.664 1.00 57.56 264 ASN A N 1
ATOM 2008 C CA . ASN A 1 264 ? -1.024 0.129 28.323 1.00 57.56 264 ASN A CA 1
ATOM 2009 C C . ASN A 1 264 ? -1.373 1.141 27.227 1.00 57.56 264 ASN A C 1
ATOM 2011 O O . ASN A 1 264 ? -0.757 1.087 26.163 1.00 57.56 264 ASN A O 1
ATOM 2015 N N . LEU A 1 265 ? -2.308 2.071 27.460 1.00 52.47 265 LEU A N 1
ATOM 2016 C CA . LEU A 1 265 ? -2.609 3.168 26.533 1.00 52.47 265 LEU A CA 1
ATOM 2017 C C . LEU A 1 265 ? -1.417 4.118 26.376 1.00 52.47 265 LEU A C 1
ATOM 2019 O O . LEU A 1 265 ? -1.100 4.484 25.247 1.00 52.47 265 LEU A O 1
ATOM 2023 N N . ASN A 1 266 ? -0.744 4.486 27.470 1.00 50.41 266 ASN A N 1
ATOM 2024 C CA . ASN A 1 266 ? 0.475 5.299 27.428 1.00 50.41 266 ASN A CA 1
ATOM 2025 C C . ASN A 1 266 ? 1.579 4.565 26.672 1.00 50.41 266 ASN A C 1
ATOM 2027 O O . ASN A 1 266 ? 2.067 5.077 25.673 1.00 50.41 266 ASN A O 1
ATOM 2031 N N . ASN A 1 267 ? 1.850 3.307 27.019 1.00 55.53 267 ASN A N 1
ATOM 2032 C CA . ASN A 1 267 ? 2.850 2.495 26.328 1.00 55.53 267 ASN A CA 1
ATOM 2033 C C . ASN A 1 267 ? 2.521 2.290 24.838 1.00 55.53 267 ASN A C 1
ATOM 2035 O O . ASN A 1 267 ? 3.426 2.238 24.006 1.00 55.53 267 ASN A O 1
ATOM 2039 N N . THR A 1 268 ? 1.237 2.176 24.461 1.00 55.72 268 THR A N 1
ATOM 2040 C CA . THR A 1 268 ? 0.845 2.134 23.040 1.00 55.72 268 THR A CA 1
ATOM 2041 C C . THR A 1 268 ? 0.919 3.490 22.360 1.00 55.72 268 THR A C 1
ATOM 2043 O O . THR A 1 268 ? 1.179 3.508 21.162 1.00 55.72 268 THR A O 1
ATOM 2046 N N . THR A 1 269 ? 0.731 4.594 23.083 1.00 51.47 269 THR A N 1
ATOM 2047 C CA . THR A 1 269 ? 0.901 5.965 22.576 1.00 51.47 269 THR A CA 1
ATOM 2048 C C . THR A 1 269 ? 2.381 6.290 22.373 1.00 51.47 269 THR A C 1
ATOM 2050 O O . THR A 1 269 ? 2.730 6.812 21.320 1.00 51.47 269 THR A O 1
ATOM 2053 N N . ASP A 1 270 ? 3.260 5.854 23.275 1.00 44.72 270 ASP A N 1
ATOM 2054 C CA . ASP A 1 270 ? 4.718 5.961 23.147 1.00 44.72 270 ASP A CA 1
ATOM 2055 C C . ASP A 1 270 ? 5.251 5.062 22.026 1.00 44.72 270 ASP A C 1
ATOM 2057 O O . ASP A 1 270 ? 6.011 5.511 21.166 1.00 44.72 270 ASP A O 1
ATOM 2061 N N . LYS A 1 271 ? 4.757 3.817 21.918 1.00 54.81 271 LYS A N 1
ATOM 2062 C CA . LYS A 1 271 ? 4.969 2.999 20.708 1.00 54.81 271 LYS A CA 1
ATOM 2063 C C . LYS A 1 271 ? 4.423 3.686 19.462 1.00 54.81 271 LYS A C 1
ATOM 2065 O O . LYS A 1 271 ? 4.975 3.500 18.383 1.00 54.81 271 LYS A O 1
ATOM 2070 N N . GLN A 1 272 ? 3.343 4.459 19.571 1.00 44.34 272 GLN A N 1
ATOM 2071 C CA . GLN A 1 272 ? 2.816 5.218 18.448 1.00 44.34 272 GLN A CA 1
ATOM 2072 C C . GLN A 1 272 ? 3.741 6.349 18.055 1.00 44.34 272 GLN A C 1
ATOM 2074 O O . GLN A 1 272 ? 3.971 6.502 16.863 1.00 44.34 272 GLN A O 1
ATOM 2079 N N . TYR A 1 273 ? 4.310 7.072 19.009 1.00 47.25 273 TYR A N 1
ATOM 2080 C CA . TYR A 1 273 ? 5.321 8.085 18.746 1.00 47.25 273 TYR A CA 1
ATOM 2081 C C . TYR A 1 273 ? 6.548 7.468 18.075 1.00 47.25 273 TYR A C 1
ATOM 2083 O O . TYR A 1 273 ? 6.976 7.969 17.042 1.00 47.25 273 TYR A O 1
ATOM 2091 N N . ASN A 1 274 ? 7.011 6.311 18.554 1.00 48.28 274 ASN A N 1
ATOM 2092 C CA . ASN A 1 274 ? 8.136 5.592 17.953 1.00 48.28 274 ASN A CA 1
ATOM 2093 C C . ASN A 1 274 ? 7.828 5.071 16.543 1.00 48.28 274 ASN A C 1
ATOM 2095 O O . ASN A 1 274 ? 8.635 5.266 15.650 1.00 48.28 274 ASN A O 1
ATOM 2099 N N . ILE A 1 275 ? 6.646 4.493 16.295 1.00 56.97 275 ILE A N 1
ATOM 2100 C CA . ILE A 1 275 ? 6.238 4.067 14.942 1.00 56.97 275 ILE A CA 1
ATOM 2101 C C . ILE A 1 275 ? 6.041 5.280 14.026 1.00 56.97 275 ILE A C 1
ATOM 2103 O O . ILE A 1 275 ? 6.327 5.207 12.840 1.00 56.97 275 ILE A O 1
ATOM 2107 N N . THR A 1 276 ? 5.533 6.402 14.539 1.00 48.03 276 THR A N 1
ATOM 2108 C CA . THR A 1 276 ? 5.363 7.621 13.732 1.00 48.03 276 THR A CA 1
ATOM 2109 C C . THR A 1 276 ? 6.720 8.255 13.433 1.00 48.03 276 THR A C 1
ATOM 2111 O O . THR A 1 276 ? 6.915 8.730 12.323 1.00 48.03 276 THR A O 1
ATOM 2114 N N . ALA A 1 277 ? 7.676 8.182 14.362 1.00 50.78 277 ALA A N 1
ATOM 2115 C CA . ALA A 1 277 ? 9.070 8.566 14.158 1.00 50.78 277 ALA A CA 1
ATOM 2116 C C . ALA A 1 277 ? 9.805 7.615 13.200 1.00 50.78 277 ALA A C 1
ATOM 2118 O O . ALA A 1 277 ? 10.624 8.070 12.416 1.00 50.78 277 ALA A O 1
ATOM 2119 N N . GLU A 1 278 ? 9.486 6.322 13.205 1.00 56.16 278 GLU A N 1
ATOM 2120 C CA . GLU A 1 278 ? 10.030 5.324 12.275 1.00 56.16 278 GLU A CA 1
ATOM 2121 C C . GLU A 1 278 ? 9.416 5.449 10.872 1.00 56.16 278 GLU A C 1
ATOM 2123 O O . GLU A 1 278 ? 10.102 5.304 9.867 1.00 56.16 278 GLU A O 1
ATOM 2128 N N . VAL A 1 279 ? 8.129 5.795 10.772 1.00 54.91 279 VAL A N 1
ATOM 2129 C CA . VAL A 1 279 ? 7.492 6.171 9.501 1.00 54.91 279 VAL A CA 1
ATOM 2130 C C . VAL A 1 279 ? 8.055 7.497 8.995 1.00 54.91 279 VAL A C 1
ATOM 2132 O O . VAL A 1 279 ? 8.298 7.619 7.800 1.00 54.91 279 VAL A O 1
ATOM 2135 N N . LEU A 1 280 ? 8.298 8.473 9.874 1.00 50.19 280 LEU A N 1
ATOM 2136 C CA . LEU A 1 280 ? 8.918 9.746 9.509 1.00 50.19 280 LEU A CA 1
ATOM 2137 C C . LEU A 1 280 ? 10.371 9.542 9.065 1.00 50.19 280 LEU A C 1
ATOM 2139 O O . LEU A 1 280 ? 10.746 10.051 8.019 1.00 50.19 280 LEU A O 1
ATOM 2143 N N . SER A 1 281 ? 11.145 8.708 9.764 1.00 55.28 281 SER A N 1
ATOM 2144 C CA . SER A 1 281 ? 12.500 8.339 9.342 1.00 55.28 281 SER A CA 1
ATOM 2145 C C . SER A 1 281 ? 12.493 7.506 8.059 1.00 55.28 281 SER A C 1
ATOM 2147 O O . SER A 1 281 ? 13.379 7.653 7.224 1.00 55.28 281 SER A O 1
ATOM 2149 N N . GLY A 1 282 ? 11.471 6.673 7.849 1.00 64.69 282 GLY A N 1
ATOM 2150 C CA . GLY A 1 282 ? 11.213 5.974 6.594 1.00 64.69 282 GLY A CA 1
ATOM 2151 C C . GLY A 1 282 ? 10.917 6.936 5.443 1.00 64.69 282 GLY A C 1
ATOM 2152 O O . GLY A 1 282 ? 11.455 6.767 4.350 1.00 64.69 282 GLY A O 1
ATOM 2153 N N . ILE A 1 283 ? 10.109 7.971 5.685 1.00 58.66 283 ILE A N 1
ATOM 2154 C CA . ILE A 1 283 ? 9.842 9.054 4.732 1.00 58.66 283 ILE A CA 1
ATOM 2155 C C . ILE A 1 283 ? 11.121 9.849 4.463 1.00 58.66 283 ILE A C 1
ATOM 2157 O O . ILE A 1 283 ? 11.422 10.077 3.298 1.00 58.66 283 ILE A O 1
ATOM 2161 N N . ASP A 1 284 ? 11.908 10.192 5.481 1.00 57.69 284 ASP A N 1
ATOM 2162 C CA . ASP A 1 284 ? 13.182 10.903 5.327 1.00 57.69 284 ASP A CA 1
ATOM 2163 C C . ASP A 1 284 ? 14.210 10.067 4.558 1.00 57.69 284 ASP A C 1
ATOM 2165 O O . ASP A 1 284 ? 14.876 10.572 3.656 1.00 57.69 284 ASP A O 1
ATOM 2169 N N . MET A 1 285 ? 14.303 8.764 4.838 1.00 63.75 285 MET A N 1
ATOM 2170 C CA . MET A 1 285 ? 15.140 7.835 4.075 1.00 63.75 285 MET A CA 1
ATOM 2171 C C . MET A 1 285 ? 14.680 7.734 2.623 1.00 63.75 285 MET A C 1
ATOM 2173 O O . MET A 1 285 ? 15.508 7.755 1.712 1.00 63.75 285 MET A O 1
ATOM 2177 N N . ASN A 1 286 ? 13.372 7.648 2.383 1.00 65.50 286 ASN A N 1
ATOM 2178 C CA . ASN A 1 286 ? 12.827 7.624 1.030 1.00 65.50 286 ASN A CA 1
ATOM 2179 C C . ASN A 1 286 ? 13.048 8.960 0.312 1.00 65.50 286 ASN A C 1
ATOM 2181 O O . ASN A 1 286 ? 13.403 8.954 -0.862 1.00 65.50 286 ASN A O 1
ATOM 2185 N N . MET A 1 287 ? 12.913 10.091 1.002 1.00 56.00 287 MET A N 1
ATOM 2186 C CA . MET A 1 287 ? 13.140 11.422 0.446 1.00 56.00 287 MET A CA 1
ATOM 2187 C C . MET A 1 287 ? 14.622 11.649 0.137 1.00 56.00 287 MET A C 1
ATOM 2189 O O . MET A 1 287 ? 14.963 12.156 -0.927 1.00 56.00 287 MET A O 1
ATOM 2193 N N . SER A 1 288 ? 15.514 11.177 1.005 1.00 66.69 288 SER A N 1
ATOM 2194 C CA . SER A 1 288 ? 16.958 11.138 0.766 1.00 66.69 288 SER A CA 1
ATOM 2195 C C . SER A 1 288 ? 17.306 10.278 -0.453 1.00 66.69 288 SER A C 1
ATOM 2197 O O . SER A 1 288 ? 18.053 10.713 -1.328 1.00 66.69 288 SER A O 1
ATOM 2199 N N . ARG A 1 289 ? 16.693 9.095 -0.591 1.00 69.88 289 ARG A N 1
ATOM 2200 C CA . ARG A 1 289 ? 16.869 8.224 -1.767 1.00 69.88 289 ARG A CA 1
ATOM 2201 C C . ARG A 1 289 ? 16.336 8.850 -3.051 1.00 69.88 289 ARG A C 1
ATOM 2203 O O . ARG A 1 289 ? 17.001 8.752 -4.078 1.00 69.88 289 ARG A O 1
ATOM 2210 N N . ILE A 1 290 ? 15.174 9.501 -3.001 1.00 64.62 290 ILE A N 1
ATOM 2211 C CA . ILE A 1 290 ? 14.609 10.241 -4.137 1.00 64.62 290 ILE A CA 1
ATOM 2212 C C . ILE A 1 290 ? 15.547 11.379 -4.531 1.00 64.62 290 ILE A C 1
ATOM 2214 O O . ILE A 1 290 ? 15.871 11.493 -5.706 1.00 64.62 290 ILE A O 1
ATOM 2218 N N . ASN A 1 291 ? 16.030 12.170 -3.572 1.00 63.38 291 ASN A N 1
ATOM 2219 C CA . ASN A 1 291 ? 16.952 13.275 -3.832 1.00 63.38 291 ASN A CA 1
ATOM 2220 C C . ASN A 1 291 ? 18.288 12.792 -4.401 1.00 63.38 291 ASN A C 1
ATOM 2222 O O . ASN A 1 291 ? 18.780 13.366 -5.368 1.00 63.38 291 ASN A O 1
ATOM 2226 N N . SER A 1 292 ? 18.850 11.713 -3.857 1.00 67.56 292 SER A N 1
ATOM 2227 C CA . SER A 1 292 ? 20.065 11.094 -4.390 1.00 67.56 292 SER A CA 1
ATOM 2228 C C . SER A 1 292 ? 19.847 10.586 -5.817 1.00 67.56 292 SER A C 1
ATOM 2230 O O . SER A 1 292 ? 20.659 10.870 -6.691 1.00 67.56 292 SER A O 1
ATOM 2232 N N . CYS A 1 293 ? 18.717 9.926 -6.086 1.00 65.81 293 CYS A N 1
ATOM 2233 C CA . CYS A 1 293 ? 18.361 9.477 -7.430 1.00 65.81 293 CYS A CA 1
ATOM 2234 C C . CYS A 1 293 ? 18.163 10.655 -8.397 1.00 65.81 293 CYS A C 1
ATOM 2236 O O . CYS A 1 293 ? 18.664 10.603 -9.517 1.00 65.81 293 CYS A O 1
ATOM 2238 N N . LEU A 1 294 ? 17.496 11.731 -7.965 1.00 55.50 294 LEU A N 1
ATOM 2239 C CA . LEU A 1 294 ? 17.330 12.952 -8.757 1.00 55.50 294 LEU A CA 1
ATOM 2240 C C . LEU A 1 294 ? 18.678 13.595 -9.082 1.00 55.50 294 LEU A C 1
ATOM 2242 O O . LEU A 1 294 ? 18.889 14.003 -10.218 1.00 55.50 294 LEU A O 1
ATOM 2246 N N . SER A 1 295 ? 19.584 13.657 -8.103 1.00 67.38 295 SER A N 1
ATOM 2247 C CA . SER A 1 295 ? 20.938 14.179 -8.296 1.00 67.38 295 SER A CA 1
ATOM 2248 C C . SER A 1 295 ? 21.697 13.339 -9.314 1.00 67.38 295 SER A C 1
ATOM 2250 O O . SER A 1 295 ? 22.203 13.886 -10.283 1.00 67.38 295 SER A O 1
ATOM 2252 N N . SER A 1 296 ? 21.692 12.011 -9.171 1.00 65.38 296 SER A N 1
ATOM 2253 C CA . SER A 1 296 ? 22.353 11.123 -10.131 1.00 65.38 296 SER A CA 1
ATOM 2254 C C . SER A 1 296 ? 21.754 11.230 -11.536 1.00 65.38 296 SER A C 1
ATOM 2256 O O . SER A 1 296 ? 22.490 11.196 -12.517 1.00 65.38 296 SER A O 1
ATOM 2258 N N . ILE A 1 297 ? 20.433 11.392 -11.659 1.00 59.03 297 ILE A N 1
ATOM 2259 C CA . ILE A 1 297 ? 19.778 11.643 -12.951 1.00 59.03 297 ILE A CA 1
ATOM 2260 C C . ILE A 1 297 ? 20.225 12.988 -13.528 1.00 59.03 297 ILE A C 1
ATOM 2262 O O . ILE A 1 297 ? 20.509 13.061 -14.721 1.00 59.03 297 ILE A O 1
ATOM 2266 N N . ASN A 1 298 ? 20.298 14.035 -12.706 1.00 57.94 298 ASN A N 1
ATOM 2267 C CA . ASN A 1 298 ? 20.734 15.361 -13.127 1.00 57.94 298 ASN A CA 1
ATOM 2268 C C . ASN A 1 298 ? 22.198 15.356 -13.591 1.00 57.94 298 ASN A C 1
ATOM 2270 O O . ASN A 1 298 ? 22.497 15.906 -14.645 1.00 57.94 298 ASN A O 1
ATOM 2274 N N . ASP A 1 299 ? 23.084 14.668 -12.871 1.00 69.12 299 ASP A N 1
ATOM 2275 C CA . ASP A 1 299 ? 24.495 14.517 -13.241 1.00 69.12 299 ASP A CA 1
ATOM 2276 C C . ASP A 1 299 ? 24.638 13.786 -14.582 1.00 69.12 299 ASP A C 1
ATOM 2278 O O . ASP A 1 299 ? 25.361 14.235 -15.470 1.00 69.12 299 ASP A O 1
ATOM 2282 N N . VAL A 1 300 ? 23.879 12.702 -14.780 1.00 67.00 300 VAL A N 1
ATOM 2283 C CA . VAL A 1 300 ? 23.835 11.979 -16.059 1.00 67.00 300 VAL A CA 1
ATOM 2284 C C . VAL A 1 300 ? 23.291 12.866 -17.182 1.00 67.00 300 VAL A C 1
ATOM 2286 O O . VAL A 1 300 ? 23.828 12.847 -18.286 1.00 67.00 300 VAL A O 1
ATOM 2289 N N . LEU A 1 301 ? 22.264 13.679 -16.921 1.00 53.44 301 LEU A N 1
ATOM 2290 C CA . LEU A 1 301 ? 21.715 14.634 -17.891 1.00 53.44 301 LEU A CA 1
ATOM 2291 C C . LEU A 1 301 ? 22.737 15.702 -18.288 1.00 53.44 301 LEU A C 1
ATOM 2293 O O . LEU A 1 301 ? 22.846 16.026 -19.471 1.00 53.44 301 LEU A O 1
ATOM 2297 N N . VAL A 1 302 ? 23.507 16.216 -17.328 1.00 68.69 302 VAL A N 1
ATOM 2298 C CA . VAL A 1 302 ? 24.583 17.182 -17.578 1.00 68.69 302 VAL A CA 1
ATOM 2299 C C . VAL A 1 302 ? 25.690 16.546 -18.417 1.00 68.69 302 VAL A C 1
ATOM 2301 O O . VAL A 1 302 ? 26.081 17.134 -19.427 1.00 68.69 302 VAL A O 1
ATOM 2304 N N . ILE A 1 303 ? 26.135 15.335 -18.074 1.00 72.19 303 ILE A N 1
ATOM 2305 C CA . ILE A 1 303 ? 27.164 14.603 -18.831 1.00 72.19 303 ILE A CA 1
ATOM 2306 C C . ILE A 1 303 ? 26.695 14.340 -20.266 1.00 72.19 303 ILE A C 1
ATOM 2308 O O . ILE A 1 303 ? 27.399 14.681 -21.215 1.00 72.19 303 ILE A O 1
ATOM 2312 N N . LEU A 1 304 ? 25.471 13.831 -20.440 1.00 60.22 304 LEU A N 1
ATOM 2313 C CA . LEU A 1 304 ? 24.886 13.604 -21.763 1.00 60.22 304 LEU A CA 1
ATOM 2314 C C . LEU A 1 304 ? 24.749 14.913 -22.551 1.00 60.22 304 LEU A C 1
ATOM 2316 O O . LEU A 1 304 ? 24.982 14.931 -23.757 1.00 60.22 304 LEU A O 1
ATOM 2320 N N . SER A 1 305 ? 24.403 16.023 -21.893 1.00 58.88 305 SER A N 1
ATOM 2321 C CA . SER A 1 305 ? 24.322 17.329 -22.554 1.00 58.88 305 SER A CA 1
ATOM 2322 C C . SER A 1 305 ? 25.693 17.838 -23.019 1.00 58.88 305 SER A C 1
ATOM 2324 O O . SER A 1 305 ? 25.797 18.366 -24.126 1.00 58.88 305 SER A O 1
ATOM 2326 N N . GLN A 1 306 ? 26.756 17.625 -22.234 1.00 67.62 306 GLN A N 1
ATOM 2327 C CA . GLN A 1 306 ? 28.125 17.978 -22.617 1.00 67.62 306 GLN A CA 1
ATOM 2328 C C . GLN A 1 306 ? 28.636 17.111 -23.768 1.00 67.62 306 GLN A C 1
ATOM 2330 O O . GLN A 1 306 ? 29.189 17.649 -24.729 1.00 67.62 306 GLN A O 1
ATOM 2335 N N . GLU A 1 307 ? 28.406 15.798 -23.723 1.00 65.69 307 GLU A N 1
ATOM 2336 C CA . GLU A 1 307 ? 28.787 14.898 -24.815 1.00 65.69 307 GLU A CA 1
ATOM 2337 C C . GLU A 1 307 ? 28.080 15.260 -26.123 1.00 65.69 307 GLU A C 1
ATOM 2339 O O . GLU A 1 307 ? 28.717 15.278 -27.173 1.00 65.69 307 GLU A O 1
ATOM 2344 N N . GLN A 1 308 ? 26.796 15.631 -26.080 1.00 58.94 308 GLN A N 1
ATOM 2345 C CA . GLN A 1 308 ? 26.067 16.082 -27.271 1.00 58.94 308 GLN A CA 1
ATOM 2346 C C . GLN A 1 308 ? 26.655 17.371 -27.865 1.00 58.94 308 GLN A C 1
ATOM 2348 O O . GLN A 1 308 ? 26.715 17.507 -29.086 1.00 58.94 308 GLN A O 1
ATOM 2353 N N . VAL A 1 309 ? 27.122 18.310 -27.035 1.00 67.06 309 VAL A N 1
ATOM 2354 C CA . VAL A 1 309 ? 27.768 19.550 -27.505 1.00 67.06 309 VAL A CA 1
ATOM 2355 C C . VAL A 1 309 ? 29.122 19.262 -28.157 1.00 67.06 309 VAL A C 1
ATOM 2357 O O . VAL A 1 309 ? 29.404 19.808 -29.225 1.00 67.06 309 VAL A O 1
ATOM 2360 N N . ILE A 1 310 ? 29.936 18.386 -27.559 1.00 69.38 310 ILE A N 1
ATOM 2361 C CA . ILE A 1 310 ? 31.240 17.980 -28.110 1.00 69.38 310 ILE A CA 1
ATOM 2362 C C . ILE A 1 310 ? 31.050 17.201 -29.416 1.00 69.38 310 ILE A C 1
ATOM 2364 O O . ILE A 1 310 ? 31.731 17.462 -30.407 1.00 69.38 310 ILE A O 1
ATOM 2368 N N . LEU A 1 311 ? 30.082 16.286 -29.453 1.00 68.31 311 LEU A N 1
ATOM 2369 C CA . LEU A 1 311 ? 29.779 15.511 -30.650 1.00 68.31 311 LEU A CA 1
ATOM 2370 C C . LEU A 1 311 ? 29.272 16.418 -31.779 1.00 68.31 311 LEU A C 1
ATOM 2372 O O . LEU A 1 311 ? 29.701 16.280 -32.922 1.00 68.31 311 LEU A O 1
ATOM 2376 N N . LYS A 1 312 ? 28.408 17.392 -31.466 1.00 68.06 312 LYS A N 1
ATOM 2377 C CA . LYS A 1 312 ? 27.885 18.348 -32.451 1.00 68.06 312 LYS A CA 1
ATOM 2378 C C . LYS A 1 312 ? 28.974 19.274 -32.998 1.00 68.06 312 LYS A C 1
ATOM 2380 O O . LYS A 1 312 ? 29.037 19.460 -34.210 1.00 68.06 312 LYS A O 1
ATOM 2385 N N . SER A 1 313 ? 29.865 19.794 -32.151 1.00 69.94 313 SER A N 1
ATOM 2386 C CA . SER A 1 313 ? 30.984 20.637 -32.601 1.00 69.94 313 SER A CA 1
ATOM 2387 C C . SER A 1 313 ? 32.017 19.857 -33.426 1.00 69.94 313 SER A C 1
ATOM 2389 O O . SER A 1 313 ? 32.547 20.380 -34.413 1.00 69.94 313 SER A O 1
ATOM 2391 N N . GLY A 1 314 ? 32.254 18.587 -33.079 1.00 69.31 314 GLY A N 1
ATOM 2392 C CA . GLY A 1 314 ? 33.080 17.665 -33.857 1.00 69.31 314 GLY A CA 1
ATOM 2393 C C . GLY A 1 314 ? 32.481 17.367 -35.233 1.00 69.31 314 GLY A C 1
ATOM 2394 O O . GLY A 1 314 ? 33.185 17.450 -36.239 1.00 69.31 314 GLY A O 1
ATOM 2395 N N . ILE A 1 315 ? 31.171 17.104 -35.299 1.00 68.06 315 ILE A N 1
ATOM 2396 C CA . ILE A 1 315 ? 30.442 16.899 -36.561 1.00 68.06 315 ILE A CA 1
ATOM 2397 C C . ILE A 1 315 ? 30.487 18.156 -37.435 1.00 68.06 315 ILE A C 1
ATOM 2399 O O . ILE A 1 315 ? 30.729 18.048 -38.636 1.00 68.06 315 ILE A O 1
ATOM 2403 N N . ASP A 1 316 ? 30.288 19.345 -36.865 1.00 71.75 316 ASP A N 1
ATOM 2404 C CA . ASP A 1 316 ? 30.334 20.598 -37.625 1.00 71.75 316 ASP A CA 1
ATOM 2405 C C . ASP A 1 316 ? 31.747 20.890 -38.162 1.00 71.75 316 ASP A C 1
ATOM 2407 O O . ASP A 1 316 ? 31.901 21.294 -39.318 1.00 71.75 316 ASP A O 1
ATOM 2411 N N . SER A 1 317 ? 32.793 20.592 -37.382 1.00 77.62 317 SER A N 1
ATOM 2412 C CA . SER A 1 317 ? 34.188 20.696 -37.838 1.00 77.62 317 SER A CA 1
ATOM 2413 C C . SER A 1 317 ? 34.514 19.690 -38.946 1.00 77.62 317 SER A C 1
ATOM 2415 O O . SER A 1 317 ? 35.137 20.051 -39.945 1.00 77.62 317 SER A O 1
ATOM 2417 N N . ALA A 1 318 ? 34.050 18.443 -38.818 1.00 63.84 318 ALA A N 1
ATOM 2418 C CA . ALA A 1 318 ? 34.219 17.418 -39.845 1.00 63.84 318 ALA A CA 1
ATOM 2419 C C . ALA A 1 318 ? 33.485 17.786 -41.143 1.00 63.84 318 ALA A C 1
ATOM 2421 O O . ALA A 1 318 ? 34.061 17.684 -42.226 1.00 63.84 318 ALA A O 1
ATOM 2422 N N . LYS A 1 319 ? 32.249 18.298 -41.051 1.00 71.00 319 LYS A N 1
ATOM 2423 C CA . LYS A 1 319 ? 31.498 18.816 -42.206 1.00 71.00 319 LYS A CA 1
ATOM 2424 C C . LYS A 1 319 ? 32.247 19.939 -42.916 1.00 71.00 319 LYS A C 1
ATOM 2426 O O . LYS A 1 319 ? 32.292 19.950 -44.145 1.00 71.00 319 LYS A O 1
ATOM 2431 N N . LYS A 1 320 ? 32.847 20.864 -42.161 1.00 79.62 320 LYS A N 1
ATOM 2432 C CA . LYS A 1 320 ? 33.638 21.962 -42.726 1.00 79.62 320 LYS A CA 1
ATOM 2433 C C . LYS A 1 320 ? 34.877 21.443 -43.463 1.00 79.62 320 LYS A C 1
ATOM 2435 O O . LYS A 1 320 ? 35.069 21.813 -44.616 1.00 79.62 320 LYS A O 1
ATOM 2440 N N . MET A 1 321 ? 35.641 20.531 -42.857 1.00 75.56 321 MET A N 1
ATOM 2441 C CA . MET A 1 321 ? 36.819 19.921 -43.494 1.00 75.56 321 MET A CA 1
ATOM 2442 C C . MET A 1 321 ? 36.469 19.136 -44.764 1.00 75.56 321 MET A C 1
ATOM 2444 O O . MET A 1 321 ? 37.176 19.237 -45.763 1.00 75.56 321 MET A O 1
ATOM 2448 N N . ILE A 1 322 ? 35.362 18.387 -44.761 1.00 75.25 322 ILE A N 1
ATOM 2449 C CA . ILE A 1 322 ? 34.899 17.652 -45.948 1.00 75.25 322 ILE A CA 1
ATOM 2450 C C . ILE A 1 322 ? 34.477 18.626 -47.056 1.00 75.25 322 ILE A C 1
ATOM 2452 O O . ILE A 1 322 ? 34.861 18.440 -48.208 1.00 75.25 322 ILE A O 1
ATOM 2456 N N . SER A 1 323 ? 33.731 19.683 -46.721 1.00 79.25 323 SER A N 1
ATOM 2457 C CA . SER A 1 323 ? 33.319 20.717 -47.682 1.00 79.25 323 SER A CA 1
ATOM 2458 C C . SER A 1 323 ? 34.522 21.433 -48.310 1.00 79.25 323 SER A C 1
ATOM 2460 O O . SER A 1 323 ? 34.593 21.590 -49.530 1.00 79.25 323 SER A O 1
ATOM 2462 N N . GLU A 1 324 ? 35.513 21.802 -47.493 1.00 79.94 324 GLU A N 1
ATOM 2463 C CA . GLU A 1 324 ? 36.771 22.394 -47.961 1.00 79.94 324 GLU A CA 1
ATOM 2464 C C . GLU A 1 324 ? 37.559 21.422 -48.856 1.00 79.94 324 GLU A C 1
ATOM 2466 O O . GLU A 1 324 ? 38.045 21.823 -49.915 1.00 79.94 324 GLU A O 1
ATOM 2471 N N . GLY A 1 325 ? 37.616 20.136 -48.493 1.00 74.19 325 GLY A N 1
ATOM 2472 C CA . GLY A 1 325 ? 38.245 19.088 -49.300 1.00 74.19 325 GLY A CA 1
ATOM 2473 C C . GLY A 1 325 ? 37.578 18.887 -50.666 1.00 74.19 325 GLY A C 1
ATOM 2474 O O . GLY A 1 325 ? 38.271 18.801 -51.681 1.00 74.19 325 GLY A O 1
ATOM 2475 N N . ILE A 1 326 ? 36.241 18.877 -50.719 1.00 75.94 326 ILE A N 1
ATOM 2476 C CA . ILE A 1 326 ? 35.476 18.778 -51.975 1.00 75.94 326 ILE A CA 1
ATOM 2477 C C . ILE A 1 326 ? 35.716 20.015 -52.850 1.00 75.94 326 ILE A C 1
ATOM 2479 O O . ILE A 1 326 ? 35.942 19.881 -54.052 1.00 75.94 326 ILE A O 1
ATOM 2483 N N . CYS A 1 327 ? 35.725 21.215 -52.263 1.00 78.62 327 CYS A N 1
ATOM 2484 C CA . CYS A 1 327 ? 35.986 22.459 -52.990 1.00 78.62 327 CYS A CA 1
ATOM 2485 C C . CYS A 1 327 ? 37.401 22.481 -53.598 1.00 78.62 327 CYS A C 1
ATOM 2487 O O . CYS A 1 327 ? 37.576 22.847 -54.763 1.00 78.62 327 CYS A O 1
ATOM 2489 N N . LEU A 1 328 ? 38.407 22.014 -52.850 1.00 80.06 328 LEU A N 1
ATOM 2490 C CA . LEU A 1 328 ? 39.778 21.859 -53.346 1.00 80.06 328 LEU A CA 1
ATOM 2491 C C . LEU A 1 328 ? 39.866 20.847 -54.496 1.00 80.06 328 LEU A C 1
ATOM 2493 O O . LEU A 1 328 ? 40.529 21.122 -55.497 1.00 80.06 328 LEU A O 1
ATOM 2497 N N . GLN A 1 329 ? 39.171 19.709 -54.399 1.00 73.88 329 GLN A N 1
ATOM 2498 C CA . GLN A 1 329 ? 39.123 18.742 -55.498 1.00 73.88 329 GLN A CA 1
ATOM 2499 C C . GLN A 1 329 ? 38.433 19.302 -56.745 1.00 73.88 329 GLN A C 1
ATOM 2501 O O . GLN A 1 329 ? 38.955 19.131 -57.847 1.00 73.88 329 GLN A O 1
ATOM 2506 N N . MET A 1 330 ? 37.311 20.011 -56.591 1.00 76.06 330 MET A N 1
ATOM 2507 C CA . MET A 1 330 ? 36.627 20.670 -57.709 1.00 76.06 330 MET A CA 1
ATOM 2508 C C . MET A 1 330 ? 37.526 21.705 -58.386 1.00 76.06 330 MET A C 1
ATOM 2510 O O . MET A 1 330 ? 37.609 21.730 -59.613 1.00 76.06 330 MET A O 1
ATOM 2514 N N . LYS A 1 331 ? 38.251 22.512 -57.602 1.00 82.31 331 LYS A N 1
ATOM 2515 C CA . LYS A 1 331 ? 39.175 23.519 -58.131 1.00 82.31 331 LYS A CA 1
ATOM 2516 C C . LYS A 1 331 ? 40.314 22.882 -58.930 1.00 82.31 331 LYS A C 1
ATOM 2518 O O . LYS A 1 331 ? 40.571 23.317 -60.049 1.00 82.31 331 LYS A O 1
ATOM 2523 N N . ASN A 1 332 ? 40.920 21.811 -58.411 1.00 79.25 332 ASN A N 1
ATOM 2524 C CA . ASN A 1 332 ? 41.940 21.052 -59.139 1.00 79.25 332 ASN A CA 1
ATOM 2525 C C . ASN A 1 332 ? 41.378 20.453 -60.436 1.00 79.25 332 ASN A C 1
ATOM 2527 O O . ASN A 1 332 ? 42.000 20.567 -61.488 1.00 79.25 332 ASN A O 1
ATOM 2531 N N . HIS A 1 333 ? 40.191 19.844 -60.393 1.00 77.69 333 HIS A N 1
ATOM 2532 C CA . HIS A 1 333 ? 39.577 19.242 -61.577 1.00 77.69 333 HIS A CA 1
ATOM 2533 C C . HIS A 1 333 ? 39.235 20.290 -62.650 1.00 77.69 333 HIS A C 1
ATOM 2535 O O . HIS A 1 333 ? 39.395 20.042 -63.846 1.00 77.69 333 HIS A O 1
ATOM 2541 N N . GLN A 1 334 ? 38.800 21.480 -62.233 1.00 79.50 334 GLN A N 1
ATOM 2542 C CA . GLN A 1 334 ? 38.533 22.604 -63.125 1.00 79.50 334 GLN A CA 1
ATOM 2543 C C . GLN A 1 334 ? 39.827 23.165 -63.737 1.00 79.50 334 GLN A C 1
ATOM 2545 O O . GLN A 1 334 ? 39.857 23.472 -64.927 1.00 79.50 334 GLN A O 1
ATOM 2550 N N . GLU A 1 335 ? 40.915 23.229 -62.967 1.00 83.12 335 GLU A N 1
ATOM 2551 C CA . GLU A 1 335 ? 42.238 23.635 -63.455 1.00 83.12 335 GLU A CA 1
ATOM 2552 C C . GLU A 1 335 ? 42.804 22.647 -64.490 1.00 83.12 335 GLU A C 1
ATOM 2554 O O . GLU A 1 335 ? 43.241 23.063 -65.566 1.00 83.12 335 GLU A O 1
ATOM 2559 N N . TYR A 1 336 ? 42.709 21.337 -64.231 1.00 75.81 336 TYR A N 1
ATOM 2560 C CA . TYR A 1 336 ? 43.071 20.300 -65.206 1.00 75.81 336 TYR A CA 1
ATOM 2561 C C . TYR A 1 336 ? 42.223 20.386 -66.481 1.00 75.81 336 TYR A C 1
ATOM 2563 O O . TYR A 1 336 ? 42.765 20.320 -67.585 1.00 75.81 336 TYR A O 1
ATOM 2571 N N . SER A 1 337 ? 40.907 20.583 -66.348 1.00 76.56 337 SER A N 1
ATOM 2572 C CA . SER A 1 337 ? 40.007 20.726 -67.498 1.00 76.56 337 SER A CA 1
ATOM 2573 C C . SER A 1 337 ? 40.348 21.946 -68.355 1.00 76.56 337 SER A C 1
ATOM 2575 O O . SER A 1 337 ? 40.322 21.853 -69.582 1.00 76.56 337 SER A O 1
ATOM 2577 N N . ASN A 1 338 ? 40.684 23.079 -67.733 1.00 83.81 338 ASN A N 1
ATOM 2578 C CA . ASN A 1 338 ? 41.102 24.281 -68.454 1.00 83.81 338 ASN A CA 1
ATOM 2579 C C . ASN A 1 338 ? 42.404 24.034 -69.220 1.00 83.81 338 ASN A C 1
ATOM 2581 O O . ASN A 1 338 ? 42.483 24.336 -70.407 1.00 83.81 338 ASN A O 1
ATOM 2585 N N . LYS A 1 339 ? 43.380 23.380 -68.582 1.00 85.12 339 LYS A N 1
ATOM 2586 C CA . LYS A 1 339 ? 44.656 23.037 -69.215 1.00 85.12 339 LYS A CA 1
ATOM 2587 C C . LYS A 1 339 ? 44.480 22.101 -70.415 1.00 85.12 339 LYS A C 1
ATOM 2589 O O . LYS A 1 339 ? 45.117 22.303 -71.445 1.00 85.12 339 LYS A O 1
ATOM 2594 N N . CYS A 1 340 ? 43.589 21.111 -70.322 1.00 77.69 340 CYS A N 1
ATOM 2595 C CA . CYS A 1 340 ? 43.230 20.259 -71.460 1.00 77.69 340 CYS A CA 1
ATOM 2596 C C . CYS A 1 340 ? 42.552 21.046 -72.592 1.00 77.69 340 CYS A C 1
ATOM 2598 O O . CYS A 1 340 ? 42.877 20.822 -73.756 1.00 77.69 340 CYS A O 1
ATOM 2600 N N . ASN A 1 341 ? 41.651 21.980 -72.271 1.00 80.56 341 ASN A N 1
ATOM 2601 C CA . ASN A 1 341 ? 41.003 22.833 -73.271 1.00 80.56 341 ASN A CA 1
ATOM 2602 C C . ASN A 1 341 ? 41.994 23.760 -73.985 1.00 80.56 341 ASN A C 1
ATOM 2604 O O . ASN A 1 341 ? 41.870 23.960 -75.193 1.00 80.56 341 ASN A O 1
ATOM 2608 N N . ASP A 1 342 ? 42.983 24.297 -73.273 1.00 84.38 342 ASP A N 1
ATOM 2609 C CA . ASP A 1 342 ? 44.023 25.136 -73.872 1.00 84.38 342 ASP A CA 1
ATOM 2610 C C . ASP A 1 342 ? 44.910 24.329 -74.831 1.00 84.38 342 ASP A C 1
ATOM 2612 O O . ASP A 1 342 ? 45.187 24.780 -75.944 1.00 84.38 342 ASP A O 1
ATOM 2616 N N . ILE A 1 343 ? 45.272 23.093 -74.459 1.00 84.25 343 ILE A N 1
ATOM 2617 C CA . ILE A 1 343 ? 45.993 22.162 -75.345 1.00 84.25 343 ILE A CA 1
ATOM 2618 C C . ILE A 1 343 ? 45.149 21.824 -76.583 1.00 84.25 343 ILE A C 1
ATOM 2620 O O . ILE A 1 343 ? 45.660 21.838 -77.702 1.00 84.25 343 ILE A O 1
ATOM 2624 N N . LEU A 1 344 ? 43.851 21.556 -76.406 1.00 81.69 344 LEU A N 1
ATOM 2625 C CA . LEU A 1 344 ? 42.944 21.239 -77.511 1.00 81.69 344 LEU A CA 1
ATOM 2626 C C . LEU A 1 344 ? 42.818 22.412 -78.495 1.00 81.69 344 LEU A C 1
ATOM 2628 O O . LEU A 1 344 ? 42.890 22.201 -79.703 1.00 81.69 344 LEU A O 1
ATOM 2632 N N . LYS A 1 345 ? 42.680 23.647 -77.991 1.00 83.06 345 LYS A N 1
ATOM 2633 C CA . LYS A 1 345 ? 42.660 24.862 -78.821 1.00 83.06 345 LYS A CA 1
ATOM 2634 C C . LYS A 1 345 ? 43.967 25.053 -79.587 1.00 83.06 345 LYS A C 1
ATOM 2636 O O . LYS A 1 345 ? 43.919 25.370 -80.772 1.00 83.06 345 LYS A O 1
ATOM 2641 N N . GLY A 1 346 ? 45.109 24.830 -78.933 1.00 82.62 346 GLY A N 1
ATOM 2642 C CA . GLY A 1 346 ? 46.419 24.870 -79.586 1.00 82.62 346 GLY A CA 1
ATOM 2643 C C . GLY A 1 346 ? 46.511 23.871 -80.742 1.00 82.62 346 GLY A C 1
ATOM 2644 O O . GLY A 1 346 ? 46.869 24.246 -81.854 1.00 82.62 346 GLY A O 1
ATOM 2645 N N . ASN A 1 347 ? 46.088 22.627 -80.514 1.00 78.81 347 ASN A N 1
ATOM 2646 C CA . ASN A 1 347 ? 46.096 21.583 -81.540 1.00 78.81 347 ASN A CA 1
ATOM 2647 C C . ASN A 1 347 ? 45.125 21.871 -82.696 1.00 78.81 347 ASN A C 1
ATOM 2649 O O . ASN A 1 347 ? 45.470 21.611 -83.846 1.00 78.81 347 ASN A O 1
ATOM 2653 N N . LEU A 1 348 ? 43.940 22.433 -82.422 1.00 80.50 348 LEU A N 1
ATOM 2654 C CA . LEU A 1 348 ? 43.012 22.870 -83.472 1.00 80.50 348 LEU A CA 1
ATOM 2655 C C . LEU A 1 348 ? 43.607 23.995 -84.328 1.00 80.50 348 LEU A C 1
ATOM 2657 O O . LEU A 1 348 ? 43.437 23.983 -85.543 1.00 80.50 348 LEU A O 1
ATOM 2661 N N . SER A 1 349 ? 44.312 24.946 -83.708 1.00 77.12 349 SER A N 1
ATOM 2662 C CA . SER A 1 349 ? 44.989 26.028 -84.432 1.00 77.12 349 SER A CA 1
ATOM 2663 C C . SER A 1 349 ? 46.083 25.485 -85.350 1.00 77.12 349 SER A C 1
ATOM 2665 O O . SER A 1 349 ? 46.159 25.891 -86.504 1.00 77.12 349 SER A O 1
ATOM 2667 N N . ILE A 1 350 ? 46.885 24.532 -84.864 1.00 80.31 350 ILE A N 1
ATOM 2668 C CA . ILE A 1 350 ? 47.921 23.863 -85.664 1.00 80.31 350 ILE A CA 1
ATOM 2669 C C . ILE A 1 350 ? 47.286 23.081 -86.822 1.00 80.31 350 ILE A C 1
ATOM 2671 O O . ILE A 1 350 ? 47.771 23.146 -87.946 1.00 80.31 350 ILE A O 1
ATOM 2675 N N . ALA A 1 351 ? 46.183 22.365 -86.576 1.00 73.50 351 ALA A N 1
ATOM 2676 C CA . ALA A 1 351 ? 45.473 21.624 -87.618 1.00 73.50 351 ALA A CA 1
ATOM 2677 C C . ALA A 1 351 ? 44.923 22.550 -88.717 1.00 73.50 351 ALA A C 1
ATOM 2679 O O . ALA A 1 351 ? 45.107 22.260 -89.896 1.00 73.50 351 ALA A O 1
ATOM 2680 N N . ALA A 1 352 ? 44.321 23.684 -88.341 1.00 74.75 352 ALA A N 1
ATOM 2681 C CA . ALA A 1 352 ? 43.835 24.685 -89.291 1.00 74.75 352 ALA A CA 1
ATOM 2682 C C . ALA A 1 352 ? 44.978 25.320 -90.106 1.00 74.75 352 ALA A C 1
ATOM 2684 O O . ALA A 1 352 ? 44.831 25.581 -91.300 1.00 74.75 352 ALA A O 1
ATOM 2685 N N . GLU A 1 353 ? 46.136 25.540 -89.481 1.00 73.06 353 GLU A N 1
ATOM 2686 C CA . GLU A 1 353 ? 47.327 26.060 -90.155 1.00 73.06 353 GLU A CA 1
ATOM 2687 C C . GLU A 1 353 ? 47.886 25.041 -91.165 1.00 73.06 353 GLU A C 1
ATOM 2689 O O . GLU A 1 353 ? 48.154 25.398 -92.312 1.00 73.06 353 GLU A O 1
ATOM 2694 N N . ILE A 1 354 ? 47.949 23.755 -90.801 1.00 74.38 354 ILE A N 1
ATOM 2695 C CA . ILE A 1 354 ? 48.331 22.660 -91.711 1.00 74.38 354 ILE A CA 1
ATOM 2696 C C . ILE A 1 354 ? 47.354 22.545 -92.890 1.00 74.38 354 ILE A C 1
ATOM 2698 O O . ILE A 1 354 ? 47.791 22.394 -94.030 1.00 74.38 354 ILE A O 1
ATOM 2702 N N . GLU A 1 355 ? 46.048 22.648 -92.644 1.00 70.62 355 GLU A N 1
ATOM 2703 C CA . GLU A 1 355 ? 45.017 22.592 -93.687 1.00 70.62 355 GLU A CA 1
ATOM 2704 C C . GLU A 1 355 ? 45.138 23.775 -94.665 1.00 70.62 355 GLU A C 1
ATOM 2706 O O . GLU A 1 355 ? 45.047 23.593 -95.881 1.00 70.62 355 GLU A O 1
ATOM 2711 N N . SER A 1 356 ? 45.466 24.971 -94.163 1.00 69.44 356 SER A N 1
ATOM 2712 C CA . SER A 1 356 ? 45.742 26.142 -95.005 1.00 69.44 356 SER A CA 1
ATOM 2713 C C . SER A 1 356 ? 46.998 25.974 -95.873 1.00 69.44 356 SER A C 1
ATOM 2715 O O . SER A 1 356 ? 46.984 26.326 -97.054 1.00 69.44 356 SER A O 1
ATOM 2717 N N . ILE A 1 357 ? 48.064 25.376 -95.327 1.00 70.06 357 ILE A N 1
ATOM 2718 C CA . ILE A 1 357 ? 49.314 25.102 -96.051 1.00 70.06 357 ILE A CA 1
ATOM 2719 C C . ILE A 1 357 ? 49.089 24.024 -97.118 1.00 70.06 357 ILE A 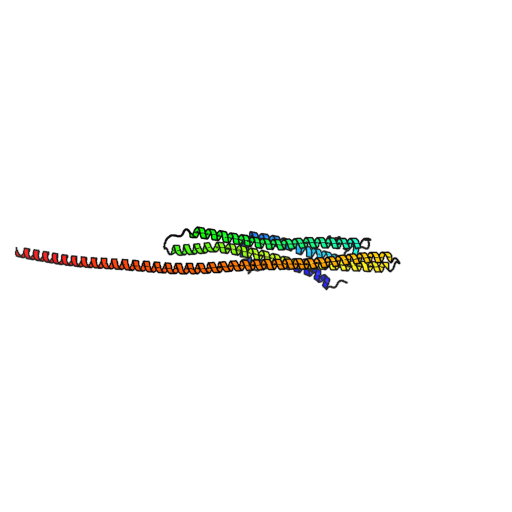C 1
ATOM 2721 O O . ILE A 1 357 ? 49.565 24.174 -98.243 1.00 70.06 357 ILE A O 1
ATOM 2725 N N . SER A 1 358 ? 48.325 22.978 -96.793 1.00 64.44 358 SER A N 1
ATOM 2726 C CA . SER A 1 358 ? 47.907 21.932 -97.733 1.00 64.44 358 SER A CA 1
ATOM 2727 C C . SER A 1 358 ? 47.116 22.520 -98.903 1.00 64.44 358 SER A C 1
ATOM 2729 O O . SER A 1 358 ? 47.451 22.265 -100.058 1.00 64.44 358 SER A O 1
ATOM 2731 N N . GLY A 1 359 ? 46.116 23.363 -98.624 1.00 64.06 359 GLY A N 1
ATOM 2732 C CA . GLY A 1 359 ? 45.333 24.034 -99.665 1.00 64.06 359 GLY A CA 1
ATOM 2733 C C . GLY A 1 359 ? 46.175 24.973 -100.536 1.00 64.06 359 GLY A C 1
ATOM 2734 O O . GLY A 1 359 ? 45.971 25.050 -101.747 1.00 64.06 359 GLY A O 1
ATOM 2735 N N . GLN A 1 360 ? 47.174 25.645 -99.954 1.00 59.47 360 GLN A N 1
ATOM 2736 C CA . GLN A 1 360 ? 48.113 26.488 -100.698 1.00 59.47 360 GLN A CA 1
ATOM 2737 C C . GLN A 1 360 ? 49.054 25.656 -101.590 1.00 59.47 360 GLN A C 1
ATOM 2739 O O . GLN A 1 360 ? 49.338 26.049 -102.721 1.00 59.47 360 GLN A O 1
ATOM 2744 N N . GLN A 1 361 ? 49.519 24.495 -101.114 1.00 58.88 361 GLN A N 1
ATOM 2745 C CA . GLN A 1 361 ? 50.329 23.568 -101.908 1.00 58.88 361 GLN A CA 1
ATOM 2746 C C . GLN A 1 361 ? 49.537 22.950 -103.061 1.00 58.88 361 GLN A C 1
ATOM 2748 O O . GLN A 1 361 ? 50.066 22.863 -104.165 1.00 58.88 361 GLN A O 1
ATOM 2753 N N . GLU A 1 362 ? 48.280 22.571 -102.836 1.00 58.66 362 GLU A N 1
ATOM 2754 C CA . GLU A 1 362 ? 47.396 22.022 -103.870 1.00 58.66 362 GLU A CA 1
ATOM 2755 C C . GLU A 1 362 ? 47.103 23.062 -104.965 1.00 58.66 362 GLU A C 1
ATOM 2757 O O . GLU A 1 362 ? 47.170 22.756 -106.156 1.00 58.66 362 GLU A O 1
ATOM 2762 N N . LYS A 1 363 ? 46.903 24.327 -104.574 1.00 59.06 363 LYS A N 1
ATOM 2763 C CA . LYS A 1 363 ? 46.721 25.452 -105.500 1.00 59.06 363 LYS A CA 1
ATOM 2764 C C . LYS A 1 363 ? 47.977 25.743 -106.329 1.00 59.06 363 LYS A C 1
ATOM 2766 O O . LYS A 1 363 ? 47.879 25.891 -107.544 1.00 59.06 363 LYS A O 1
ATOM 2771 N N . ASN A 1 364 ? 49.155 25.728 -105.701 1.00 59.00 364 ASN A N 1
ATOM 2772 C CA . ASN A 1 364 ? 50.435 25.865 -106.403 1.00 59.00 364 ASN A CA 1
ATOM 2773 C C . ASN A 1 364 ? 50.701 24.682 -107.353 1.00 59.00 364 ASN A C 1
ATOM 2775 O O . ASN A 1 364 ? 51.266 24.873 -108.427 1.00 59.00 364 ASN A O 1
ATOM 2779 N N . HIS A 1 365 ? 50.287 23.464 -106.987 1.00 57.81 365 HIS A N 1
ATOM 2780 C CA . HIS A 1 365 ? 50.410 22.287 -107.850 1.00 57.81 365 HIS A CA 1
ATOM 2781 C C . HIS A 1 365 ? 49.476 22.353 -109.067 1.00 57.81 365 HIS A C 1
ATOM 2783 O O . HIS A 1 365 ? 49.890 21.953 -110.156 1.00 57.81 365 HIS A O 1
ATOM 2789 N N . LEU A 1 366 ? 48.252 22.877 -108.909 1.00 58.25 366 LEU A N 1
ATOM 2790 C CA . LEU A 1 366 ? 47.331 23.118 -110.025 1.00 58.25 366 LEU A CA 1
ATOM 2791 C C . LEU A 1 366 ? 47.843 24.214 -110.974 1.00 58.25 366 LEU A C 1
ATOM 2793 O O . LEU A 1 366 ? 47.809 24.013 -112.185 1.00 58.25 366 LEU A O 1
ATOM 2797 N N . GLU A 1 367 ? 48.379 25.323 -110.454 1.00 58.25 367 GLU A N 1
ATOM 2798 C CA . GLU A 1 367 ? 48.979 26.381 -111.289 1.00 58.25 367 GLU A CA 1
ATOM 2799 C C . GLU A 1 367 ? 50.191 25.871 -112.087 1.00 58.25 367 GLU A C 1
ATOM 2801 O O . GLU A 1 367 ? 50.377 26.225 -113.251 1.00 58.25 367 GLU A O 1
ATOM 2806 N N . HIS A 1 368 ? 50.990 24.976 -111.501 1.00 57.44 368 HIS A N 1
ATOM 2807 C CA . HIS A 1 368 ? 52.137 24.378 -112.185 1.00 57.44 368 HIS A CA 1
ATOM 2808 C C . HIS A 1 368 ? 51.739 23.352 -113.267 1.00 57.44 368 HIS A C 1
ATOM 2810 O O . HIS A 1 368 ? 52.513 23.117 -114.196 1.00 57.44 368 HIS A O 1
ATOM 2816 N N . LEU A 1 369 ? 50.549 22.747 -113.155 1.00 54.84 369 LEU A N 1
ATOM 2817 C CA . LEU A 1 369 ? 49.958 21.841 -114.149 1.00 54.84 369 LEU A CA 1
ATOM 2818 C C . LEU A 1 369 ? 49.295 22.599 -115.311 1.00 54.84 369 LEU A C 1
ATOM 2820 O O . LEU A 1 369 ? 49.393 22.141 -116.448 1.00 54.84 369 LEU A O 1
ATOM 2824 N N . ASP A 1 370 ? 48.685 23.761 -115.056 1.00 54.66 370 ASP A N 1
ATOM 2825 C CA . ASP A 1 370 ? 48.121 24.627 -116.106 1.00 54.66 370 ASP A CA 1
ATOM 2826 C C . ASP A 1 370 ? 49.201 25.356 -116.925 1.00 54.66 370 ASP A C 1
ATOM 2828 O O . ASP A 1 370 ? 48.973 25.661 -118.089 1.00 54.66 370 ASP A O 1
ATOM 2832 N N . MET A 1 371 ? 50.407 25.560 -116.379 1.00 55.31 371 MET A N 1
ATOM 2833 C CA . MET A 1 371 ? 51.567 26.071 -117.135 1.00 55.31 371 MET A CA 1
ATOM 2834 C C . MET A 1 371 ? 52.237 25.030 -118.057 1.00 55.31 371 MET A C 1
ATOM 2836 O O . MET A 1 371 ? 53.170 25.370 -118.786 1.00 55.31 371 MET A O 1
ATOM 2840 N N . LEU A 1 372 ? 51.806 23.763 -118.010 1.00 52.50 372 LEU A N 1
ATOM 2841 C CA . LEU A 1 372 ? 52.324 22.658 -118.834 1.00 52.50 372 LEU A CA 1
ATOM 2842 C C . LEU A 1 372 ? 51.352 22.212 -119.949 1.00 52.50 372 LEU A C 1
ATOM 2844 O O . LEU A 1 372 ? 51.644 21.244 -120.655 1.00 52.50 372 LEU A O 1
ATOM 2848 N N . LYS A 1 373 ? 50.225 22.911 -120.123 1.00 47.50 373 LYS A N 1
ATOM 2849 C CA . LYS A 1 373 ? 49.339 22.836 -121.298 1.00 47.50 373 LYS A CA 1
ATOM 2850 C C . LYS A 1 373 ? 49.539 24.057 -122.182 1.00 47.50 373 LYS A C 1
ATOM 2852 O O . LYS A 1 373 ? 49.359 23.891 -123.409 1.00 47.50 373 LYS A O 1
#

Organism: Salmonella enterica (NCBI:txid28901)

Sequence (373 aa):
MISIKNKFSILIIPILSLVVALIPAMFLFSPYLRGYIFSTYRASAIFNTAILTIYSIGAFVSFYSIVEVGRARFILSSGDGDKNCRLISNLNKVFYSAEYPNAGSLISSANESAFKTKTQRLSLIHTCMNTSTMMGLLGTFFGLSVTVASVVVLLDKSGLGGGGGNSSEILDVIVNIMKSLSAPLRGMNIAFVASIYGVVSAILLGVQTIMCRSAYNSLFYCLREMSIEYLKRNDEQIDLNNNKVNTGRIIAKGINSILEQVINLNNTTDKQYNITAEVLSGIDMNMSRINSCLSSINDVLVILSQEQVILKSGIDSAKKMISEGICLQMKNHQEYSNKCNDILKGNLSIAAEIESISGQQEKNHLEHLDMLK

Secondary structure (DSSP, 8-state):
---HHHHHHHHHHHHHHHHHHHHHHHHHH-HHHHHHHHHHHHHTHHHHHHHHHHHHHHHHHHHHHHHHHHHHHHHHHHT-SSS--GGGTTHHHHHHSS--TTHHHHHHHHHHHHHHHHHHHHHHHHHHHHHHHHHHHHHHHHHHHHHHHHHHHHHHHHT-------HHHHHHHHHHHHHHHHHHHHHHHHHHHHHHHHHHHHHHHHHHHHHHHHHHHHHHHHHHHHHHHHHHHHHHHHHTSS-HHHHHHHHHHHHHHHHHHHHHHHHHHHHHHHHHHHHHHHHHHHHHHHHHHHHHHHHHHHHHHHHHHHHHHHHHHHHHHHHHHHHHHHHHHHHHHHHHHHHHHHHHHHHHHHHHHHHHHHHHHHHHHHTT-

pLDDT: mean 72.34, std 14.0, range [33.62, 96.06]

=== Feature glossary ===
Key to the feature types in this record:

— What the protein is —

Primary structure: the covalent order of the twenty standard amino acids along the backbone. Two proteins with the same sequence will (almost always) fold to the same structure; two with 30% identity often share a fold but not the details.

Database cross-references. InterPro integrates a dozen domain/family signature databases into unified entries with residue-range hits. GO terms attach function/process/location labels with evidence codes. CATH codes position the fold in a four-level structural taxonomy. Organism is the NCBI-taxonomy species name.

— Where its atoms are —

The mmCIF block holds the 3D Cartesian coordinates of each backbone atom (N, Cα, C, O) in ångströms. mmCIF is the PDB's canonical archive format — a tagged-loop text representation of the atomic model.

Six rendered views show the 3D structure from the faces of a cube — i.e. along ±x, ±y, ±z. Rendering representation is drawn randomly per protein from cartoon (secondary-structure ribbons), sticks (backbone bonds), or molecular surface; coloring is either N→C rainbow (blue at the N-terminus through red at the C-terminus) or one color per chain.

— Local backbone conformation —

DSSP 8-state secondary structure assigns each residue one of H (α-helix), G (3₁₀-helix), I (π-helix), E (extended β-strand), B (isolated β-bridge), T (hydrogen-bonded turn), S (bend), or '-' (coil). The assignment is computed from backbone hydrogen-bond geometry via the Kabsch–Sander algorithm.

P-SEA three-state annotation labels each residue as helix, strand, or coil based purely on the geometry of the Cα trace. It serves as a fallback when the full backbone (and thus DSSP) is unavailable.

The φ/ψ torsion pair specifies the backbone conformation at each residue. φ rotates about the N–Cα bond, ψ about the Cα–C bond. Steric clashes forbid most of the (φ, ψ) plane — the allowed regions (α-helix basin, β-sheet basin, left-handed helix) are the Ramachandran-allowed regions.

— Global shape and packing —

The geometric summary reports three shape descriptors. Rg (radius of gyration) measures how spread out the Cα atoms are about their centre of mass; compact globular proteins have small Rg, elongated or unfolded ones large. Cα contacts (<8 Å, |i−j|>4) count long-range residue pairs in spatial proximity — high for tightly packed folds, near zero for rods or random coil. The bounding-box extents give the protein's footprint along x, y, z in Å.

Accessible surface area quantifies burial. A residue with SASA near zero is packed into the hydrophobic core; one with SASA >100 Å² sits on the surface. Computed here via the Shrake–Rupley numerical algorithm with a 1.4 Å probe.

Plot images: a contact map (which residues are close in 3D, as an N×N binary image), a Ramachandran scatter (backbone torsion angles, revealing secondary-structure composition at a glance), and — for AlphaFold structures — a PAE heatmap (pairwise prediction confidence).

— Structural neighborhood —

The Foldseek 3Di string encodes local tertiary geometry as a 20-letter alphabet — one character per residue — derived from the relative positions of nearby Cα atoms. Unlike the amino-acid sequence, 3Di is a direct function of the 3D structure, so two proteins with the same fold have similar 3Di strings even at low sequence identity.

Nearest PDB neighbors are the top structural matches found by Foldseek when searching this structure against the entire Protein Data Bank. Each hit reports a TM-score (0 to 1; >0.5 almost always implies the same fold) and an E-value. These are *structural* homologs — they may share no detectable sequence similarity.

— Confidence and disorder —

For AlphaFold models, the B-factor field carries pLDDT — the model's own estimate of local accuracy on a 0–100 scale. Regions with pLDDT<50 should be treated as essentially unmodeled; they often correspond to intrinsically disordered segments.

B-factor (Debye–Waller factor) reflects atomic displacement in the crystal lattice. It is an experimental observable (units Å²), not a prediction; low values mean the atom is pinned down, high values mean it moves or is heterogeneous across the crystal.

Predicted aligned error is AlphaFold's pairwise confidence. Unlike pLDDT (per-residue), PAE is per-residue-pair and captures whether two parts of the structure are correctly placed relative to each other. Units are ångströms of expected positional error.